Protein AF-A0A1E5BZ06-F1 (afdb_monomer_lite)

pLDDT: mean 93.44, std 10.82, range [38.25, 98.94]

Secondary structure (DSSP, 8-state):
-----TTHHHHHHHHHHHHHHH-TTHHHHHHHHHHHHHHHHHHHHHHHHHT-SS-EEEHHHHTTT---HHHHHHHHHHSEEEEETSS-HHHHHHHHHHHHHHHHHTTGGGPPPSS--GGGTT---SS-SEE----BHHHHHHHH-HHHHHHHHHHHTTSB-EETTEE--EEEEE-PPP--EEEE-TT--S--EEEEE-S-STHHHHSHHHHHHTHHHHTS-GGG--TTB-TTTTT-----STT--SS--SBEEEEESS-B-TTBT-EEE---TTHHHHHHHHTTSTTS-TT-STT--TTS-EE--TTT-HHHHHT-EEPPPB-TT-EEEE-TT--EEE-S-B-SSS-EEEEE--B-EE-HHHHHHHHHHHHHHHHT---TTS----GGGS-TTB--GGG--HHHHHHTT--

Organism: NCBI:txid1185651

InterPro domains:
  IPR010856 Gig2-like [PF07350] (7-409)
  IPR010856 Gig2-like [PTHR30613] (6-410)
  IPR027443 Isopenicillin N synthase-like superfamily [G3DSA:2.60.120.330] (1-411)

Structure (mmCIF, N/CA/C/O backbone):
data_AF-A0A1E5BZ06-F1
#
_entry.id   AF-A0A1E5BZ06-F1
#
loop_
_atom_site.group_PDB
_atom_site.id
_atom_site.type_symbol
_atom_site.label_atom_id
_atom_site.label_alt_id
_atom_site.label_comp_id
_atom_site.label_asym_id
_atom_site.label_entity_id
_atom_site.label_seq_id
_atom_site.pdbx_PDB_ins_code
_atom_site.Cartn_x
_atom_site.Cartn_y
_atom_site.Cartn_z
_atom_site.occupancy
_atom_site.B_iso_or_equiv
_atom_site.auth_seq_id
_atom_site.auth_comp_id
_atom_site.auth_asym_id
_atom_site.auth_atom_id
_atom_site.pdbx_PDB_model_num
ATOM 1 N N . MET A 1 1 ? -26.984 6.024 -0.114 1.00 50.16 1 MET A N 1
ATOM 2 C CA . MET A 1 1 ? -26.871 7.318 -0.825 1.00 50.16 1 MET A CA 1
ATOM 3 C C . MET A 1 1 ? -25.484 7.352 -1.425 1.00 50.16 1 MET A C 1
ATOM 5 O O . MET A 1 1 ? -24.578 6.921 -0.729 1.00 50.16 1 MET A O 1
ATOM 9 N N . ALA A 1 2 ? -25.331 7.794 -2.673 1.00 63.22 2 ALA A N 1
ATOM 10 C CA . ALA A 1 2 ? -24.003 7.959 -3.263 1.00 63.22 2 ALA A CA 1
ATOM 11 C C . ALA A 1 2 ? -23.188 8.971 -2.441 1.00 63.22 2 ALA A C 1
ATOM 13 O O . ALA A 1 2 ? -23.751 9.972 -1.980 1.00 63.22 2 ALA A O 1
ATOM 14 N N . LEU A 1 3 ? -21.892 8.708 -2.261 1.00 78.69 3 LEU A N 1
ATOM 15 C CA . LEU A 1 3 ? -20.952 9.654 -1.658 1.00 78.69 3 LEU A CA 1
ATOM 16 C C . LEU A 1 3 ? -21.043 11.012 -2.368 1.00 78.69 3 LEU A C 1
ATOM 18 O O . LEU A 1 3 ? -20.951 11.101 -3.592 1.00 78.69 3 LEU A O 1
ATOM 22 N N . SER A 1 4 ? -21.234 12.085 -1.598 1.00 83.06 4 SER A N 1
ATOM 23 C CA . SER A 1 4 ? -21.347 13.447 -2.127 1.00 83.06 4 SER A CA 1
ATOM 24 C C . SER A 1 4 ? -20.512 14.417 -1.308 1.00 83.06 4 SER A C 1
ATOM 26 O O . SER A 1 4 ? -20.569 14.420 -0.081 1.00 83.06 4 SER A O 1
ATOM 28 N N . THR A 1 5 ? -19.750 15.269 -1.992 1.00 85.25 5 THR A N 1
ATOM 29 C CA . THR A 1 5 ? -18.990 16.354 -1.354 1.00 85.25 5 THR A CA 1
ATOM 30 C C . THR A 1 5 ? -19.885 17.538 -0.975 1.00 85.25 5 THR A C 1
ATOM 32 O O . THR A 1 5 ? -19.449 18.447 -0.266 1.00 85.25 5 THR A O 1
ATOM 35 N N . GLN A 1 6 ? -21.150 17.546 -1.413 1.00 88.81 6 GLN A N 1
ATOM 36 C CA . GLN A 1 6 ? -22.104 18.594 -1.058 1.00 88.81 6 GLN A CA 1
ATOM 37 C C . GLN A 1 6 ? -22.382 18.571 0.446 1.00 88.81 6 GLN A C 1
ATOM 39 O O . GLN A 1 6 ? -22.764 17.547 1.005 1.00 88.81 6 GLN A O 1
ATOM 44 N N . ASN A 1 7 ? -22.225 19.722 1.104 1.00 89.56 7 ASN A N 1
ATOM 45 C CA . ASN A 1 7 ? -22.422 19.873 2.548 1.00 89.56 7 ASN A CA 1
ATOM 46 C C . ASN A 1 7 ? -21.561 18.920 3.401 1.00 89.56 7 ASN A C 1
ATOM 48 O O . ASN A 1 7 ? -21.980 18.534 4.489 1.00 89.56 7 ASN A O 1
ATOM 52 N N . LEU A 1 8 ? -20.355 18.560 2.942 1.00 92.75 8 LEU A N 1
ATOM 53 C CA . LEU A 1 8 ? -19.452 17.670 3.681 1.00 92.75 8 LEU A CA 1
ATOM 54 C C . LEU A 1 8 ? -19.237 18.075 5.159 1.00 92.75 8 LEU A C 1
ATOM 56 O O . LEU A 1 8 ? -19.346 17.197 6.012 1.00 92.75 8 LEU A O 1
ATOM 60 N N . PRO A 1 9 ? -19.050 19.368 5.514 1.00 95.38 9 PRO A N 1
ATOM 61 C CA . PRO A 1 9 ? -18.973 19.782 6.919 1.00 95.38 9 PRO A CA 1
ATOM 62 C C . PRO A 1 9 ? -20.199 19.372 7.748 1.00 95.38 9 PRO A C 1
ATOM 64 O O . PRO A 1 9 ? -20.065 18.945 8.891 1.00 95.38 9 PRO A O 1
ATOM 67 N N . GLN A 1 10 ? -21.401 19.462 7.172 1.00 95.50 10 GLN A N 1
ATOM 68 C CA . GLN A 1 10 ? -22.637 19.063 7.845 1.00 95.50 10 GLN A CA 1
ATOM 69 C C . GLN A 1 10 ? -22.723 17.541 8.001 1.00 95.50 10 GLN A C 1
ATOM 71 O O . GLN A 1 10 ? -23.091 17.073 9.074 1.00 95.50 10 GLN A O 1
ATOM 76 N N . GLN A 1 11 ? -22.327 16.778 6.977 1.00 95.00 11 GLN A N 1
ATOM 77 C CA . GLN A 1 11 ? -22.272 15.313 7.054 1.00 95.00 11 GLN A CA 1
ATOM 78 C C . GLN A 1 11 ? -21.315 14.844 8.161 1.00 95.00 11 GLN A C 1
ATOM 80 O O . GLN A 1 11 ? -21.651 13.941 8.924 1.00 95.00 11 GLN A O 1
ATOM 85 N N . ILE A 1 12 ? -20.151 15.492 8.301 1.00 96.94 12 ILE A N 1
ATOM 86 C CA . ILE A 1 12 ? -19.186 15.198 9.371 1.00 96.94 12 ILE A CA 1
ATOM 87 C C . ILE A 1 12 ? -19.793 15.499 10.749 1.00 96.94 12 ILE A C 1
ATOM 89 O O . ILE A 1 12 ? -19.712 14.657 11.646 1.00 96.94 12 ILE A O 1
ATOM 93 N N . ARG A 1 13 ? -20.451 16.657 10.915 1.00 97.69 13 ARG A N 1
ATOM 94 C CA . ARG A 1 13 ? -21.135 17.017 12.172 1.00 97.69 13 ARG A CA 1
ATOM 95 C C . ARG A 1 13 ? -22.208 16.000 12.547 1.00 97.69 13 ARG A C 1
ATOM 97 O O . ARG A 1 13 ? -22.284 15.580 13.701 1.00 97.69 13 ARG A O 1
ATOM 104 N N . GLU A 1 14 ? -23.034 15.604 11.583 1.00 96.06 14 GLU A N 1
ATOM 105 C CA . GLU A 1 14 ? -24.099 14.616 11.774 1.00 96.06 14 GLU A CA 1
ATOM 106 C C . GLU A 1 14 ? -23.528 13.259 12.169 1.00 96.06 14 GLU A C 1
ATOM 108 O O . GLU A 1 14 ? -23.932 12.722 13.201 1.00 96.06 14 GLU A O 1
ATOM 113 N N . PHE A 1 15 ? -22.519 12.776 11.440 1.00 95.44 15 PHE A N 1
ATOM 114 C CA . PHE A 1 15 ? -21.810 11.543 11.765 1.00 95.44 15 PHE A CA 1
ATOM 115 C C . PHE A 1 15 ? -21.240 11.572 13.188 1.00 95.44 15 PHE A C 1
ATOM 117 O O . PHE A 1 15 ? -21.527 10.673 13.978 1.00 95.44 15 PHE A O 1
ATOM 124 N N . LYS A 1 16 ? -20.477 12.611 13.560 1.00 97.69 16 LYS A N 1
ATOM 125 C CA . LYS A 1 16 ? -19.889 12.710 14.906 1.00 97.69 16 LYS A CA 1
ATOM 126 C C . LYS A 1 16 ? -20.961 12.725 15.988 1.00 97.69 16 LYS A C 1
ATOM 128 O O . LYS A 1 16 ? -20.812 12.045 17.001 1.00 97.69 16 LYS A O 1
ATOM 133 N N . ARG A 1 17 ? -22.036 13.493 15.790 1.00 97.38 17 ARG A N 1
ATOM 134 C CA . ARG A 1 17 ? -23.149 13.583 16.742 1.00 97.38 17 ARG A CA 1
ATOM 135 C C . ARG A 1 17 ? -23.833 12.229 16.922 1.00 97.38 17 ARG A C 1
ATOM 137 O O . ARG A 1 17 ? -24.067 11.814 18.053 1.00 97.38 17 ARG A O 1
ATOM 144 N N . GLU A 1 18 ? -24.148 11.549 15.824 1.00 96.62 18 GLU A N 1
ATOM 145 C CA . GLU A 1 18 ? -24.800 10.236 15.840 1.00 96.62 18 GLU A CA 1
ATOM 146 C C . GLU A 1 18 ? -23.912 9.164 16.462 1.00 96.62 18 GLU A C 1
ATOM 148 O O . GLU A 1 18 ? -24.388 8.374 17.279 1.00 96.62 18 GLU A O 1
ATOM 153 N N . LEU A 1 19 ? -22.622 9.159 16.124 1.00 96.31 19 LEU A N 1
ATOM 154 C CA . LEU A 1 19 ? -21.663 8.218 16.680 1.00 96.31 19 LEU A CA 1
ATOM 155 C C . LEU A 1 19 ? -21.475 8.442 18.183 1.00 96.31 19 LEU A C 1
ATOM 157 O O . LEU A 1 19 ? -21.566 7.486 18.945 1.00 96.31 19 LEU A O 1
ATOM 161 N N . LYS A 1 20 ? -21.291 9.688 18.642 1.00 96.69 20 LYS A N 1
ATOM 162 C CA . LYS A 1 20 ? -21.175 9.999 20.080 1.00 96.69 20 LYS A CA 1
ATOM 163 C C . LYS A 1 20 ? -22.435 9.624 20.864 1.00 96.69 20 LYS A C 1
ATOM 165 O O . LYS A 1 20 ? -22.332 9.215 22.016 1.00 96.69 20 LYS A O 1
ATOM 170 N N . ALA A 1 21 ? -23.617 9.747 20.257 1.00 97.38 21 ALA A N 1
ATOM 171 C CA . ALA A 1 21 ? -24.870 9.330 20.884 1.00 97.38 21 ALA A CA 1
ATOM 172 C C . ALA A 1 21 ? -24.972 7.801 21.040 1.00 97.38 21 ALA A C 1
ATOM 174 O O . ALA A 1 21 ? -25.503 7.324 22.041 1.00 97.38 21 ALA A O 1
ATOM 175 N N . GLN A 1 22 ? -24.455 7.038 20.073 1.00 96.62 22 GLN A N 1
ATOM 176 C CA . GLN A 1 22 ? -24.448 5.569 20.098 1.00 96.62 22 GLN A CA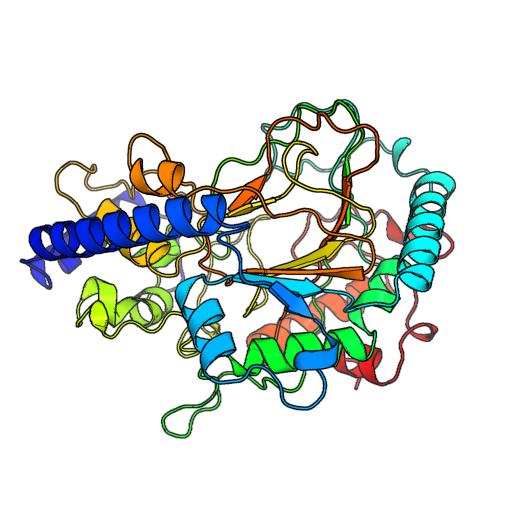 1
ATOM 177 C C . GLN A 1 22 ? -23.288 4.985 20.916 1.00 96.62 22 GLN A C 1
ATOM 179 O O . GLN A 1 22 ? -23.412 3.904 21.484 1.00 96.62 22 GLN A O 1
ATOM 184 N N . CYS A 1 23 ? -22.178 5.713 21.003 1.00 94.19 23 CYS A N 1
ATOM 185 C CA . CYS A 1 23 ? -20.943 5.315 21.663 1.00 94.19 23 CYS A CA 1
ATOM 186 C C . CYS A 1 23 ? -20.562 6.361 22.725 1.00 94.19 23 CYS A C 1
ATOM 188 O O . CYS A 1 23 ? -19.606 7.112 22.537 1.00 94.19 23 CYS A O 1
ATOM 190 N N . PRO A 1 24 ? -21.307 6.464 23.846 1.00 94.44 24 PRO A N 1
ATOM 191 C CA . PRO A 1 24 ? -21.072 7.495 24.860 1.00 94.44 24 PRO A CA 1
ATOM 192 C C . PRO A 1 24 ? -19.730 7.335 25.595 1.00 94.44 24 PRO A C 1
ATOM 194 O O . PRO A 1 24 ? -19.281 8.263 26.265 1.00 94.44 24 PRO A O 1
ATOM 197 N N . ASP A 1 25 ? -19.069 6.180 25.469 1.00 96.06 25 ASP A N 1
ATOM 198 C CA . ASP A 1 25 ? -17.759 5.893 26.051 1.00 96.06 25 ASP A CA 1
ATOM 199 C C . ASP A 1 25 ? -16.579 6.146 25.091 1.00 96.06 25 ASP A C 1
ATOM 201 O O . ASP A 1 25 ? -15.456 5.741 25.393 1.00 96.06 25 ASP A O 1
ATOM 205 N N . TYR A 1 26 ? -16.795 6.869 23.981 1.00 96.75 26 TYR A N 1
ATOM 206 C CA . TYR A 1 26 ? -15.775 7.216 22.975 1.00 96.75 26 TYR A CA 1
ATOM 207 C C . TYR A 1 26 ? -14.469 7.797 23.545 1.00 96.75 26 TYR A C 1
ATOM 209 O O . TYR A 1 26 ? -13.400 7.566 22.981 1.00 96.75 26 TYR A O 1
ATOM 217 N N . LYS A 1 27 ? -14.532 8.5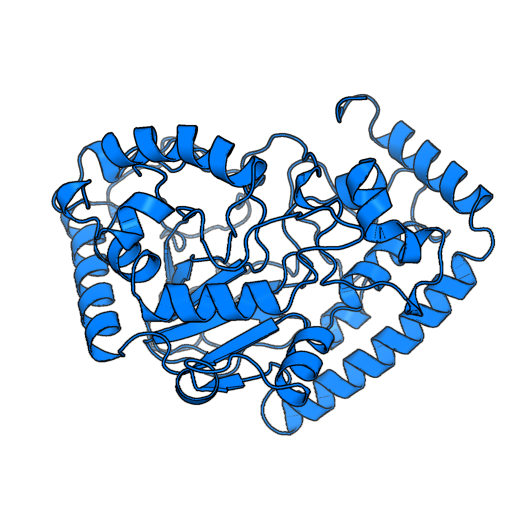25 24.670 1.00 98.12 27 LYS A N 1
ATOM 218 C CA . LYS A 1 27 ? -13.344 9.045 25.374 1.00 98.12 27 LYS A CA 1
ATOM 219 C C . LYS A 1 27 ? -12.523 7.928 26.002 1.00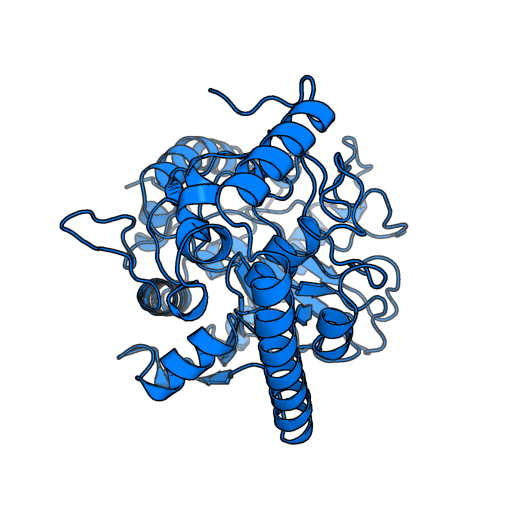 98.12 27 LYS A C 1
ATOM 221 O O . LYS A 1 27 ? -11.338 7.810 25.734 1.00 98.12 27 LYS A O 1
ATOM 226 N N . ARG A 1 28 ? -13.181 7.064 26.780 1.00 97.56 28 ARG A N 1
ATOM 227 C CA . ARG A 1 28 ? -12.538 5.910 27.419 1.00 97.56 28 ARG A CA 1
ATOM 228 C C . ARG A 1 28 ? -11.951 4.972 26.367 1.00 97.56 28 ARG A C 1
ATOM 230 O O . ARG A 1 28 ? -10.820 4.535 26.514 1.00 97.56 28 ARG A O 1
ATOM 237 N N . ARG A 1 29 ? -12.687 4.716 25.280 1.00 97.25 29 ARG A N 1
ATOM 238 C CA . ARG A 1 29 ? -12.188 3.926 24.144 1.00 97.25 29 ARG A CA 1
ATOM 239 C C . ARG A 1 29 ? -10.923 4.529 23.544 1.00 97.25 29 ARG A C 1
ATOM 241 O O . ARG A 1 29 ? -9.984 3.794 23.260 1.00 97.25 29 ARG A O 1
ATOM 248 N N . PHE A 1 30 ? -10.891 5.852 23.375 1.00 98.38 30 PHE A N 1
ATOM 249 C CA . PHE A 1 30 ? -9.705 6.544 22.885 1.00 98.38 30 PHE A CA 1
ATOM 250 C C . PHE A 1 30 ? -8.532 6.487 23.876 1.00 98.38 30 PHE A C 1
ATOM 252 O O . PHE A 1 30 ? -7.400 6.264 23.456 1.00 98.38 30 PHE A O 1
ATOM 259 N N . ASP A 1 31 ? -8.781 6.606 25.180 1.00 98.44 31 ASP A N 1
ATOM 260 C CA . ASP A 1 31 ? -7.742 6.434 26.204 1.00 98.44 31 ASP A CA 1
ATOM 261 C C . ASP A 1 31 ? -7.162 5.008 26.183 1.00 98.44 31 ASP A C 1
ATOM 263 O O . ASP A 1 31 ? -5.948 4.818 26.286 1.00 98.44 31 ASP A O 1
ATOM 267 N N . ASP A 1 32 ? -8.019 3.999 26.021 1.00 98.19 32 ASP A N 1
ATOM 268 C CA . ASP A 1 32 ? -7.621 2.591 26.014 1.00 98.19 32 ASP A CA 1
ATOM 269 C C . ASP A 1 32 ? -6.818 2.229 24.751 1.00 98.19 32 ASP A C 1
ATOM 271 O O . ASP A 1 32 ? -5.746 1.628 24.865 1.00 98.19 32 ASP A O 1
ATOM 275 N N . ILE A 1 33 ? -7.262 2.648 23.556 1.00 98.44 33 ILE A N 1
ATOM 276 C CA . ILE A 1 33 ? -6.481 2.452 22.319 1.00 98.44 33 ILE A CA 1
ATOM 277 C C . ILE A 1 33 ? -5.180 3.265 22.345 1.00 98.44 33 ILE A C 1
ATOM 279 O O . ILE A 1 33 ? -4.171 2.802 21.821 1.00 98.44 33 ILE A O 1
ATOM 283 N N . SER A 1 34 ? -5.158 4.443 22.982 1.00 98.62 34 SER A N 1
ATOM 284 C CA . SER A 1 34 ? -3.940 5.256 23.108 1.00 98.62 34 SER A CA 1
ATOM 285 C C . SER A 1 34 ? -2.875 4.534 23.931 1.00 98.62 34 SER A C 1
ATOM 287 O O . SER A 1 34 ? -1.739 4.435 23.481 1.00 98.62 34 SER A O 1
ATOM 289 N N . LYS A 1 35 ? -3.240 3.926 25.069 1.00 98.75 35 LYS A N 1
ATOM 290 C CA . LYS A 1 35 ? -2.316 3.098 25.874 1.00 98.75 35 LYS A CA 1
ATOM 291 C C . LYS A 1 35 ? -1.824 1.861 25.118 1.00 98.75 35 LYS A C 1
ATOM 293 O O . LYS A 1 35 ? -0.666 1.458 25.249 1.00 98.75 35 LYS A O 1
ATOM 298 N N . ALA A 1 36 ? -2.698 1.238 24.327 1.00 98.56 36 ALA A N 1
ATOM 299 C CA . ALA A 1 36 ? -2.307 0.116 23.480 1.00 98.56 36 ALA A CA 1
ATOM 300 C C . ALA A 1 36 ? -1.332 0.559 22.377 1.00 98.56 36 ALA A C 1
ATOM 302 O O . ALA A 1 36 ? -0.335 -0.117 22.134 1.00 98.56 36 ALA A O 1
ATOM 303 N N . MET A 1 37 ? -1.563 1.728 21.774 1.00 98.69 37 MET A N 1
ATOM 304 C CA . MET A 1 37 ? -0.663 2.322 20.789 1.00 98.69 37 MET A CA 1
ATOM 305 C C . MET A 1 37 ? 0.681 2.725 21.411 1.00 98.69 37 MET A C 1
ATOM 307 O O . MET A 1 37 ? 1.713 2.479 20.801 1.00 98.69 37 MET A O 1
ATOM 311 N N . GLU A 1 38 ? 0.708 3.270 22.632 1.00 98.81 38 GLU A N 1
ATOM 312 C CA . GLU A 1 38 ? 1.950 3.512 23.389 1.00 98.81 38 GLU A CA 1
ATOM 313 C C . GLU A 1 38 ? 2.742 2.212 23.580 1.00 98.81 38 GLU A C 1
ATOM 315 O O . GLU A 1 38 ? 3.942 2.162 23.315 1.00 98.81 38 GLU A O 1
ATOM 320 N N . THR A 1 39 ? 2.063 1.126 23.960 1.00 98.69 39 THR A N 1
ATOM 321 C CA . THR A 1 39 ? 2.687 -0.200 24.102 1.00 98.69 39 THR A CA 1
ATOM 322 C C . THR A 1 39 ? 3.250 -0.706 22.769 1.00 98.69 39 THR A C 1
ATOM 324 O O . THR A 1 39 ? 4.356 -1.252 22.731 1.00 98.69 39 THR A O 1
ATOM 327 N N . GLU A 1 40 ? 2.526 -0.502 21.666 1.00 98.38 40 GLU A N 1
ATOM 328 C CA . GLU A 1 40 ? 3.006 -0.826 20.320 1.00 98.38 40 GLU A CA 1
ATOM 329 C C . GLU A 1 40 ? 4.209 0.030 19.915 1.00 98.38 40 GLU A C 1
ATOM 331 O O . GLU A 1 40 ? 5.175 -0.508 19.385 1.00 98.38 40 GLU A O 1
ATOM 336 N N . VAL A 1 41 ? 4.220 1.330 20.213 1.00 98.81 41 VAL A N 1
ATOM 337 C CA . VAL A 1 41 ? 5.378 2.204 19.966 1.00 98.81 41 VAL A CA 1
ATOM 338 C C . VAL A 1 41 ? 6.608 1.711 20.732 1.00 98.81 41 VAL A C 1
ATOM 340 O O . VAL A 1 41 ? 7.694 1.633 20.159 1.00 98.81 41 VAL A O 1
ATOM 343 N N . GLU A 1 42 ? 6.458 1.309 21.995 1.00 98.75 42 GLU A N 1
ATOM 344 C CA . GLU A 1 42 ? 7.571 0.754 22.775 1.00 98.75 42 GLU A CA 1
ATOM 345 C C . GLU A 1 42 ? 8.051 -0.602 22.232 1.00 98.75 42 GLU A C 1
ATOM 347 O O . GLU A 1 42 ? 9.256 -0.874 22.213 1.00 98.75 42 GLU A O 1
ATOM 352 N N . ARG A 1 43 ? 7.144 -1.442 21.711 1.00 98.62 43 ARG A N 1
ATOM 353 C CA . ARG A 1 43 ? 7.527 -2.647 20.955 1.00 98.62 43 ARG A CA 1
ATOM 354 C C . ARG A 1 43 ? 8.344 -2.278 19.716 1.00 98.62 43 ARG A C 1
ATOM 356 O O . ARG A 1 43 ? 9.408 -2.859 19.523 1.00 98.62 43 ARG A O 1
ATOM 363 N N . ILE A 1 44 ? 7.877 -1.319 18.916 1.00 98.81 44 ILE A N 1
ATOM 364 C CA . ILE A 1 44 ? 8.542 -0.872 17.685 1.00 98.81 44 ILE A CA 1
ATOM 365 C C . ILE A 1 44 ? 9.950 -0.362 17.998 1.00 98.81 44 ILE A C 1
ATOM 367 O O . ILE A 1 44 ? 10.913 -0.819 17.389 1.00 98.81 44 ILE A O 1
ATOM 371 N N . LYS A 1 45 ? 10.097 0.526 18.990 1.00 98.69 45 LYS A N 1
ATOM 372 C CA . LYS A 1 45 ? 11.404 1.054 19.416 1.00 98.69 45 LYS A CA 1
ATOM 373 C C . LYS A 1 45 ? 12.358 -0.066 19.845 1.00 98.69 45 LYS A C 1
ATOM 375 O O . LYS A 1 45 ? 13.531 -0.044 19.471 1.00 98.69 45 LYS A O 1
ATOM 380 N N . ARG A 1 46 ? 11.863 -1.053 20.603 1.00 98.62 46 ARG A N 1
ATOM 381 C CA . ARG A 1 46 ? 12.661 -2.210 21.037 1.00 98.62 46 ARG A CA 1
ATOM 382 C C . ARG A 1 46 ? 13.111 -3.061 19.852 1.00 98.62 46 ARG A C 1
ATOM 384 O O . ARG A 1 46 ? 14.307 -3.287 19.708 1.00 98.62 46 ARG A O 1
ATOM 391 N N . GLU A 1 47 ? 12.192 -3.495 18.994 1.00 98.25 47 GLU A N 1
ATOM 392 C CA . GLU A 1 47 ? 12.524 -4.346 17.843 1.00 98.25 47 GLU A CA 1
ATOM 393 C C . GLU A 1 47 ? 13.453 -3.637 16.848 1.00 98.25 47 GLU A C 1
ATOM 395 O O . GLU A 1 47 ? 14.371 -4.248 16.303 1.00 98.25 47 GLU A O 1
ATOM 400 N N . GLU A 1 48 ? 13.273 -2.329 16.656 1.00 97.75 48 GLU A N 1
ATOM 401 C CA . GLU A 1 48 ? 14.164 -1.517 15.828 1.00 97.75 48 GLU A CA 1
ATOM 402 C C . GLU A 1 48 ? 15.585 -1.456 16.411 1.00 97.75 48 GLU A C 1
ATOM 404 O O . GLU A 1 48 ? 16.560 -1.518 15.665 1.00 97.75 48 GLU A O 1
ATOM 409 N N . SER A 1 49 ? 15.726 -1.416 17.743 1.00 97.06 49 SER A N 1
ATOM 410 C CA . SER A 1 49 ? 17.034 -1.489 18.413 1.00 97.06 49 SER A CA 1
ATOM 411 C C . SER A 1 49 ? 17.708 -2.863 18.300 1.00 97.06 49 SER A C 1
ATOM 413 O O . SER A 1 49 ? 18.933 -2.956 18.382 1.00 97.06 49 SER A O 1
ATOM 415 N N . GLU A 1 50 ? 16.924 -3.920 18.076 1.00 96.31 50 GLU A N 1
ATOM 416 C CA . GLU A 1 50 ? 17.394 -5.302 17.912 1.00 96.31 50 GLU A CA 1
ATOM 417 C C . GLU A 1 50 ? 17.660 -5.658 16.436 1.00 96.31 50 GLU A C 1
ATOM 419 O O . GLU A 1 50 ? 18.286 -6.678 16.141 1.00 96.31 50 GLU A O 1
ATOM 424 N N . GLY A 1 51 ? 17.236 -4.805 15.500 1.00 95.75 51 GLY A N 1
ATOM 425 C CA . GLY A 1 51 ? 17.589 -4.896 14.087 1.00 95.75 51 GLY A CA 1
ATOM 426 C C . GLY A 1 51 ? 16.572 -4.245 13.157 1.00 95.75 51 GLY A C 1
ATOM 427 O O . GLY A 1 51 ? 16.956 -3.462 12.292 1.00 95.75 51 GLY A O 1
ATOM 428 N N . SER A 1 52 ? 15.292 -4.592 13.292 1.00 97.00 52 SER A N 1
ATOM 429 C CA . SER A 1 52 ? 14.202 -3.920 12.582 1.00 97.00 52 SER A CA 1
ATOM 430 C C . SER A 1 52 ? 12.847 -4.300 13.167 1.00 97.00 52 SER A C 1
ATOM 432 O O . SER A 1 52 ? 12.572 -5.486 13.361 1.00 97.00 52 SER A O 1
ATOM 434 N N . ALA A 1 53 ? 11.971 -3.310 13.332 1.00 98.12 53 ALA A N 1
ATOM 435 C CA . ALA A 1 53 ? 10.570 -3.539 13.691 1.00 98.12 53 ALA A CA 1
ATOM 436 C C . ALA A 1 53 ? 9.703 -4.066 12.530 1.00 98.12 53 ALA A C 1
ATOM 438 O O . ALA A 1 53 ? 8.539 -4.416 12.726 1.00 98.12 53 ALA A O 1
ATOM 439 N N . ILE A 1 54 ? 10.239 -4.117 11.305 1.00 98.56 54 ILE A N 1
ATOM 440 C CA . ILE A 1 54 ? 9.527 -4.640 10.137 1.00 98.56 54 ILE A CA 1
ATOM 441 C C . ILE A 1 54 ? 9.882 -6.123 9.962 1.00 98.56 54 ILE A C 1
ATOM 443 O O . ILE A 1 54 ? 11.061 -6.449 9.785 1.00 98.56 54 ILE A O 1
ATOM 447 N N . PRO A 1 55 ? 8.893 -7.040 9.973 1.00 98.50 55 PRO A N 1
ATOM 448 C CA . PRO A 1 55 ? 9.129 -8.463 9.762 1.00 98.50 55 PRO A CA 1
ATOM 449 C C . PRO A 1 55 ? 9.777 -8.755 8.404 1.00 98.50 55 PRO A C 1
ATOM 451 O O . PRO A 1 55 ? 9.393 -8.192 7.379 1.00 98.50 55 PRO A O 1
ATOM 454 N N . GLN A 1 56 ? 10.745 -9.669 8.393 1.00 98.56 56 GLN A N 1
ATOM 455 C CA . GLN A 1 56 ? 11.500 -10.056 7.201 1.00 98.56 56 GLN A CA 1
ATOM 456 C C . GLN A 1 56 ? 11.492 -11.575 7.062 1.00 98.56 56 GLN A C 1
ATOM 458 O O . GLN A 1 56 ? 11.761 -12.281 8.036 1.00 98.56 56 GLN A O 1
ATOM 463 N N . PHE A 1 57 ? 11.226 -12.066 5.855 1.00 98.62 57 PHE A N 1
ATOM 464 C CA . PHE A 1 57 ? 11.151 -13.495 5.550 1.00 98.62 57 PHE A CA 1
ATOM 465 C C . PHE A 1 57 ? 11.873 -13.778 4.237 1.00 98.62 57 PHE A C 1
ATOM 467 O O . PHE A 1 57 ? 11.785 -12.968 3.316 1.00 98.62 57 PHE A O 1
ATOM 474 N N . ALA A 1 58 ? 12.586 -14.897 4.115 1.00 98.69 58 ALA A N 1
ATOM 475 C CA . ALA A 1 58 ? 13.106 -15.302 2.814 1.00 98.69 58 ALA A CA 1
ATOM 476 C C . ALA A 1 58 ? 11.974 -15.884 1.962 1.00 98.69 58 ALA A C 1
ATOM 478 O O . ALA A 1 58 ? 11.141 -16.634 2.468 1.00 98.69 58 ALA A O 1
ATOM 479 N N . PHE A 1 59 ? 11.953 -15.574 0.663 1.00 98.81 59 PHE A N 1
ATOM 480 C CA . PHE A 1 59 ? 10.979 -16.157 -0.260 1.00 98.81 59 PHE A CA 1
ATOM 481 C C . PHE A 1 59 ? 11.014 -17.691 -0.220 1.00 98.81 59 PHE A C 1
ATOM 483 O O . PHE A 1 59 ? 9.963 -18.322 -0.200 1.00 98.81 59 PHE A O 1
ATOM 490 N N . SER A 1 60 ? 12.205 -18.290 -0.107 1.00 98.44 60 SER A N 1
ATOM 491 C CA . SER A 1 60 ? 12.393 -19.741 0.039 1.00 98.44 60 SER A CA 1
ATOM 492 C C . SER A 1 60 ? 11.629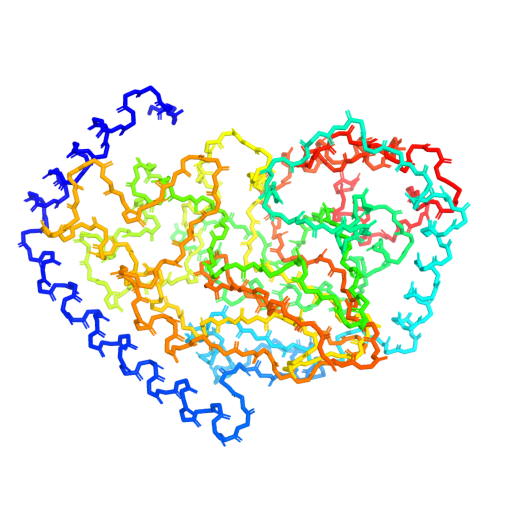 -20.353 1.212 1.00 98.44 60 SER A C 1
ATOM 494 O O . SER A 1 60 ? 11.194 -21.495 1.115 1.00 98.44 60 SER A O 1
ATOM 496 N N . ASP A 1 61 ? 11.446 -19.601 2.298 1.00 98.06 61 ASP A N 1
ATOM 497 C CA . ASP A 1 61 ? 10.845 -20.111 3.532 1.00 98.06 61 ASP A CA 1
ATOM 498 C C . ASP A 1 61 ? 9.315 -20.138 3.451 1.00 98.06 61 ASP A C 1
ATOM 500 O O . ASP A 1 61 ? 8.671 -20.883 4.186 1.00 98.06 61 ASP A O 1
ATOM 504 N N . ILE A 1 62 ? 8.734 -19.326 2.562 1.00 97.75 62 ILE A N 1
ATOM 505 C CA . ILE A 1 62 ? 7.281 -19.180 2.406 1.00 97.75 62 ILE A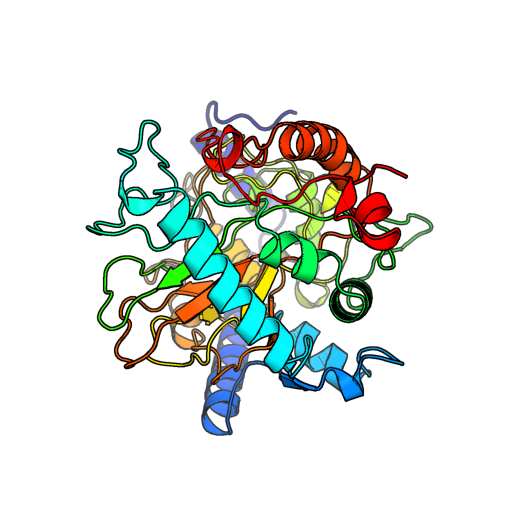 CA 1
ATOM 506 C C . ILE A 1 62 ? 6.769 -19.671 1.049 1.00 97.75 62 ILE A C 1
ATOM 508 O O . ILE A 1 62 ? 5.568 -19.857 0.894 1.00 97.75 62 ILE A O 1
ATOM 512 N N . ALA A 1 63 ? 7.631 -19.888 0.051 1.00 97.81 63 ALA A N 1
ATOM 513 C CA . ALA A 1 63 ? 7.211 -20.176 -1.323 1.00 97.81 63 ALA A CA 1
ATOM 514 C C . ALA A 1 63 ? 6.299 -21.409 -1.420 1.00 97.81 63 ALA A C 1
ATOM 516 O O . ALA A 1 63 ? 5.264 -21.364 -2.088 1.00 97.81 63 ALA A O 1
ATOM 517 N N . GLU A 1 64 ? 6.653 -22.488 -0.721 1.00 97.50 64 GLU A N 1
ATOM 518 C CA . GLU A 1 64 ? 5.909 -23.748 -0.771 1.00 97.50 64 GLU A CA 1
ATOM 519 C C . GLU A 1 64 ? 4.647 -23.709 0.104 1.00 97.50 64 GLU A C 1
ATOM 521 O O . GLU A 1 64 ? 3.550 -23.966 -0.389 1.00 97.50 64 GLU A O 1
ATOM 526 N N . ASN A 1 65 ? 4.789 -23.325 1.377 1.00 97.31 65 ASN A N 1
ATOM 527 C CA . ASN A 1 65 ? 3.751 -23.518 2.400 1.00 97.31 65 ASN A CA 1
ATOM 528 C C . ASN A 1 65 ? 3.095 -22.220 2.903 1.00 97.31 65 ASN A C 1
ATOM 530 O O . ASN A 1 65 ? 2.192 -22.270 3.736 1.00 97.31 65 ASN A O 1
ATOM 534 N N . GLY A 1 66 ? 3.527 -21.060 2.409 1.00 97.94 66 GLY A N 1
ATOM 535 C CA . GLY A 1 66 ? 3.095 -19.759 2.907 1.00 97.94 66 GLY A CA 1
ATOM 536 C C . GLY A 1 66 ? 3.681 -19.425 4.278 1.00 97.94 66 GLY A C 1
ATOM 537 O O . GLY A 1 66 ? 4.663 -20.016 4.726 1.00 97.94 66 GLY A O 1
ATOM 538 N N . PHE A 1 67 ? 3.080 -18.438 4.942 1.00 98.38 67 PHE A N 1
ATOM 539 C CA . PHE A 1 67 ? 3.486 -18.008 6.278 1.00 98.38 67 PHE A CA 1
ATOM 540 C C . PHE A 1 67 ? 3.001 -19.003 7.339 1.00 98.38 67 PHE A C 1
ATOM 542 O O . PHE A 1 67 ? 1.801 -19.275 7.427 1.00 98.38 67 PHE A O 1
ATOM 549 N N . ASN A 1 68 ? 3.913 -19.489 8.184 1.00 98.06 68 ASN A N 1
ATOM 550 C CA . ASN A 1 68 ? 3.542 -20.248 9.382 1.00 98.06 68 ASN A CA 1
ATOM 551 C C . ASN A 1 68 ? 2.867 -19.346 10.435 1.00 98.06 68 ASN A C 1
ATOM 553 O O . ASN A 1 68 ? 2.855 -18.123 10.298 1.00 98.06 68 ASN A O 1
ATOM 557 N N . ASP A 1 69 ? 2.324 -19.936 11.501 1.00 98.31 69 ASP A N 1
ATOM 558 C CA . ASP A 1 69 ? 1.529 -19.206 12.502 1.00 98.31 69 ASP A CA 1
ATOM 559 C C . ASP A 1 69 ? 2.284 -18.046 13.167 1.00 98.31 69 ASP A C 1
ATOM 561 O O . ASP A 1 69 ? 1.728 -16.960 13.342 1.00 98.31 69 ASP A O 1
ATOM 565 N N . GLU A 1 70 ? 3.564 -18.236 13.490 1.00 98.25 70 GLU A N 1
ATOM 566 C CA . GLU A 1 70 ? 4.383 -17.190 14.109 1.00 98.25 70 GLU A CA 1
ATOM 567 C C . GLU A 1 70 ? 4.682 -16.062 13.114 1.00 98.25 70 GLU A C 1
ATOM 569 O O . GLU A 1 70 ? 4.552 -14.880 13.433 1.00 98.25 70 GLU A O 1
ATOM 574 N N . GLN A 1 71 ? 5.022 -16.409 11.870 1.00 98.56 71 GLN A N 1
ATOM 575 C CA . GLN A 1 71 ? 5.232 -15.426 10.809 1.00 98.56 71 GLN A CA 1
ATOM 576 C C . GLN A 1 71 ? 3.942 -14.641 10.525 1.00 98.56 71 GLN A C 1
ATOM 578 O O . GLN A 1 71 ? 3.980 -13.412 10.461 1.00 98.56 71 GLN A O 1
ATOM 583 N N . ARG A 1 72 ? 2.794 -15.326 10.429 1.00 98.69 72 ARG A N 1
ATOM 584 C CA . ARG A 1 72 ? 1.466 -14.721 10.249 1.00 98.69 72 ARG A CA 1
ATOM 585 C C . ARG A 1 72 ? 1.162 -13.735 11.368 1.00 98.69 72 ARG A C 1
ATOM 587 O O . ARG A 1 72 ? 0.794 -12.603 11.076 1.00 98.69 72 ARG A O 1
ATOM 594 N N . LYS A 1 73 ? 1.366 -14.126 12.629 1.00 98.56 73 LYS A N 1
ATOM 595 C CA . LYS A 1 73 ? 1.146 -13.252 13.789 1.00 98.56 73 LYS A CA 1
ATOM 596 C C . LYS A 1 73 ? 1.990 -11.980 13.710 1.00 98.56 73 LYS A C 1
ATOM 598 O O . LYS A 1 73 ? 1.470 -10.893 13.953 1.00 98.56 73 LYS A O 1
ATOM 603 N N . ARG A 1 74 ? 3.262 -12.095 13.315 1.00 98.50 74 ARG A N 1
ATOM 604 C CA . ARG A 1 74 ? 4.150 -10.936 13.131 1.00 98.50 74 ARG A CA 1
ATOM 605 C C . ARG A 1 74 ? 3.650 -9.996 12.035 1.00 98.50 74 ARG A C 1
ATOM 607 O O . ARG A 1 74 ? 3.643 -8.788 12.248 1.00 98.50 74 ARG A O 1
ATOM 614 N N . VAL A 1 75 ? 3.189 -10.524 10.897 1.00 98.75 75 VAL A N 1
ATOM 615 C CA . VAL A 1 75 ? 2.608 -9.691 9.825 1.00 98.75 75 VAL A CA 1
ATOM 616 C C . VAL A 1 75 ? 1.274 -9.080 10.250 1.00 98.75 75 VAL A C 1
ATOM 618 O O . VAL A 1 75 ? 1.024 -7.917 9.961 1.00 98.75 75 VAL A O 1
ATOM 621 N N . HIS A 1 76 ? 0.430 -9.817 10.971 1.00 98.75 76 HIS A N 1
ATOM 622 C CA . HIS A 1 76 ? -0.850 -9.314 11.477 1.00 98.75 76 HIS A CA 1
ATOM 623 C C . HIS A 1 76 ? -0.687 -8.201 12.511 1.00 98.75 76 HIS A C 1
ATOM 625 O O . HIS A 1 76 ? -1.461 -7.246 12.507 1.00 98.75 76 HIS A O 1
ATOM 631 N N . GLN A 1 77 ? 0.336 -8.284 13.361 1.00 98.56 77 GLN A N 1
ATOM 632 C CA . GLN A 1 77 ? 0.658 -7.218 14.304 1.00 98.56 77 GLN A CA 1
ATOM 633 C C . GLN A 1 77 ? 1.251 -6.000 13.586 1.00 98.56 77 GLN A C 1
ATOM 635 O O . GLN A 1 77 ? 0.778 -4.885 13.787 1.00 98.56 77 GLN A O 1
ATOM 640 N N . ALA A 1 78 ? 2.250 -6.207 12.723 1.00 98.75 78 ALA A N 1
ATOM 641 C CA . ALA A 1 78 ? 2.962 -5.117 12.059 1.00 98.75 78 ALA A CA 1
ATOM 642 C C . ALA A 1 78 ? 2.168 -4.455 10.919 1.00 98.75 78 ALA A C 1
ATOM 644 O O . ALA A 1 78 ? 2.395 -3.295 10.590 1.00 98.75 78 ALA A O 1
ATOM 645 N N . GLY A 1 79 ? 1.270 -5.192 10.267 1.00 98.69 79 GLY A N 1
ATOM 646 C CA . GLY A 1 79 ? 0.593 -4.762 9.042 1.00 98.69 79 GLY A CA 1
ATOM 647 C C . GLY A 1 79 ? 1.515 -4.680 7.820 1.00 98.69 79 GLY A C 1
ATOM 648 O O . GLY A 1 79 ? 1.083 -4.255 6.757 1.00 98.69 79 GLY A O 1
ATOM 649 N N . CYS A 1 80 ? 2.782 -5.073 7.927 1.00 98.88 80 CYS A N 1
ATOM 650 C CA . CYS A 1 80 ? 3.744 -5.004 6.833 1.00 98.88 80 CYS A CA 1
ATOM 651 C C . CYS A 1 80 ? 4.801 -6.106 6.939 1.00 98.88 80 CYS A C 1
ATOM 653 O O . CYS A 1 80 ? 4.957 -6.745 7.983 1.00 98.88 80 CYS A O 1
ATOM 655 N N . CYS A 1 81 ? 5.519 -6.346 5.843 1.00 98.88 81 CYS A N 1
ATOM 656 C CA . CYS A 1 81 ? 6.676 -7.231 5.822 1.00 98.88 81 CYS A CA 1
ATOM 657 C C . CYS A 1 81 ? 7.589 -6.984 4.617 1.00 98.88 81 CYS A C 1
ATOM 659 O O . CYS A 1 81 ? 7.228 -6.307 3.654 1.00 98.88 81 CYS A O 1
ATOM 661 N N . ILE A 1 82 ? 8.774 -7.587 4.671 1.00 98.88 82 ILE A N 1
ATOM 662 C CA . ILE A 1 82 ? 9.708 -7.694 3.552 1.00 98.88 82 ILE A CA 1
ATOM 663 C C . ILE A 1 82 ? 9.874 -9.169 3.200 1.00 98.88 82 ILE A C 1
ATOM 665 O O . ILE A 1 82 ? 10.177 -9.988 4.072 1.00 98.88 82 ILE A O 1
ATOM 669 N N . ILE A 1 83 ? 9.734 -9.497 1.918 1.00 98.88 83 ILE A N 1
ATOM 670 C CA . ILE A 1 83 ? 10.034 -10.825 1.383 1.00 98.88 83 ILE A CA 1
ATOM 671 C C . ILE A 1 83 ? 11.348 -10.736 0.604 1.00 98.88 83 ILE A C 1
ATOM 673 O O . ILE A 1 83 ? 11.439 -10.125 -0.465 1.00 98.88 83 ILE A O 1
ATOM 677 N N . ARG A 1 84 ? 12.393 -11.334 1.175 1.00 98.81 84 ARG A N 1
ATOM 678 C CA . ARG A 1 84 ? 13.759 -11.304 0.655 1.00 98.81 84 ARG A CA 1
ATOM 679 C C . ARG A 1 84 ? 13.915 -12.239 -0.535 1.00 98.81 84 ARG A C 1
ATOM 681 O O . ARG A 1 84 ? 13.406 -13.359 -0.494 1.00 98.81 84 ARG A O 1
ATOM 688 N N . ASN A 1 85 ? 14.673 -11.809 -1.542 1.00 98.62 85 ASN A N 1
ATOM 689 C CA . ASN A 1 85 ? 14.985 -12.598 -2.740 1.00 98.62 85 ASN A CA 1
ATOM 690 C C . ASN A 1 85 ? 13.724 -13.165 -3.429 1.00 98.62 85 ASN A C 1
ATOM 692 O O . ASN A 1 85 ? 13.679 -14.341 -3.788 1.00 98.62 85 ASN A O 1
ATOM 696 N N . THR A 1 86 ? 12.675 -12.347 -3.572 1.00 98.81 86 THR A N 1
ATOM 697 C CA . THR A 1 86 ? 11.439 -12.764 -4.259 1.00 98.81 86 THR A CA 1
ATOM 698 C C . THR A 1 86 ? 11.703 -12.966 -5.748 1.00 98.81 86 THR A C 1
ATOM 700 O O . THR A 1 86 ? 11.290 -13.970 -6.327 1.00 98.81 86 THR A O 1
ATOM 703 N N . LEU A 1 87 ? 12.410 -12.020 -6.368 1.00 98.75 87 LEU A N 1
ATOM 704 C CA . LEU A 1 87 ? 12.847 -12.105 -7.760 1.00 98.75 87 LEU A CA 1
ATOM 705 C C . LEU A 1 87 ? 14.364 -12.348 -7.826 1.00 98.75 87 LEU A C 1
ATOM 707 O O . LEU A 1 87 ? 15.085 -11.854 -6.955 1.00 98.75 87 LEU A O 1
ATOM 711 N N . PRO A 1 88 ? 14.871 -13.075 -8.839 1.00 98.44 88 PRO A N 1
ATOM 712 C CA . PRO A 1 88 ? 16.308 -13.285 -9.006 1.00 98.44 88 PRO A CA 1
ATOM 713 C C . PRO A 1 88 ? 17.054 -11.960 -9.218 1.00 98.44 88 PRO A C 1
ATOM 715 O O . PRO A 1 88 ? 16.727 -11.195 -10.124 1.00 98.44 88 PRO A O 1
ATOM 718 N N . ALA A 1 89 ? 18.075 -11.685 -8.400 1.00 97.88 89 ALA A N 1
ATOM 719 C CA . ALA A 1 89 ? 18.780 -10.398 -8.401 1.00 97.88 89 ALA A CA 1
ATOM 720 C C . ALA A 1 89 ? 19.423 -10.040 -9.757 1.00 97.88 89 ALA A C 1
ATOM 722 O O . ALA A 1 89 ? 19.399 -8.872 -10.156 1.00 97.88 89 ALA A O 1
ATOM 723 N N . ASP A 1 90 ? 19.954 -11.029 -10.481 1.00 98.06 90 ASP A N 1
ATOM 724 C CA . ASP A 1 90 ? 20.571 -10.818 -11.798 1.00 98.06 90 ASP A CA 1
ATOM 725 C C . ASP A 1 90 ? 19.528 -10.398 -12.846 1.00 98.06 90 ASP A C 1
ATOM 727 O O . ASP A 1 90 ? 19.764 -9.464 -13.615 1.00 98.06 90 ASP A O 1
ATOM 731 N N . GLU A 1 91 ? 18.341 -11.018 -12.831 1.00 98.56 91 GLU A N 1
ATOM 732 C CA . GLU A 1 91 ? 17.225 -10.623 -13.701 1.00 98.56 91 GLU A CA 1
ATOM 733 C C . GLU A 1 91 ? 16.745 -9.211 -13.358 1.00 98.56 91 GLU A C 1
ATOM 735 O O . GLU A 1 91 ? 16.603 -8.370 -14.244 1.00 98.56 91 GLU A O 1
ATOM 740 N N . VAL A 1 92 ? 16.570 -8.907 -12.067 1.00 98.62 92 VAL A N 1
ATOM 741 C CA . VAL A 1 92 ? 16.178 -7.566 -11.605 1.00 98.62 92 VAL A CA 1
ATOM 742 C C . VAL A 1 92 ? 17.168 -6.505 -12.074 1.00 98.62 92 VAL A C 1
ATOM 744 O O . VAL A 1 92 ? 16.752 -5.450 -12.552 1.00 98.62 92 VAL A O 1
ATOM 747 N N . THR A 1 93 ? 18.469 -6.779 -11.968 1.00 97.94 93 THR A N 1
ATOM 748 C CA . THR A 1 93 ? 19.523 -5.854 -12.402 1.00 97.94 93 THR A CA 1
ATOM 749 C C . THR A 1 93 ? 19.441 -5.610 -13.908 1.00 97.94 93 THR A C 1
ATOM 751 O O . THR A 1 93 ? 19.384 -4.457 -14.341 1.00 97.94 93 THR A O 1
ATOM 754 N N . ALA A 1 94 ? 19.322 -6.674 -14.709 1.00 98.44 94 ALA A N 1
ATOM 755 C CA . ALA A 1 94 ? 19.162 -6.559 -16.156 1.00 98.44 94 ALA A CA 1
ATOM 756 C C . ALA A 1 94 ? 17.900 -5.764 -16.543 1.00 98.44 94 ALA A C 1
ATOM 758 O O . ALA A 1 94 ? 17.940 -4.921 -17.446 1.00 98.44 94 ALA A O 1
ATOM 759 N N . HIS A 1 95 ? 16.789 -5.983 -15.834 1.00 98.56 95 HIS A N 1
ATOM 760 C CA . HIS A 1 95 ? 15.539 -5.258 -16.048 1.00 98.56 95 HIS A CA 1
ATOM 761 C C . HIS A 1 95 ? 15.610 -3.793 -15.604 1.00 98.56 95 HIS A C 1
ATOM 763 O O . HIS A 1 95 ? 15.049 -2.936 -16.286 1.00 98.56 95 HIS A O 1
ATOM 769 N N . ASN A 1 96 ? 16.323 -3.471 -14.524 1.00 98.25 96 ASN A N 1
ATOM 770 C CA . ASN A 1 96 ? 16.568 -2.090 -14.102 1.00 98.25 96 ASN A CA 1
ATOM 771 C C . ASN A 1 96 ? 17.397 -1.321 -15.148 1.00 98.25 96 ASN A C 1
ATOM 773 O O . ASN A 1 96 ? 17.058 -0.185 -15.495 1.00 98.25 96 ASN A O 1
ATOM 777 N N . ASP A 1 97 ? 18.429 -1.954 -15.708 1.00 97.50 97 ASP A N 1
ATOM 778 C CA . ASP A 1 97 ? 19.245 -1.370 -16.778 1.00 97.50 97 ASP A CA 1
ATOM 779 C C . ASP A 1 97 ? 18.431 -1.170 -18.063 1.00 97.50 97 ASP A C 1
ATOM 781 O O . ASP A 1 97 ? 18.491 -0.108 -18.688 1.00 97.50 97 ASP A O 1
ATOM 785 N N . ALA A 1 98 ? 17.625 -2.166 -18.444 1.00 97.75 98 ALA A N 1
ATOM 786 C CA . ALA A 1 98 ? 16.728 -2.074 -19.593 1.00 97.75 98 ALA A CA 1
ATOM 787 C C . ALA A 1 98 ? 15.669 -0.979 -19.410 1.00 97.75 98 ALA A C 1
ATOM 789 O O . ALA A 1 98 ? 15.420 -0.214 -20.336 1.00 97.75 98 ALA A O 1
ATOM 790 N N . LEU A 1 99 ? 15.100 -0.848 -18.209 1.00 97.62 99 LEU A N 1
ATOM 791 C CA . LEU A 1 99 ? 14.173 0.228 -17.871 1.00 97.62 99 LEU A CA 1
ATOM 792 C C . LEU A 1 99 ? 14.849 1.599 -17.953 1.00 97.62 99 LEU A C 1
ATOM 794 O O . LEU A 1 99 ? 14.246 2.554 -18.431 1.00 97.62 99 LEU A O 1
ATOM 798 N N . SER A 1 100 ? 16.114 1.702 -17.536 1.00 95.56 100 SER A N 1
ATOM 799 C CA . SER A 1 100 ? 16.894 2.931 -17.705 1.00 95.56 100 SER A CA 1
ATOM 800 C C . SER A 1 100 ? 17.045 3.321 -19.167 1.00 95.56 100 SER A C 1
ATOM 802 O O . SER A 1 100 ? 16.818 4.480 -19.505 1.00 95.56 100 SER A O 1
ATOM 804 N N . ARG A 1 101 ? 17.398 2.364 -20.030 1.00 97.00 101 ARG A N 1
ATOM 805 C CA . ARG A 1 101 ? 17.481 2.600 -21.475 1.00 97.00 101 ARG A CA 1
ATOM 806 C C . ARG A 1 101 ? 16.123 2.982 -22.053 1.00 97.00 101 ARG A C 1
ATOM 808 O O . ARG A 1 101 ? 16.041 3.996 -22.726 1.00 97.00 101 ARG A O 1
ATOM 815 N N . TYR A 1 102 ? 15.059 2.264 -21.696 1.00 97.38 102 TYR A N 1
ATOM 816 C CA . TYR A 1 102 ? 13.694 2.551 -22.148 1.00 97.38 102 TYR A CA 1
ATOM 817 C C . TYR A 1 102 ? 13.248 3.985 -21.823 1.00 97.38 102 TYR A C 1
ATOM 819 O O . TYR A 1 102 ? 12.668 4.643 -22.679 1.00 97.38 102 TYR A O 1
ATOM 827 N N . ILE A 1 103 ? 13.557 4.491 -20.623 1.00 93.38 103 ILE A N 1
ATOM 828 C CA . ILE A 1 103 ? 13.250 5.874 -20.213 1.00 93.38 103 ILE A CA 1
ATOM 829 C C . ILE A 1 103 ? 14.051 6.894 -21.035 1.00 93.38 103 ILE A C 1
ATOM 831 O O . ILE A 1 103 ? 13.502 7.900 -21.482 1.00 93.38 103 ILE A O 1
ATOM 835 N N . ILE A 1 104 ? 15.351 6.647 -21.213 1.00 91.69 104 ILE A N 1
ATOM 836 C CA . ILE A 1 104 ? 16.273 7.581 -21.873 1.00 91.69 104 ILE A CA 1
ATOM 837 C C . ILE A 1 104 ? 16.037 7.614 -23.386 1.00 91.69 104 ILE A C 1
ATOM 839 O O . ILE A 1 104 ? 15.877 8.685 -23.957 1.00 91.69 104 ILE A O 1
ATOM 843 N N . GLU A 1 105 ? 15.993 6.452 -24.034 1.00 95.00 105 GLU A N 1
ATOM 844 C CA . GLU A 1 105 ? 15.894 6.316 -25.493 1.00 95.00 105 GLU A CA 1
ATOM 845 C C . GLU A 1 105 ? 14.541 6.786 -26.038 1.00 95.00 105 GLU A C 1
ATOM 847 O O . GLU A 1 105 ? 14.464 7.222 -27.184 1.00 95.00 105 GLU A O 1
ATOM 852 N N . ASN A 1 106 ? 13.488 6.753 -25.215 1.00 94.88 106 ASN A N 1
ATOM 853 C CA . ASN A 1 106 ? 12.181 7.314 -25.560 1.00 94.88 106 ASN A CA 1
ATOM 854 C C . ASN A 1 106 ? 12.011 8.787 -25.148 1.00 94.88 106 ASN A C 1
ATOM 856 O O . ASN A 1 106 ? 10.916 9.332 -25.273 1.00 94.88 106 ASN A O 1
ATOM 860 N N . GLY A 1 107 ? 13.075 9.443 -24.671 1.00 90.12 107 GLY A N 1
ATOM 861 C CA . GLY A 1 107 ? 13.087 10.886 -24.434 1.00 90.12 107 GLY A CA 1
ATOM 862 C C . GLY A 1 107 ? 12.211 11.351 -23.268 1.00 90.12 107 GLY A C 1
ATOM 863 O O . GLY A 1 107 ? 11.753 12.490 -23.285 1.00 90.12 107 GLY A O 1
ATOM 864 N N . TYR A 1 108 ? 11.979 10.521 -22.239 1.00 88.00 108 TYR A N 1
ATOM 865 C CA . TYR A 1 108 ? 11.084 10.879 -21.122 1.00 88.00 108 TYR A CA 1
ATOM 866 C C . TYR A 1 108 ? 11.472 12.210 -20.455 1.00 88.00 108 TYR A C 1
ATOM 868 O O . TYR A 1 108 ? 10.616 13.019 -20.109 1.00 88.00 108 TYR A O 1
ATOM 876 N N . TYR A 1 109 ? 12.776 12.465 -20.300 1.00 82.38 109 TYR A N 1
ATOM 877 C CA . TYR A 1 109 ? 13.297 13.698 -19.697 1.00 82.38 109 TYR A CA 1
ATOM 878 C C . TYR A 1 109 ? 13.161 14.941 -20.591 1.00 82.38 109 TYR A C 1
ATOM 880 O O . TYR A 1 109 ? 13.376 16.054 -20.121 1.00 82.38 109 TYR A O 1
ATOM 888 N N . GLU A 1 110 ? 12.834 14.767 -21.871 1.00 80.25 110 GLU A N 1
ATOM 889 C CA . GLU A 1 110 ? 12.718 15.849 -22.854 1.00 80.25 110 GLU A CA 1
ATOM 890 C C . GLU A 1 110 ? 11.277 16.372 -22.962 1.00 80.25 110 GLU A C 1
ATOM 892 O O . GLU A 1 110 ? 11.028 17.402 -23.592 1.00 80.25 110 GLU A O 1
ATOM 897 N N . HIS A 1 111 ? 10.310 15.675 -22.357 1.00 69.19 111 HIS A N 1
ATOM 898 C CA . HIS A 1 111 ? 8.904 16.056 -22.390 1.00 69.19 111 HIS A CA 1
ATOM 899 C C . HIS A 1 111 ? 8.601 17.189 -21.401 1.00 69.19 111 HIS A C 1
ATOM 901 O O . HIS A 1 111 ? 8.976 17.147 -20.231 1.00 69.19 111 HIS A O 1
ATOM 907 N N . VAL A 1 112 ? 7.852 18.193 -21.863 1.00 61.44 112 VAL A N 1
ATOM 908 C CA . VAL A 1 112 ? 7.244 19.205 -20.989 1.00 61.44 112 VAL A CA 1
ATOM 909 C C . VAL A 1 112 ? 5.900 18.653 -20.506 1.00 61.44 112 VAL A C 1
ATOM 911 O O . VAL A 1 112 ? 5.081 18.298 -21.359 1.00 61.44 112 VAL A O 1
ATOM 914 N N . PRO A 1 113 ? 5.633 18.575 -19.188 1.00 59.91 113 PRO A N 1
ATOM 915 C CA . PRO A 1 113 ? 4.352 18.090 -18.685 1.00 59.91 113 PRO A CA 1
ATOM 916 C C . PRO A 1 113 ? 3.189 18.905 -19.264 1.00 59.91 113 PRO A C 1
ATOM 918 O O . PRO A 1 113 ? 3.155 20.128 -19.136 1.00 59.91 113 PRO A O 1
ATOM 921 N N . THR A 1 114 ? 2.230 18.237 -19.907 1.00 54.50 114 THR A N 1
ATOM 922 C CA . THR A 1 114 ? 1.022 18.876 -20.464 1.00 54.50 114 THR A CA 1
ATOM 923 C C . THR A 1 114 ? -0.195 18.762 -19.543 1.00 54.50 114 THR A C 1
ATOM 925 O O . THR A 1 114 ? -1.243 19.328 -19.847 1.00 54.50 114 THR A O 1
ATOM 928 N N . VAL A 1 115 ? -0.075 18.019 -18.437 1.00 55.78 115 VAL A N 1
ATOM 929 C CA . VAL A 1 115 ? -1.131 17.765 -17.446 1.00 55.78 115 VAL A CA 1
ATOM 930 C C . VAL A 1 115 ? -0.533 17.942 -16.047 1.00 55.78 115 VAL A C 1
ATOM 932 O O . VAL A 1 115 ? 0.526 17.387 -15.763 1.00 55.78 115 VAL A O 1
ATOM 935 N N . GLU A 1 116 ? -1.187 18.715 -15.177 1.00 51.31 116 GLU A N 1
ATOM 936 C CA . GLU A 1 116 ? -0.780 18.847 -13.770 1.00 51.31 116 GLU A CA 1
ATOM 937 C C . GLU A 1 116 ? -1.269 17.635 -12.955 1.00 51.31 116 GLU A C 1
ATOM 939 O O . GLU A 1 116 ? -2.476 17.442 -12.788 1.00 51.31 116 GLU A O 1
ATOM 944 N N . ASP A 1 117 ? -0.345 16.833 -12.409 1.00 53.09 117 ASP A N 1
ATOM 945 C CA . ASP A 1 117 ? -0.660 15.878 -11.338 1.00 53.09 117 ASP A CA 1
ATOM 946 C C . ASP A 1 117 ? -0.710 16.628 -9.997 1.00 53.09 117 ASP A C 1
ATOM 948 O O . ASP A 1 117 ? 0.303 16.896 -9.344 1.00 53.09 117 ASP A O 1
ATOM 952 N N . ASN A 1 118 ? -1.923 16.995 -9.587 1.00 48.78 118 ASN A N 1
ATOM 953 C CA . ASN A 1 118 ? -2.158 17.723 -8.343 1.00 48.78 118 ASN A CA 1
ATOM 954 C C . ASN A 1 118 ? -1.956 16.872 -7.078 1.00 48.78 118 ASN A C 1
ATOM 956 O O . ASN A 1 118 ? -1.988 17.432 -5.980 1.00 48.78 118 ASN A O 1
ATOM 960 N N . TYR A 1 119 ? -1.742 15.554 -7.199 1.00 46.88 119 TYR A N 1
ATOM 961 C CA . TYR A 1 119 ? -1.532 14.677 -6.044 1.00 46.88 119 TYR A CA 1
ATOM 962 C C . TYR A 1 119 ? -0.243 15.025 -5.287 1.00 46.88 119 TYR A C 1
ATOM 964 O O . TYR A 1 119 ? -0.188 14.949 -4.060 1.00 46.88 119 TYR A O 1
ATOM 972 N N . PHE A 1 120 ? 0.767 15.511 -6.010 1.00 50.53 120 PHE A N 1
ATOM 973 C CA . PHE A 1 120 ? 2.085 15.847 -5.479 1.00 50.53 120 PHE A CA 1
ATOM 974 C C . PHE A 1 120 ? 2.458 17.326 -5.662 1.00 50.53 120 PHE A C 1
ATOM 976 O O . PHE A 1 120 ? 3.640 17.663 -5.693 1.00 50.53 120 PHE A O 1
ATOM 983 N N . SER A 1 121 ? 1.484 18.239 -5.755 1.00 43.19 121 SER A N 1
ATOM 984 C CA . SER A 1 121 ? 1.712 19.651 -6.133 1.00 43.19 121 SER A CA 1
ATOM 985 C C . SER A 1 121 ? 2.654 20.457 -5.214 1.00 43.19 121 SER A C 1
ATOM 987 O O . SER A 1 121 ? 3.011 21.592 -5.526 1.00 43.19 121 SER A O 1
ATOM 989 N N . GLN A 1 122 ? 3.087 19.886 -4.085 1.00 38.25 122 GLN A N 1
ATOM 990 C CA . GLN A 1 122 ? 4.068 20.476 -3.168 1.00 38.25 122 GLN A CA 1
ATOM 991 C C . GLN A 1 122 ? 5.524 20.049 -3.439 1.00 38.25 122 GLN A C 1
ATOM 993 O O . GLN A 1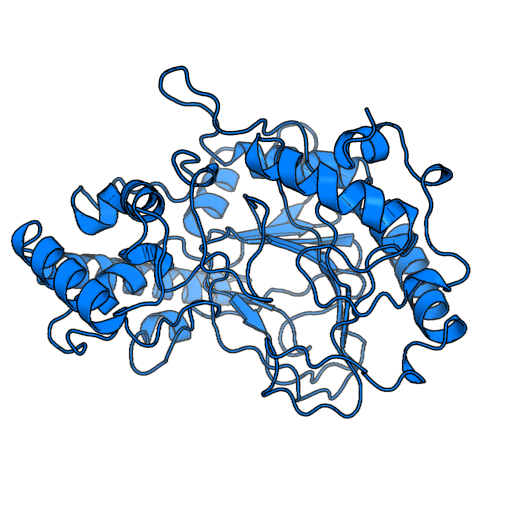 122 ? 6.441 20.625 -2.849 1.00 38.25 122 GLN A O 1
ATOM 998 N N . LEU A 1 123 ? 5.763 19.075 -4.323 1.00 43.78 123 LEU A N 1
ATOM 999 C CA . LEU A 1 123 ? 7.100 18.573 -4.642 1.00 43.78 123 LEU A CA 1
ATOM 1000 C C . LEU A 1 123 ? 7.765 19.481 -5.690 1.00 43.78 123 LEU A C 1
ATOM 1002 O O . LEU A 1 123 ? 7.439 19.440 -6.873 1.00 43.78 123 LEU A O 1
ATOM 1006 N N . LYS A 1 124 ? 8.702 20.336 -5.264 1.00 39.34 124 LYS A N 1
ATOM 1007 C CA . LYS A 1 124 ? 9.518 21.166 -6.168 1.00 39.34 124 LYS A CA 1
ATOM 1008 C C . LYS A 1 124 ? 10.772 20.397 -6.575 1.00 39.34 124 LYS A C 1
ATOM 1010 O O . LYS A 1 124 ? 11.734 20.421 -5.819 1.00 39.34 124 LYS A O 1
ATOM 1015 N N . SER A 1 125 ? 10.785 19.730 -7.728 1.00 42.41 125 SER A N 1
ATOM 1016 C CA . SER A 1 125 ? 11.981 19.049 -8.249 1.00 42.41 125 SER A CA 1
ATOM 1017 C C . SER A 1 125 ? 12.248 19.420 -9.706 1.00 42.41 125 SER A C 1
ATOM 1019 O O . SER A 1 125 ? 11.313 19.434 -10.502 1.00 42.41 125 SER A O 1
ATOM 1021 N N . ASP A 1 126 ? 13.518 19.651 -10.058 1.00 45.62 126 ASP A N 1
ATOM 1022 C CA . ASP A 1 126 ? 13.964 19.905 -11.441 1.00 45.62 126 ASP A CA 1
ATOM 1023 C C . ASP A 1 126 ? 13.958 18.625 -12.308 1.00 45.62 126 ASP A C 1
ATOM 1025 O O . ASP A 1 126 ? 13.979 18.704 -13.535 1.00 45.62 126 ASP A O 1
ATOM 1029 N N . LYS A 1 127 ? 13.901 17.437 -11.680 1.00 57.00 127 LYS A N 1
ATOM 1030 C CA . LYS A 1 127 ? 13.749 16.126 -12.338 1.00 57.00 127 LYS A CA 1
ATOM 1031 C C . LYS A 1 127 ? 12.615 15.306 -11.703 1.00 57.00 127 LYS A C 1
ATOM 1033 O O . LYS A 1 127 ? 12.510 15.290 -10.469 1.00 57.00 127 LYS A O 1
ATOM 1038 N N . PRO A 1 128 ? 11.795 14.592 -12.500 1.00 66.25 128 PRO A N 1
ATOM 1039 C CA . PRO A 1 128 ? 10.741 13.727 -11.978 1.00 66.25 128 PRO A CA 1
ATOM 1040 C C . PRO A 1 128 ? 11.348 12.512 -11.264 1.00 66.25 128 PRO A C 1
ATOM 1042 O O . PRO A 1 128 ? 12.260 11.874 -11.783 1.00 66.25 128 PRO A O 1
ATOM 1045 N N . GLN A 1 129 ? 10.830 12.183 -10.078 1.00 80.19 129 GLN A N 1
ATOM 1046 C CA . GLN A 1 129 ? 11.269 11.009 -9.304 1.00 80.19 129 GLN A CA 1
ATOM 1047 C C . GLN A 1 129 ? 10.277 9.844 -9.376 1.00 80.19 129 GLN A C 1
ATOM 1049 O O . GLN A 1 129 ? 10.645 8.692 -9.149 1.00 80.19 129 GLN A O 1
ATOM 1054 N N . ILE A 1 130 ? 9.020 10.131 -9.718 1.00 87.81 130 ILE A N 1
ATOM 1055 C CA . ILE A 1 130 ? 7.991 9.149 -10.057 1.00 87.81 130 ILE A CA 1
ATOM 1056 C C . ILE A 1 130 ? 7.686 9.335 -11.542 1.00 87.81 130 ILE A C 1
ATOM 1058 O O . ILE A 1 130 ? 7.437 10.453 -11.988 1.00 87.81 130 ILE A O 1
ATOM 1062 N N . PHE A 1 131 ? 7.734 8.247 -12.299 1.00 91.25 131 PHE A N 1
ATOM 1063 C CA . PHE A 1 131 ? 7.584 8.257 -13.746 1.00 91.25 131 PHE A CA 1
ATOM 1064 C C . PHE A 1 131 ? 6.227 7.658 -14.107 1.00 91.25 131 PHE A C 1
ATOM 1066 O O . PHE A 1 131 ? 5.923 6.536 -13.688 1.00 91.25 131 PHE A O 1
ATOM 1073 N N . GLY A 1 132 ? 5.441 8.382 -14.909 1.00 92.75 132 GLY A N 1
ATOM 1074 C CA . GLY A 1 132 ? 4.169 7.952 -15.502 1.00 92.75 132 GLY A CA 1
ATOM 1075 C C . GLY A 1 132 ? 4.368 6.902 -16.599 1.00 92.75 132 GLY A C 1
ATOM 1076 O O . GLY A 1 132 ? 3.928 7.083 -17.730 1.00 92.75 132 GLY A O 1
ATOM 1077 N N . ILE A 1 133 ? 5.095 5.838 -16.265 1.00 96.25 133 ILE A N 1
ATOM 1078 C CA . ILE A 1 133 ? 5.436 4.702 -17.116 1.00 96.25 133 ILE A CA 1
ATOM 1079 C C . ILE A 1 133 ? 4.817 3.467 -16.478 1.00 96.25 133 ILE A C 1
ATOM 1081 O O . ILE A 1 133 ? 5.000 3.221 -15.285 1.00 96.25 133 ILE A O 1
ATOM 1085 N N . TYR A 1 134 ? 4.101 2.689 -17.275 1.00 98.00 134 TYR A N 1
ATOM 1086 C CA . TYR A 1 134 ? 3.227 1.608 -16.847 1.00 98.00 134 TYR A CA 1
ATOM 1087 C C . TYR A 1 134 ? 3.522 0.302 -17.593 1.00 98.00 134 TYR A C 1
ATOM 1089 O O . TYR A 1 134 ? 3.314 -0.765 -17.012 1.00 98.00 134 TYR A O 1
ATOM 1097 N N . TRP A 1 135 ? 4.005 0.358 -18.840 1.00 98.56 135 TRP A N 1
ATOM 1098 C CA . TRP A 1 135 ? 4.042 -0.779 -19.774 1.00 98.56 135 TRP A CA 1
ATOM 1099 C C . TRP A 1 135 ? 5.450 -1.154 -20.246 1.00 98.56 135 TRP A C 1
ATOM 1101 O O . TRP A 1 135 ? 5.613 -1.785 -21.293 1.00 98.56 135 TRP A O 1
ATOM 1111 N N . SER A 1 136 ? 6.488 -0.799 -19.489 1.00 98.56 136 SER A N 1
ATOM 1112 C CA . SER A 1 136 ? 7.841 -1.271 -19.792 1.00 98.56 136 SER A CA 1
ATOM 1113 C C . SER A 1 136 ? 7.940 -2.800 -19.675 1.00 98.56 136 SER A C 1
ATOM 1115 O O . SER A 1 136 ? 7.275 -3.421 -18.838 1.00 98.56 136 SER A O 1
ATOM 1117 N N . ALA A 1 137 ? 8.836 -3.416 -20.452 1.00 98.38 137 ALA A N 1
ATOM 1118 C CA . ALA A 1 137 ? 9.107 -4.854 -20.357 1.00 98.38 137 ALA A CA 1
ATOM 1119 C C . ALA A 1 137 ? 9.502 -5.288 -18.930 1.00 98.38 137 ALA A C 1
ATOM 1121 O O . ALA A 1 137 ? 9.101 -6.356 -18.477 1.00 98.38 137 ALA A O 1
ATOM 1122 N N . ALA A 1 138 ? 10.223 -4.436 -18.188 1.00 98.50 138 ALA A N 1
ATOM 1123 C CA . ALA A 1 138 ? 10.577 -4.673 -16.786 1.00 98.50 138 ALA A CA 1
ATOM 1124 C C . ALA A 1 138 ? 9.346 -4.749 -15.865 1.00 98.50 138 ALA A C 1
ATOM 1126 O O . ALA A 1 138 ? 9.261 -5.637 -15.018 1.00 98.50 138 ALA A O 1
ATOM 1127 N N . GLN A 1 139 ? 8.371 -3.850 -16.037 1.00 98.75 139 GLN A N 1
ATOM 1128 C CA . GLN A 1 139 ? 7.133 -3.872 -15.255 1.00 98.75 139 GLN A CA 1
ATOM 1129 C C . GLN A 1 139 ? 6.268 -5.087 -15.582 1.00 98.75 139 GLN A C 1
ATOM 1131 O O . GLN A 1 139 ? 5.767 -5.734 -14.662 1.00 98.75 139 GLN A O 1
ATOM 1136 N N . ILE A 1 140 ? 6.106 -5.412 -16.868 1.00 98.62 140 ILE A N 1
ATOM 1137 C CA . ILE A 1 140 ? 5.326 -6.580 -17.288 1.00 98.62 140 ILE A CA 1
ATOM 1138 C C . ILE A 1 140 ? 5.970 -7.871 -16.779 1.00 98.62 140 ILE A C 1
ATOM 1140 O O . ILE A 1 140 ? 5.276 -8.657 -16.136 1.00 98.62 140 ILE A O 1
ATOM 1144 N N . TRP A 1 141 ? 7.287 -8.046 -16.953 1.00 98.69 141 TRP A N 1
ATOM 1145 C CA . TRP A 1 141 ? 8.040 -9.178 -16.399 1.00 98.69 141 TRP A CA 1
ATOM 1146 C C . TRP A 1 141 ? 7.815 -9.336 -14.892 1.00 98.69 141 TRP A C 1
ATOM 1148 O O . TRP A 1 141 ? 7.384 -10.399 -14.451 1.00 98.69 141 TRP A O 1
ATOM 1158 N N . ALA A 1 142 ? 8.028 -8.277 -14.106 1.00 98.69 142 ALA A N 1
ATOM 1159 C CA . ALA A 1 142 ? 7.928 -8.359 -12.652 1.00 98.69 142 ALA A CA 1
ATOM 1160 C C . ALA A 1 142 ? 6.504 -8.699 -12.177 1.00 98.69 142 ALA A C 1
ATOM 1162 O O . ALA A 1 142 ? 6.341 -9.499 -11.254 1.00 98.69 142 ALA A O 1
ATOM 1163 N N . ARG A 1 143 ? 5.465 -8.132 -12.812 1.00 98.62 143 ARG A N 1
ATOM 1164 C CA . ARG A 1 143 ? 4.056 -8.399 -12.463 1.00 98.62 143 ARG A CA 1
ATOM 1165 C C . ARG A 1 143 ? 3.665 -9.849 -12.740 1.00 98.62 143 ARG A C 1
ATOM 1167 O O . ARG A 1 143 ? 2.995 -10.456 -11.906 1.00 98.62 143 ARG A O 1
ATOM 1174 N N . GLN A 1 144 ? 4.105 -10.404 -13.870 1.00 98.50 144 GLN A N 1
ATOM 1175 C CA . GLN A 1 144 ? 3.744 -11.760 -14.293 1.00 98.50 144 GLN A CA 1
ATOM 1176 C C . GLN A 1 144 ? 4.728 -12.850 -13.844 1.00 98.50 144 GLN A C 1
ATOM 1178 O O . GLN A 1 144 ? 4.529 -14.020 -14.166 1.00 98.50 144 GLN A O 1
ATOM 1183 N N . HIS A 1 145 ? 5.796 -12.501 -13.122 1.00 98.75 145 HIS A N 1
ATOM 1184 C CA . HIS A 1 145 ? 6.795 -13.474 -12.693 1.00 98.75 145 HIS A CA 1
ATOM 1185 C C . HIS A 1 145 ? 6.168 -14.541 -11.764 1.00 98.75 145 HIS A C 1
ATOM 1187 O O . HIS A 1 145 ? 5.460 -14.179 -10.817 1.00 98.75 145 HIS A O 1
ATOM 1193 N N . PRO A 1 146 ? 6.457 -15.848 -11.939 1.00 98.50 146 PRO A N 1
ATOM 1194 C CA . PRO A 1 146 ? 5.874 -16.909 -11.110 1.00 98.50 146 PRO A CA 1
ATOM 1195 C C . PRO A 1 146 ? 6.076 -16.705 -9.601 1.00 98.50 146 PRO A C 1
ATOM 1197 O O . PRO A 1 146 ? 5.122 -16.813 -8.832 1.00 98.50 146 PRO A O 1
ATOM 1200 N N . ASN A 1 147 ? 7.282 -16.317 -9.166 1.00 98.75 147 ASN A N 1
ATOM 1201 C CA . ASN A 1 147 ? 7.543 -16.020 -7.749 1.00 98.75 147 ASN A CA 1
ATOM 1202 C C . ASN A 1 147 ? 6.694 -14.857 -7.216 1.00 98.75 147 ASN A C 1
ATOM 1204 O O . ASN A 1 147 ? 6.267 -14.892 -6.065 1.00 98.75 147 ASN A O 1
ATOM 1208 N N . MET A 1 148 ? 6.413 -13.846 -8.048 1.00 98.69 148 MET A N 1
ATOM 1209 C CA . MET A 1 148 ? 5.559 -12.724 -7.661 1.00 98.69 148 MET A CA 1
ATOM 1210 C C . MET A 1 148 ? 4.114 -13.187 -7.450 1.00 98.69 148 MET A C 1
ATOM 1212 O O . MET A 1 148 ? 3.468 -12.774 -6.490 1.00 98.69 148 MET A O 1
ATOM 1216 N N . ALA A 1 149 ? 3.603 -14.079 -8.303 1.00 98.56 149 ALA A N 1
ATOM 1217 C CA . ALA A 1 149 ? 2.283 -14.674 -8.103 1.00 98.56 149 ALA A CA 1
ATOM 1218 C C . ALA A 1 149 ? 2.217 -15.529 -6.827 1.00 98.56 149 ALA A C 1
ATOM 1220 O O . ALA A 1 149 ? 1.253 -15.419 -6.074 1.00 98.56 149 ALA A O 1
ATOM 1221 N N . VAL A 1 150 ? 3.258 -16.318 -6.536 1.00 98.81 150 VAL A N 1
ATOM 1222 C CA . VAL A 1 150 ? 3.351 -17.100 -5.289 1.00 98.81 150 VAL A CA 1
ATOM 1223 C C . VAL A 1 150 ? 3.365 -16.190 -4.057 1.00 98.81 150 VAL A C 1
ATOM 1225 O O . VAL A 1 150 ? 2.618 -16.439 -3.112 1.00 98.81 150 VAL A O 1
ATOM 1228 N N . ALA A 1 151 ? 4.171 -15.124 -4.067 1.00 98.75 151 ALA A N 1
ATOM 1229 C CA . ALA A 1 151 ? 4.252 -14.175 -2.959 1.00 98.75 151 ALA A CA 1
ATOM 1230 C C . ALA A 1 151 ? 2.904 -13.481 -2.703 1.00 98.75 151 ALA A C 1
ATOM 1232 O O . ALA A 1 151 ? 2.416 -13.491 -1.572 1.00 98.75 151 ALA A O 1
ATOM 1233 N N . ARG A 1 152 ? 2.266 -12.940 -3.752 1.00 98.81 152 ARG A N 1
ATOM 1234 C CA . ARG A 1 152 ? 0.967 -12.256 -3.640 1.00 98.81 152 ARG A CA 1
ATOM 1235 C C . ARG A 1 152 ? -0.151 -13.196 -3.191 1.00 98.81 152 ARG A C 1
ATOM 1237 O O . ARG A 1 152 ? -0.905 -12.834 -2.294 1.00 98.81 152 ARG A O 1
ATOM 1244 N N . ARG A 1 153 ? -0.181 -14.439 -3.691 1.00 98.75 153 ARG A N 1
ATOM 1245 C CA . ARG A 1 153 ? -1.093 -15.483 -3.194 1.00 98.75 153 ARG A CA 1
ATOM 1246 C C . ARG A 1 153 ? -0.956 -15.677 -1.684 1.00 98.75 153 ARG A C 1
ATOM 1248 O O . ARG A 1 153 ? -1.942 -15.613 -0.956 1.00 98.75 153 ARG A O 1
ATOM 1255 N N . HIS A 1 154 ? 0.265 -15.897 -1.197 1.00 98.81 154 HIS A N 1
ATOM 1256 C CA . HIS A 1 154 ? 0.500 -16.141 0.231 1.00 98.81 154 HIS A CA 1
ATOM 1257 C C . HIS A 1 154 ? 0.176 -14.925 1.101 1.00 98.81 154 HIS A C 1
ATOM 1259 O O . HIS A 1 154 ? -0.337 -15.092 2.205 1.00 98.81 154 HIS A O 1
ATOM 1265 N N . LEU A 1 155 ? 0.408 -13.711 0.595 1.00 98.88 155 LEU A N 1
ATOM 1266 C CA . LEU A 1 155 ? -0.030 -12.473 1.239 1.00 98.88 155 LEU A CA 1
ATOM 1267 C C . LEU A 1 155 ? -1.562 -12.382 1.302 1.00 98.88 155 LEU A C 1
ATOM 1269 O O . LEU A 1 155 ? -2.109 -12.099 2.364 1.00 98.88 155 LEU A O 1
ATOM 1273 N N . ASN A 1 156 ? -2.278 -12.689 0.219 1.00 98.88 156 ASN A N 1
ATOM 1274 C CA . ASN A 1 156 ? -3.744 -12.694 0.214 1.00 98.88 156 ASN A CA 1
ATOM 1275 C C . ASN A 1 156 ? -4.328 -13.715 1.199 1.00 98.88 156 ASN A C 1
ATOM 1277 O O . ASN A 1 156 ? -5.320 -13.426 1.859 1.00 98.88 156 ASN A O 1
ATOM 1281 N N . HIS A 1 157 ? -3.688 -14.875 1.376 1.00 98.75 157 HIS A N 1
ATOM 1282 C CA . HIS A 1 157 ? -4.080 -15.879 2.380 1.00 98.75 157 HIS A CA 1
ATOM 1283 C C . HIS A 1 157 ? -3.801 -15.466 3.837 1.00 98.75 157 HIS A C 1
ATOM 1285 O O . HIS A 1 157 ? -4.179 -16.182 4.774 1.00 98.75 157 HIS A O 1
ATOM 1291 N N . LEU A 1 158 ? -3.172 -14.309 4.077 1.00 98.75 158 LEU A N 1
ATOM 1292 C CA . LEU A 1 158 ? -3.151 -13.692 5.408 1.00 98.75 158 LEU A CA 1
ATOM 1293 C C . LEU A 1 158 ? -4.518 -13.120 5.797 1.00 98.75 158 LEU A C 1
ATOM 1295 O O . LEU A 1 158 ? -4.779 -12.942 6.985 1.00 98.75 158 LEU A O 1
ATOM 1299 N N . TRP A 1 159 ? -5.385 -12.861 4.822 1.00 98.81 159 TRP A N 1
ATOM 1300 C CA . TRP A 1 159 ? -6.707 -12.297 5.030 1.00 98.81 159 TRP A CA 1
ATOM 1301 C C . TRP A 1 159 ? -7.769 -13.363 5.275 1.00 98.81 159 TRP A C 1
ATOM 1303 O O . TRP A 1 159 ? -7.701 -14.477 4.762 1.00 98.81 159 TRP A O 1
ATOM 1313 N N . THR A 1 160 ? -8.818 -12.986 6.002 1.00 98.44 160 THR A N 1
ATOM 1314 C CA . THR A 1 160 ? -10.087 -13.715 5.956 1.00 98.44 160 THR A CA 1
ATOM 1315 C C . THR A 1 160 ? -10.809 -13.322 4.671 1.00 98.44 160 THR A C 1
ATOM 1317 O O . THR A 1 160 ? -11.481 -12.293 4.608 1.00 98.44 160 THR A O 1
ATOM 1320 N N . TRP A 1 161 ? -10.615 -14.125 3.629 1.00 98.19 161 TRP A N 1
ATOM 1321 C CA . TRP A 1 161 ? -11.138 -13.900 2.276 1.00 98.19 161 TRP A CA 1
ATOM 1322 C C . TRP A 1 161 ? -12.496 -14.580 2.025 1.00 98.19 161 TRP A C 1
ATOM 1324 O O . TRP A 1 161 ? -13.172 -14.276 1.042 1.00 98.19 161 TRP A O 1
ATOM 1334 N N . GLN A 1 162 ? -12.923 -15.460 2.933 1.00 97.88 162 GLN A N 1
ATOM 1335 C CA . GLN A 1 162 ? -14.241 -16.089 2.947 1.00 97.88 162 GLN A CA 1
ATOM 1336 C C . GLN A 1 162 ? -14.754 -16.186 4.386 1.00 97.88 162 GLN A C 1
ATOM 1338 O O . GLN A 1 162 ? -14.016 -16.585 5.283 1.00 97.88 162 GLN A O 1
ATOM 1343 N N . ASP A 1 163 ? -16.024 -15.849 4.600 1.00 97.38 163 ASP A N 1
ATOM 1344 C CA . ASP A 1 163 ? -16.715 -16.044 5.876 1.00 97.38 163 ASP A CA 1
ATOM 1345 C C . ASP A 1 163 ? -18.233 -16.163 5.654 1.00 97.38 163 ASP A C 1
ATOM 1347 O O . ASP A 1 163 ? -18.775 -15.630 4.685 1.00 97.38 163 ASP A O 1
ATOM 1351 N N . LYS A 1 164 ? -18.935 -16.890 6.533 1.00 94.31 164 LYS A N 1
ATOM 1352 C CA . LYS A 1 164 ? -20.407 -17.070 6.503 1.00 94.31 164 LYS A CA 1
ATOM 1353 C C . LYS A 1 164 ? -20.965 -17.488 5.130 1.00 94.31 164 LYS A C 1
ATOM 1355 O O . LYS A 1 164 ? -22.058 -17.085 4.741 1.00 94.31 164 LYS A O 1
ATOM 1360 N N . GLY A 1 165 ? -20.210 -18.295 4.384 1.00 94.62 165 GLY A N 1
ATOM 1361 C CA . GLY A 1 165 ? -20.592 -18.764 3.047 1.00 94.62 165 GLY A CA 1
ATOM 1362 C C . GLY A 1 165 ? -20.450 -17.727 1.922 1.00 94.62 165 GLY A C 1
ATOM 1363 O O . GLY A 1 165 ? -20.779 -18.050 0.784 1.00 94.62 165 GLY A O 1
ATOM 1364 N N . LYS A 1 166 ? -19.936 -16.519 2.199 1.00 96.06 166 LYS A N 1
ATOM 1365 C CA . LYS A 1 166 ? -19.589 -15.503 1.192 1.00 96.06 166 LYS A CA 1
ATOM 1366 C C . LYS A 1 166 ? -18.077 -15.492 0.975 1.00 96.06 166 LYS A C 1
ATOM 1368 O O . LYS A 1 166 ? -17.312 -15.353 1.925 1.00 96.06 166 LYS A O 1
ATOM 1373 N N . THR A 1 167 ? -17.656 -15.610 -0.279 1.00 97.69 167 THR A N 1
ATOM 1374 C CA . THR A 1 167 ? -16.276 -15.345 -0.706 1.00 97.69 167 THR A CA 1
ATOM 1375 C C . THR A 1 167 ? -16.171 -13.879 -1.106 1.00 97.69 167 THR A C 1
ATOM 1377 O O . THR A 1 167 ? -16.936 -13.423 -1.954 1.00 97.69 167 THR A O 1
ATOM 1380 N N . PHE A 1 168 ? -15.260 -13.133 -0.485 1.00 97.69 168 PHE A N 1
ATOM 1381 C CA . PHE A 1 168 ? -15.052 -11.709 -0.763 1.00 97.69 168 PHE A CA 1
ATOM 1382 C C . PHE A 1 168 ? -14.135 -11.514 -1.974 1.00 97.69 168 PHE A C 1
ATOM 1384 O O . PHE A 1 168 ? -14.400 -10.690 -2.844 1.00 97.69 168 PHE A O 1
ATOM 1391 N N . PHE A 1 169 ? -13.070 -12.306 -2.058 1.00 98.56 169 PHE A N 1
ATOM 1392 C CA . PHE A 1 169 ? -12.129 -12.306 -3.172 1.00 98.56 169 PHE A CA 1
ATOM 1393 C C . PHE A 1 169 ? -11.446 -13.668 -3.282 1.00 98.56 169 PHE A C 1
ATOM 1395 O O . PHE A 1 169 ? -11.449 -14.455 -2.334 1.00 98.56 169 PHE A O 1
ATOM 1402 N N . ASN A 1 170 ? -10.868 -13.947 -4.445 1.00 98.25 170 ASN A N 1
ATOM 1403 C CA . ASN A 1 170 ? -10.069 -15.134 -4.693 1.00 98.25 170 ASN A CA 1
ATOM 1404 C C . ASN A 1 170 ? -8.596 -14.840 -4.351 1.00 98.25 170 ASN A C 1
ATOM 1406 O O . ASN A 1 170 ? -7.954 -14.074 -5.068 1.00 98.25 170 ASN A O 1
ATOM 1410 N N . PRO A 1 171 ? -8.034 -15.429 -3.280 1.00 98.31 171 PRO A N 1
ATOM 1411 C CA . PRO A 1 171 ? -6.651 -15.169 -2.886 1.00 98.31 171 PRO A CA 1
ATOM 1412 C C . PRO A 1 171 ? -5.618 -15.801 -3.832 1.00 98.31 171 PRO A C 1
ATOM 1414 O O . PRO A 1 171 ? -4.456 -15.401 -3.804 1.00 98.31 171 PRO A O 1
ATOM 1417 N N . ASP A 1 172 ? -6.021 -16.771 -4.659 1.00 97.94 172 ASP A N 1
ATOM 1418 C CA . ASP A 1 172 ? -5.136 -17.560 -5.524 1.00 97.94 172 ASP A CA 1
ATOM 1419 C C . ASP A 1 172 ? -4.958 -16.977 -6.930 1.00 97.94 172 ASP A C 1
ATOM 1421 O O . ASP A 1 172 ? -4.157 -17.489 -7.716 1.00 97.94 172 ASP A O 1
ATOM 1425 N N . LEU A 1 173 ? -5.687 -15.909 -7.256 1.00 96.19 173 LEU A N 1
ATOM 1426 C CA . LEU A 1 173 ? -5.611 -15.228 -8.540 1.00 96.19 173 LEU A CA 1
ATOM 1427 C C . LEU A 1 173 ? -5.476 -13.727 -8.322 1.00 96.19 173 LEU A C 1
ATOM 1429 O O . LEU A 1 173 ? -6.191 -13.140 -7.521 1.00 96.19 173 LEU A O 1
ATOM 1433 N N . GLU A 1 174 ? -4.571 -13.105 -9.064 1.00 97.38 174 GLU A N 1
ATOM 1434 C CA . GLU A 1 174 ? -4.360 -11.661 -9.039 1.00 97.38 174 GLU A CA 1
ATOM 1435 C C . GLU A 1 174 ? -5.052 -11.004 -10.230 1.00 97.38 174 GLU A C 1
ATOM 1437 O O . GLU A 1 174 ? -4.933 -11.481 -11.356 1.00 97.38 174 GLU A O 1
ATOM 1442 N N . ALA A 1 175 ? -5.675 -9.857 -9.997 1.00 97.56 175 ALA A N 1
ATOM 1443 C CA . ALA A 1 175 ? -5.982 -8.884 -11.029 1.00 97.56 175 ALA A CA 1
ATOM 1444 C C . ALA A 1 175 ? -4.812 -7.896 -11.088 1.00 97.56 175 ALA A C 1
ATOM 1446 O O . ALA A 1 175 ? -4.626 -7.076 -10.190 1.00 97.56 175 ALA A O 1
ATOM 1447 N N . SER A 1 176 ? -3.959 -7.993 -12.107 1.00 95.81 176 SER A N 1
ATOM 1448 C CA . SER A 1 176 ? -2.761 -7.158 -12.149 1.00 95.81 176 SER A CA 1
ATOM 1449 C C . SER A 1 176 ? -3.140 -5.684 -12.322 1.00 95.81 176 SER A C 1
ATOM 1451 O O . SER A 1 176 ? -3.846 -5.293 -13.246 1.00 95.81 176 SER A O 1
ATOM 1453 N N . TYR A 1 177 ? -2.639 -4.862 -11.404 1.00 97.75 177 TYR A N 1
ATOM 1454 C CA . TYR A 1 177 ? -2.812 -3.416 -11.383 1.00 97.75 177 TYR A CA 1
ATOM 1455 C C . TYR A 1 177 ? -1.531 -2.740 -11.879 1.00 97.75 177 TYR A C 1
ATOM 1457 O O . TYR A 1 177 ? -0.438 -3.015 -11.374 1.00 97.75 177 TYR A O 1
ATOM 1465 N N . ALA A 1 178 ? -1.648 -1.898 -12.901 1.00 97.62 178 ALA A N 1
ATOM 1466 C CA . ALA A 1 178 ? -0.527 -1.185 -13.481 1.00 97.62 178 ALA A CA 1
ATOM 1467 C C . ALA A 1 178 ? -0.277 0.120 -12.730 1.00 97.62 178 ALA A C 1
ATOM 1469 O O . ALA A 1 178 ? -1.104 1.024 -12.729 1.00 97.62 178 ALA A O 1
ATOM 1470 N N . ASP A 1 179 ? 0.902 0.220 -12.132 1.00 97.19 179 ASP A N 1
ATOM 1471 C CA . ASP A 1 179 ? 1.363 1.395 -11.398 1.00 97.19 179 ASP A CA 1
ATOM 1472 C C . ASP A 1 179 ? 2.718 1.870 -11.951 1.00 97.19 179 ASP A C 1
ATOM 1474 O O . ASP A 1 179 ? 3.358 1.197 -12.769 1.00 97.19 179 ASP A O 1
ATOM 1478 N N . ARG A 1 180 ? 3.128 3.050 -11.504 1.00 95.94 180 ARG A N 1
ATOM 1479 C CA . ARG A 1 180 ? 4.300 3.818 -11.909 1.00 95.94 180 ARG A CA 1
ATOM 1480 C C . ARG A 1 180 ? 5.612 3.156 -11.471 1.00 95.94 180 ARG A C 1
ATOM 1482 O O . ARG A 1 180 ? 5.652 2.153 -10.753 1.00 95.94 180 ARG A O 1
ATOM 1489 N N . VAL A 1 181 ? 6.724 3.756 -11.882 1.00 95.50 181 VAL A N 1
ATOM 1490 C CA . VAL A 1 181 ? 8.073 3.448 -11.378 1.00 95.50 181 VAL A CA 1
ATOM 1491 C C . VAL A 1 181 ? 8.623 4.656 -10.633 1.00 95.50 181 VAL A C 1
ATOM 1493 O O . VAL A 1 181 ? 8.406 5.796 -11.043 1.00 95.50 181 VAL A O 1
ATOM 1496 N N . ARG A 1 182 ? 9.374 4.419 -9.554 1.00 93.38 182 ARG A N 1
ATOM 1497 C CA . ARG A 1 182 ? 10.155 5.464 -8.885 1.00 93.38 182 ARG A CA 1
ATOM 1498 C C . ARG A 1 182 ? 11.637 5.269 -9.167 1.00 93.38 182 ARG A C 1
ATOM 1500 O O . ARG A 1 182 ? 12.153 4.163 -9.004 1.00 93.38 182 ARG A O 1
ATOM 1507 N N . ARG A 1 183 ? 12.323 6.353 -9.523 1.00 91.31 183 ARG A N 1
ATOM 1508 C CA . ARG A 1 183 ? 13.787 6.421 -9.588 1.00 91.31 183 ARG A CA 1
ATOM 1509 C C . ARG A 1 183 ? 14.244 7.682 -8.887 1.00 91.31 183 ARG A C 1
ATOM 1511 O O . ARG A 1 183 ? 13.869 8.776 -9.296 1.00 91.31 183 ARG A O 1
ATOM 1518 N N . ARG A 1 184 ? 15.029 7.514 -7.831 1.00 88.31 184 ARG A N 1
ATOM 1519 C CA . ARG A 1 184 ? 15.510 8.618 -7.003 1.00 88.31 184 ARG A CA 1
ATOM 1520 C C . ARG A 1 184 ? 17.028 8.684 -7.057 1.00 88.31 184 ARG A C 1
ATOM 1522 O O . ARG A 1 184 ? 17.676 7.657 -6.858 1.00 88.31 184 ARG A O 1
ATOM 1529 N N . GLU A 1 185 ? 17.565 9.859 -7.357 1.00 88.19 185 GLU A N 1
ATOM 1530 C CA . GLU A 1 185 ? 19.001 10.107 -7.475 1.00 88.19 185 GLU A CA 1
ATOM 1531 C C . GLU A 1 185 ? 19.618 10.421 -6.094 1.00 88.19 185 GLU A C 1
ATOM 1533 O O . GLU A 1 185 ? 18.944 10.967 -5.210 1.00 88.19 185 GLU A O 1
ATOM 1538 N N . PRO A 1 186 ? 20.914 10.117 -5.892 1.00 86.75 186 PRO A N 1
ATOM 1539 C CA . PRO A 1 186 ? 21.690 10.644 -4.772 1.00 86.75 186 PRO A CA 1
ATOM 1540 C C . PRO A 1 186 ? 21.539 12.162 -4.613 1.00 86.75 186 PRO A C 1
ATOM 1542 O O . PRO A 1 186 ? 21.646 12.910 -5.583 1.00 86.75 186 PRO A O 1
ATOM 1545 N N . GLY A 1 187 ? 21.337 12.632 -3.381 1.00 84.44 187 GLY A N 1
ATOM 1546 C CA . GLY A 1 187 ? 21.206 14.056 -3.056 1.00 84.44 187 GLY A CA 1
ATOM 1547 C C . GLY A 1 187 ? 19.789 14.629 -3.178 1.00 84.44 187 GLY A C 1
ATOM 1548 O O . GLY A 1 187 ? 19.563 15.762 -2.746 1.00 84.44 187 GLY A O 1
ATOM 1549 N N . ASP A 1 188 ? 18.820 13.868 -3.699 1.00 79.69 188 ASP A N 1
ATOM 1550 C CA . ASP A 1 188 ? 17.441 14.334 -3.872 1.00 79.69 188 ASP A CA 1
ATOM 1551 C C . ASP A 1 188 ? 16.759 14.676 -2.537 1.00 79.69 188 ASP A C 1
ATOM 1553 O O . ASP A 1 188 ? 16.669 13.844 -1.626 1.00 79.69 188 ASP A O 1
ATOM 1557 N N . ALA A 1 189 ? 16.175 15.875 -2.452 1.00 78.69 189 ALA A N 1
ATOM 1558 C CA . ALA A 1 189 ? 15.520 16.405 -1.247 1.00 78.69 189 ALA A CA 1
ATOM 1559 C C . ALA A 1 189 ? 14.056 16.848 -1.463 1.00 78.69 189 ALA A C 1
ATOM 1561 O O . ALA A 1 189 ? 13.506 17.599 -0.660 1.00 78.69 189 ALA A O 1
ATOM 1562 N N . THR A 1 190 ? 13.444 16.444 -2.577 1.00 67.62 190 THR A N 1
ATOM 1563 C CA . THR A 1 190 ? 12.242 17.096 -3.131 1.00 67.62 190 THR A CA 1
ATOM 1564 C C . THR A 1 190 ? 11.003 16.199 -3.200 1.00 67.62 190 THR A C 1
ATOM 1566 O O . THR A 1 190 ? 9.954 16.692 -3.594 1.00 67.62 190 THR A O 1
ATOM 1569 N N . LEU A 1 191 ? 11.095 14.924 -2.788 1.00 65.75 191 LEU A N 1
ATOM 1570 C CA . LEU A 1 191 ? 10.010 13.915 -2.814 1.00 65.75 191 LEU A CA 1
ATOM 1571 C C . LEU A 1 191 ? 9.630 13.395 -1.418 1.00 65.75 191 LEU A C 1
ATOM 1573 O O . LEU A 1 191 ? 9.038 12.328 -1.284 1.00 65.75 191 LEU A O 1
ATOM 1577 N N . GLY A 1 192 ? 9.997 14.101 -0.349 1.00 68.56 192 GLY A N 1
ATOM 1578 C CA . GLY A 1 192 ? 9.524 13.733 0.986 1.00 68.56 192 GLY A CA 1
ATOM 1579 C C . GLY A 1 192 ? 7.999 13.628 1.006 1.00 68.56 192 GLY A C 1
ATOM 1580 O O . GLY A 1 192 ? 7.311 14.595 0.681 1.00 68.56 192 GLY A O 1
ATOM 1581 N N . LEU A 1 193 ? 7.473 12.455 1.367 1.00 82.75 193 LEU A N 1
ATOM 1582 C CA . LEU A 1 193 ? 6.043 12.258 1.587 1.00 82.75 193 LEU A CA 1
ATOM 1583 C C . LEU A 1 193 ? 5.812 12.152 3.085 1.00 82.75 193 LEU A C 1
ATOM 1585 O O . LEU A 1 193 ? 6.357 11.260 3.740 1.00 82.75 193 LEU A O 1
ATOM 1589 N N . SER A 1 194 ? 5.006 13.073 3.616 1.00 90.00 194 SER A N 1
ATOM 1590 C CA . SER A 1 194 ? 4.566 13.020 5.010 1.00 90.00 194 SER A CA 1
ATOM 1591 C C . SER A 1 194 ? 3.801 11.720 5.284 1.00 90.00 194 SER A C 1
ATOM 1593 O O . SER A 1 194 ? 3.224 11.157 4.351 1.00 90.00 194 SER A O 1
ATOM 1595 N N . PRO A 1 195 ? 3.773 11.225 6.533 1.00 95.88 195 PRO A N 1
ATOM 1596 C CA . PRO A 1 195 ? 3.088 9.976 6.833 1.00 95.88 195 PRO A CA 1
ATOM 1597 C C . PRO A 1 195 ? 1.599 10.056 6.503 1.00 95.88 195 PRO A C 1
ATOM 1599 O O . PRO A 1 195 ? 0.923 11.016 6.874 1.00 95.88 195 PRO A O 1
ATOM 1602 N N . HIS A 1 196 ? 1.112 9.059 5.772 1.00 96.69 196 HIS A N 1
ATOM 1603 C CA . HIS A 1 196 ? -0.260 8.987 5.288 1.00 96.69 196 HIS A CA 1
ATOM 1604 C C . HIS A 1 196 ? -0.723 7.536 5.119 1.00 96.69 196 HIS A C 1
ATOM 1606 O O . HIS A 1 196 ? 0.064 6.591 5.229 1.00 96.69 196 HIS A O 1
ATOM 1612 N N . VAL A 1 197 ? -2.019 7.382 4.861 1.00 95.56 197 VAL A N 1
ATOM 1613 C CA . VAL A 1 197 ? -2.673 6.138 4.449 1.00 95.56 197 VAL A CA 1
ATOM 1614 C C . VAL A 1 197 ? -3.483 6.428 3.184 1.00 95.56 197 VAL A C 1
ATOM 1616 O O . VAL A 1 197 ? -4.216 7.416 3.138 1.00 95.56 197 VAL A O 1
ATOM 1619 N N . ASP A 1 198 ? -3.342 5.591 2.158 1.00 93.12 198 ASP A N 1
ATOM 1620 C CA . ASP A 1 198 ? -4.116 5.710 0.914 1.00 93.12 198 ASP A CA 1
ATOM 1621 C C . ASP A 1 198 ? -5.506 5.055 1.043 1.00 93.12 198 ASP A C 1
ATOM 1623 O O . ASP A 1 198 ? -5.950 4.691 2.133 1.00 93.12 198 ASP A O 1
ATOM 1627 N N . SER A 1 199 ? -6.170 4.835 -0.098 1.00 89.69 199 SER A N 1
ATOM 1628 C CA . SER A 1 199 ? -7.454 4.128 -0.214 1.00 89.69 199 SER A CA 1
ATOM 1629 C C . SER A 1 199 ? -8.525 4.783 0.664 1.00 89.69 199 SER A C 1
ATOM 1631 O O . SER A 1 199 ? -9.085 4.165 1.562 1.00 89.69 199 SER A O 1
ATOM 1633 N N . GLY A 1 200 ? -8.762 6.074 0.457 1.00 89.44 200 GLY A N 1
ATOM 1634 C CA . GLY A 1 200 ? -9.783 6.841 1.159 1.00 89.44 200 GLY A CA 1
ATOM 1635 C C . GLY A 1 200 ? -9.283 7.576 2.400 1.00 89.44 200 GLY A C 1
ATOM 1636 O O . GLY A 1 200 ? -8.368 7.152 3.112 1.00 89.44 200 GLY A O 1
ATOM 1637 N N . SER A 1 201 ? -9.939 8.697 2.679 1.00 93.81 201 SER A N 1
ATOM 1638 C CA . SER A 1 201 ? -9.703 9.537 3.846 1.00 93.81 201 SER A CA 1
ATOM 1639 C C . SER A 1 201 ? -11.005 9.764 4.600 1.00 93.81 201 SER A C 1
ATOM 1641 O O . SER A 1 201 ? -11.328 8.979 5.487 1.00 93.81 201 SER A O 1
ATOM 1643 N N . VAL A 1 202 ? -11.778 10.793 4.251 1.00 94.88 202 VAL A N 1
ATOM 1644 C CA . VAL A 1 202 ? -13.046 11.138 4.915 1.00 94.88 202 VAL A CA 1
ATOM 1645 C C . VAL A 1 202 ? -14.051 9.984 4.839 1.00 94.88 202 VAL A C 1
ATOM 1647 O O . VAL A 1 202 ? -14.817 9.757 5.777 1.00 94.88 202 VAL A O 1
ATOM 1650 N N . GLU A 1 203 ? -14.003 9.211 3.756 1.00 94.88 203 GLU A N 1
ATOM 1651 C CA . GLU A 1 203 ? -14.845 8.045 3.495 1.00 94.88 203 GLU A CA 1
ATOM 1652 C C . GLU A 1 203 ? -14.760 7.006 4.616 1.00 94.88 203 GLU A C 1
ATOM 1654 O O . GLU A 1 203 ? -15.769 6.391 4.943 1.00 94.88 203 GLU A O 1
ATOM 1659 N N . ARG A 1 204 ? -13.614 6.896 5.302 1.00 96.56 204 ARG A N 1
ATOM 1660 C CA . ARG A 1 204 ? -13.421 5.974 6.436 1.00 96.56 204 ARG A CA 1
ATOM 1661 C C . ARG A 1 204 ? -14.392 6.223 7.597 1.00 96.56 204 ARG A C 1
ATOM 1663 O O . ARG A 1 204 ? -14.646 5.313 8.381 1.00 96.56 204 ARG A O 1
ATOM 1670 N N . TRP A 1 205 ? -14.930 7.439 7.707 1.00 96.62 205 TRP A N 1
ATOM 1671 C CA . TRP A 1 205 ? -15.929 7.804 8.712 1.00 96.62 205 TRP A CA 1
ATOM 1672 C C . TRP A 1 205 ? -17.345 7.848 8.145 1.00 96.62 205 TRP A C 1
ATOM 1674 O O . TRP A 1 205 ? -18.272 7.364 8.788 1.00 96.62 205 TRP A O 1
ATOM 1684 N N . ILE A 1 206 ? -17.539 8.449 6.969 1.00 93.50 206 ILE A N 1
ATOM 1685 C CA . ILE A 1 206 ? -18.889 8.779 6.486 1.00 93.50 206 ILE A CA 1
ATOM 1686 C C . ILE A 1 206 ? -19.469 7.755 5.503 1.00 93.50 206 ILE A C 1
ATOM 1688 O O . ILE A 1 206 ? -20.689 7.703 5.336 1.00 93.50 206 ILE A O 1
ATOM 1692 N N . GLU A 1 207 ? -18.636 6.937 4.854 1.00 93.94 207 GLU A N 1
ATOM 1693 C CA . GLU A 1 207 ? -19.099 5.959 3.868 1.00 93.94 207 GLU A CA 1
ATOM 1694 C C . GLU A 1 207 ? -19.643 4.698 4.577 1.00 93.94 207 GLU A C 1
ATOM 1696 O O . GLU A 1 207 ? -19.019 4.190 5.512 1.00 93.94 207 GLU A O 1
ATOM 1701 N N . PRO A 1 208 ? -20.845 4.207 4.208 1.00 93.19 208 PRO A N 1
ATOM 1702 C CA . PRO A 1 208 ? -21.470 3.055 4.857 1.00 93.19 208 PRO A CA 1
ATOM 1703 C C . PRO A 1 208 ? -20.615 1.785 4.943 1.00 93.19 208 PRO A C 1
ATOM 1705 O O . PRO A 1 208 ? -20.521 1.225 6.030 1.00 93.19 208 PRO A O 1
ATOM 1708 N N . HIS A 1 209 ? -19.988 1.327 3.859 1.00 95.06 209 HIS A N 1
ATOM 1709 C CA . HIS A 1 209 ? -19.202 0.091 3.883 1.00 95.06 209 HIS A CA 1
ATOM 1710 C C . HIS A 1 209 ? -17.927 0.247 4.708 1.00 95.06 209 HIS A C 1
ATOM 1712 O O . HIS A 1 209 ? -17.575 -0.665 5.451 1.00 95.06 209 HIS A O 1
ATOM 1718 N N . TYR A 1 210 ? -17.285 1.414 4.682 1.00 95.88 210 TYR A N 1
ATOM 1719 C CA . TYR A 1 210 ? -16.159 1.709 5.557 1.00 95.88 210 TYR A CA 1
ATOM 1720 C C . TYR A 1 210 ? -16.555 1.684 7.033 1.00 95.88 210 TYR A C 1
ATOM 1722 O O . TYR A 1 210 ? -15.804 1.169 7.862 1.00 95.88 210 TYR A O 1
ATOM 1730 N N . ARG A 1 211 ? -17.756 2.162 7.375 1.00 94.50 211 ARG A N 1
ATOM 1731 C CA . ARG A 1 211 ? -18.285 2.029 8.740 1.00 94.50 211 ARG A CA 1
ATOM 1732 C C . ARG A 1 211 ? -18.525 0.579 9.139 1.00 94.50 211 ARG A C 1
ATOM 1734 O O . ARG A 1 211 ? -18.321 0.261 10.304 1.00 94.50 211 ARG A O 1
ATOM 1741 N N . GLU A 1 212 ? -18.894 -0.292 8.204 1.00 96.44 212 GLU A N 1
ATOM 1742 C CA . GLU A 1 212 ? -18.980 -1.733 8.462 1.00 96.44 212 GLU A CA 1
ATOM 1743 C C . GLU A 1 212 ? -17.591 -2.376 8.611 1.00 96.44 212 GLU A C 1
ATOM 1745 O O . GLU A 1 212 ? -17.400 -3.213 9.490 1.00 96.44 212 GLU A O 1
ATOM 1750 N N . VAL A 1 213 ? -16.590 -1.956 7.822 1.00 97.69 213 VAL A N 1
ATOM 1751 C CA . VAL A 1 213 ? -15.184 -2.387 7.995 1.00 97.69 213 VAL A CA 1
ATOM 1752 C C . VAL A 1 213 ? -14.675 -2.028 9.397 1.00 97.69 213 VAL A C 1
ATOM 1754 O O . VAL A 1 213 ? -14.008 -2.835 10.041 1.00 97.69 213 VAL A O 1
ATOM 1757 N N . TYR A 1 214 ? -15.011 -0.833 9.889 1.00 97.88 214 TYR A N 1
ATOM 1758 C CA . TYR A 1 214 ? -14.567 -0.317 11.188 1.00 97.88 214 TYR A CA 1
ATOM 1759 C C . TYR A 1 214 ? -15.631 -0.405 12.286 1.00 97.88 214 TYR A C 1
ATOM 1761 O O . TYR A 1 214 ? -15.519 0.278 13.309 1.00 97.88 214 TYR A O 1
ATOM 1769 N N . HIS A 1 215 ? -16.648 -1.252 12.106 1.00 97.38 215 HIS A N 1
ATOM 1770 C CA . HIS A 1 215 ? -17.775 -1.353 13.032 1.00 97.38 215 HIS A CA 1
ATOM 1771 C C . HIS A 1 215 ? -17.301 -1.611 14.466 1.00 97.38 215 HIS A C 1
ATOM 1773 O O . HIS A 1 215 ? -17.720 -0.924 15.398 1.00 97.38 215 HIS A O 1
ATOM 1779 N N . ASP A 1 216 ? -16.376 -2.555 14.648 1.00 97.94 216 ASP A N 1
ATOM 1780 C CA . ASP A 1 216 ? -15.892 -2.942 15.974 1.00 97.94 216 ASP A CA 1
ATOM 1781 C C . ASP A 1 216 ? -15.105 -1.830 16.676 1.00 97.94 216 ASP A C 1
ATOM 1783 O O . ASP A 1 216 ? -15.134 -1.724 17.901 1.00 97.94 216 ASP A O 1
ATOM 1787 N N . ILE A 1 217 ? -14.479 -0.939 15.906 1.00 97.69 217 ILE A N 1
ATOM 1788 C CA . ILE A 1 217 ? -13.771 0.232 16.433 1.00 97.69 217 ILE A CA 1
ATOM 1789 C C . ILE A 1 217 ? -14.780 1.264 16.949 1.00 97.69 217 ILE A C 1
ATOM 1791 O O . ILE A 1 217 ? -14.642 1.771 18.065 1.00 97.69 217 ILE A O 1
ATOM 1795 N N . PHE A 1 218 ? -15.797 1.574 16.142 1.00 95.69 218 PHE A N 1
ATOM 1796 C CA . PHE A 1 218 ? -16.755 2.638 16.436 1.00 95.69 218 PHE A CA 1
ATOM 1797 C C . PHE A 1 218 ? -17.845 2.226 17.430 1.00 95.69 218 PHE A C 1
ATOM 1799 O O . PHE A 1 218 ? -18.132 2.976 18.364 1.00 95.69 218 PHE A O 1
ATOM 1806 N N . LEU A 1 219 ? -18.462 1.063 17.219 1.00 96.06 219 LEU A N 1
ATOM 1807 C CA . LEU A 1 219 ? -19.690 0.632 17.894 1.00 96.06 219 LEU A CA 1
ATOM 1808 C C . LEU A 1 219 ? -19.563 -0.733 18.594 1.00 96.06 219 LEU A C 1
ATOM 1810 O O . LEU A 1 219 ? -20.320 -0.999 19.526 1.00 96.06 219 LEU A O 1
ATOM 1814 N N . GLY A 1 220 ? -18.619 -1.588 18.185 1.00 94.25 220 GLY A N 1
ATOM 1815 C CA . GLY A 1 220 ? -18.383 -2.905 18.794 1.00 94.25 220 GLY A CA 1
ATOM 1816 C C . GLY A 1 220 ? -17.308 -2.909 19.886 1.00 94.25 220 GLY A C 1
ATOM 1817 O O . GLY A 1 220 ? -17.156 -1.938 20.628 1.00 94.25 220 GLY A O 1
ATOM 1818 N N . ASP A 1 221 ? -16.585 -4.021 20.021 1.00 95.06 221 ASP A N 1
ATOM 1819 C CA . ASP A 1 221 ? -15.395 -4.131 20.873 1.00 95.06 221 ASP A CA 1
ATOM 1820 C C . ASP A 1 221 ? -14.147 -4.013 19.997 1.00 95.06 221 ASP A C 1
ATOM 1822 O O . ASP A 1 221 ? -13.855 -4.907 19.204 1.00 95.06 221 ASP A O 1
ATOM 1826 N N . TRP A 1 222 ? -13.397 -2.920 20.145 1.00 95.31 222 TRP A N 1
ATOM 1827 C CA . TRP A 1 222 ? -12.251 -2.651 19.280 1.00 95.31 222 TRP A CA 1
ATOM 1828 C C . TRP A 1 222 ? -11.142 -3.698 19.439 1.00 95.31 222 TRP A C 1
ATOM 1830 O O . TRP A 1 222 ? -10.345 -3.866 18.521 1.00 95.31 222 TRP A O 1
ATOM 1840 N N . HIS A 1 223 ? -11.103 -4.447 20.547 1.00 95.00 223 HIS A N 1
ATOM 1841 C CA . HIS A 1 223 ? -10.177 -5.569 20.714 1.00 95.00 223 HIS A CA 1
ATOM 1842 C C . HIS A 1 223 ? -10.460 -6.736 19.760 1.00 95.00 223 HIS A C 1
ATOM 1844 O O . HIS A 1 223 ? -9.567 -7.538 19.498 1.00 95.00 223 HIS A O 1
ATOM 1850 N N . GLN A 1 224 ? -11.684 -6.820 19.235 1.00 96.31 224 GLN A N 1
ATOM 1851 C CA . GLN A 1 224 ? -12.113 -7.838 18.276 1.00 96.31 224 GLN A CA 1
ATOM 1852 C C . GLN A 1 224 ? -11.958 -7.381 16.823 1.00 96.31 224 GLN A C 1
ATOM 1854 O O . GLN A 1 224 ? -12.140 -8.188 15.910 1.00 96.31 224 GLN A O 1
ATOM 1859 N N . TYR A 1 225 ? -11.588 -6.114 16.598 1.00 97.69 225 TYR A N 1
ATOM 1860 C CA . TYR A 1 225 ? -11.316 -5.605 15.262 1.00 97.69 225 TYR A CA 1
ATOM 1861 C C . TYR A 1 225 ? -10.182 -6.401 14.610 1.00 97.69 225 TYR A C 1
ATOM 1863 O O . TYR A 1 225 ? -9.054 -6.453 15.101 1.00 97.69 225 TYR A O 1
ATOM 1871 N N . ASN A 1 226 ? -10.483 -6.982 13.452 1.00 97.44 226 ASN A N 1
ATOM 1872 C CA . ASN A 1 226 ? -9.518 -7.698 12.639 1.00 97.44 226 ASN A CA 1
ATOM 1873 C C . ASN A 1 226 ? -9.214 -6.902 11.365 1.00 97.44 226 ASN A C 1
ATOM 1875 O O . ASN A 1 226 ? -9.999 -6.916 10.417 1.00 97.44 226 ASN A O 1
ATOM 1879 N N . ALA A 1 227 ? -8.039 -6.265 11.315 1.00 98.12 227 ALA A N 1
ATOM 1880 C CA . ALA A 1 227 ? -7.588 -5.513 10.141 1.00 98.12 227 ALA A CA 1
ATOM 1881 C C . ALA A 1 227 ? -7.595 -6.357 8.853 1.00 98.12 227 ALA A C 1
ATOM 1883 O O . ALA A 1 227 ? -7.941 -5.846 7.790 1.00 98.12 227 ALA A O 1
ATOM 1884 N N . PHE A 1 228 ? -7.320 -7.658 8.972 1.00 98.62 228 PHE A N 1
ATOM 1885 C CA . PHE A 1 228 ? -7.239 -8.620 7.874 1.00 98.62 228 PHE A CA 1
ATOM 1886 C C . PHE A 1 228 ? -8.584 -9.288 7.538 1.00 98.62 228 PHE A C 1
ATOM 1888 O O . PHE A 1 228 ? -8.617 -10.311 6.849 1.00 98.62 228 PHE A O 1
ATOM 1895 N N . TYR A 1 229 ? -9.712 -8.752 8.011 1.00 98.25 229 TYR A N 1
ATOM 1896 C CA . TYR A 1 229 ? -11.038 -9.213 7.603 1.00 98.25 229 TYR A CA 1
ATOM 1897 C C . TYR A 1 229 ? -11.439 -8.572 6.266 1.00 98.25 229 TYR A C 1
ATOM 1899 O O . TYR A 1 229 ? -11.445 -7.349 6.121 1.00 98.25 229 TYR A O 1
ATOM 1907 N N . GLY A 1 230 ? -11.731 -9.404 5.261 1.00 96.94 230 GLY A N 1
ATOM 1908 C CA . GLY A 1 230 ? -11.964 -8.953 3.886 1.00 96.94 230 GLY A CA 1
ATOM 1909 C C . GLY A 1 230 ? -13.365 -8.404 3.605 1.00 96.94 230 GLY A C 1
ATOM 1910 O O . GLY A 1 230 ? -13.573 -7.802 2.552 1.00 96.94 230 GLY A O 1
ATOM 1911 N N . ALA A 1 231 ? -14.330 -8.612 4.505 1.00 96.19 231 ALA A N 1
ATOM 1912 C CA . ALA A 1 231 ? -15.709 -8.186 4.284 1.00 96.19 231 ALA A CA 1
ATOM 1913 C C . ALA A 1 231 ? -15.822 -6.661 4.144 1.00 96.19 231 ALA A C 1
ATOM 1915 O O . ALA A 1 231 ? -15.105 -5.916 4.809 1.00 96.19 231 ALA A O 1
ATOM 1916 N N . ASN A 1 232 ? -16.759 -6.205 3.308 1.00 95.19 232 ASN A N 1
ATOM 1917 C CA . ASN A 1 232 ? -17.099 -4.797 3.060 1.00 95.19 232 ASN A CA 1
ATOM 1918 C C . ASN A 1 232 ? -16.009 -3.964 2.358 1.00 95.19 232 ASN A C 1
ATOM 1920 O O . ASN A 1 232 ? -16.318 -2.910 1.811 1.00 95.19 232 ASN A O 1
ATOM 1924 N N . ARG A 1 233 ? -14.746 -4.419 2.307 1.00 95.94 233 ARG A N 1
ATOM 1925 C CA . ARG A 1 233 ? -13.640 -3.672 1.677 1.00 95.94 233 ARG A CA 1
ATOM 1926 C C . ARG A 1 233 ? -13.765 -3.555 0.158 1.00 95.94 233 ARG A C 1
ATOM 1928 O O . ARG A 1 233 ? -13.305 -2.566 -0.409 1.00 95.94 233 ARG A O 1
ATOM 1935 N N . ILE A 1 234 ? -14.367 -4.543 -0.509 1.00 93.62 234 ILE A N 1
ATOM 1936 C CA . ILE A 1 234 ? -14.569 -4.493 -1.967 1.00 93.62 234 ILE A CA 1
ATOM 1937 C C . ILE A 1 234 ? -15.736 -3.574 -2.345 1.00 93.62 234 ILE A C 1
ATOM 1939 O O . ILE A 1 234 ? -15.775 -3.083 -3.468 1.00 93.62 234 ILE A O 1
ATOM 1943 N N . GLU A 1 235 ? -16.668 -3.340 -1.421 1.00 93.25 235 GLU A N 1
ATOM 1944 C CA . GLU A 1 235 ? -17.858 -2.513 -1.616 1.00 93.25 235 GLU A CA 1
ATOM 1945 C C . GLU A 1 235 ? -17.628 -1.028 -1.278 1.00 93.25 235 GLU A C 1
ATOM 1947 O O . GLU A 1 235 ? -18.467 -0.194 -1.608 1.00 93.25 235 GLU A O 1
ATOM 1952 N N . VAL A 1 236 ? -16.484 -0.686 -0.671 1.00 92.50 236 VAL A N 1
ATOM 1953 C CA . VAL A 1 236 ? -16.096 0.702 -0.385 1.00 92.50 236 VAL A CA 1
ATOM 1954 C C . VAL A 1 236 ? -16.079 1.546 -1.661 1.00 92.50 236 VAL A C 1
ATOM 1956 O O . VAL A 1 236 ? -15.421 1.209 -2.659 1.00 92.50 236 VAL A O 1
ATOM 1959 N N . GLU A 1 237 ? -16.750 2.690 -1.569 1.00 90.06 237 GLU A N 1
ATOM 1960 C CA . GLU A 1 237 ? -16.729 3.779 -2.539 1.00 90.06 237 GLU A CA 1
ATOM 1961 C C . GLU A 1 237 ? -15.819 4.917 -2.039 1.00 90.06 237 GLU A C 1
ATOM 1963 O O . GLU A 1 237 ? -15.778 5.229 -0.850 1.00 90.06 237 GLU A O 1
ATOM 1968 N N . GLU A 1 238 ? -15.092 5.556 -2.955 1.00 89.50 238 GLU A N 1
ATOM 1969 C CA . GLU A 1 238 ? -14.212 6.697 -2.670 1.00 89.50 238 GLU A CA 1
ATOM 1970 C C . GLU A 1 238 ? -14.640 7.914 -3.499 1.00 89.50 238 GLU A C 1
ATOM 1972 O O . GLU A 1 238 ? -15.209 7.773 -4.587 1.00 89.50 238 GLU A O 1
ATOM 1977 N N . PHE A 1 239 ? -14.371 9.126 -3.007 1.00 85.75 239 PHE A N 1
ATOM 1978 C CA . PHE A 1 239 ? -14.627 10.354 -3.753 1.00 85.75 239 PHE A CA 1
ATOM 1979 C C . PHE A 1 239 ? -13.748 10.414 -5.002 1.00 85.75 239 PHE A C 1
ATOM 1981 O O . PHE A 1 239 ? -12.533 10.511 -4.846 1.00 85.75 239 PHE A O 1
ATOM 1988 N N . PRO A 1 240 ? -14.315 10.463 -6.225 1.00 81.62 240 PRO A N 1
ATOM 1989 C CA . PRO A 1 240 ? -13.521 10.452 -7.448 1.00 81.62 240 PRO A CA 1
ATOM 1990 C C . PRO A 1 240 ? -12.439 11.536 -7.450 1.00 81.62 240 PRO A C 1
ATOM 1992 O O . PRO A 1 240 ? -12.737 12.731 -7.370 1.00 81.62 240 PRO A O 1
ATOM 1995 N N . SER A 1 241 ? -11.179 11.125 -7.559 1.00 77.06 241 SER A N 1
ATOM 1996 C CA . SER A 1 241 ? -10.040 12.027 -7.704 1.00 77.06 241 SER A CA 1
ATOM 1997 C C . SER A 1 241 ? -8.853 11.293 -8.339 1.00 77.06 241 SER A C 1
ATOM 1999 O O . SER A 1 241 ? -8.838 10.063 -8.341 1.00 77.06 241 SER A O 1
ATOM 2001 N N . PRO A 1 242 ? -7.823 12.016 -8.817 1.00 68.88 242 PRO A N 1
ATOM 2002 C CA . PRO A 1 242 ? -6.564 11.406 -9.263 1.00 68.88 242 PRO A CA 1
ATOM 2003 C C . PRO A 1 242 ? -5.798 10.633 -8.169 1.00 68.88 242 PRO A C 1
ATOM 2005 O O . PRO A 1 242 ? -4.778 10.021 -8.461 1.00 68.88 242 PRO A O 1
ATOM 2008 N N . ALA A 1 243 ? -6.248 10.700 -6.909 1.00 65.31 243 ALA A N 1
ATOM 2009 C CA . ALA A 1 243 ? -5.699 9.952 -5.778 1.00 65.31 243 ALA A CA 1
ATOM 2010 C C . ALA A 1 243 ? -6.398 8.603 -5.541 1.00 65.31 243 ALA A C 1
ATOM 2012 O O . ALA A 1 243 ? -5.931 7.815 -4.719 1.00 65.31 243 ALA A O 1
ATOM 2013 N N . VAL A 1 244 ? -7.550 8.371 -6.178 1.00 76.31 244 VAL A N 1
ATOM 2014 C CA . VAL A 1 244 ? -8.366 7.182 -5.926 1.00 76.31 244 VAL A CA 1
ATOM 2015 C C . VAL A 1 244 ? -7.808 5.996 -6.686 1.00 76.31 244 VAL A C 1
ATOM 2017 O O . VAL A 1 244 ? -7.572 6.059 -7.889 1.00 76.31 244 VAL A O 1
ATOM 2020 N N . CYS A 1 245 ? -7.670 4.887 -5.971 1.00 87.06 245 CYS A N 1
ATOM 2021 C CA . CYS A 1 245 ? -7.381 3.596 -6.561 1.00 87.06 245 CYS A CA 1
ATOM 2022 C C . CYS A 1 245 ? -8.707 2.870 -6.821 1.00 87.06 245 CYS A C 1
ATOM 2024 O O . CYS A 1 245 ? -9.463 2.579 -5.897 1.00 87.06 245 CYS A O 1
ATOM 2026 N N . SER A 1 246 ? -9.004 2.553 -8.077 1.00 89.00 246 SER A N 1
ATOM 2027 C CA . SER A 1 246 ? -10.234 1.857 -8.469 1.00 89.00 246 SER A CA 1
ATOM 2028 C C . SER A 1 246 ? -10.217 0.364 -8.120 1.00 89.00 246 SER A C 1
ATOM 2030 O O . SER A 1 246 ? -11.246 -0.303 -8.260 1.00 89.00 246 SER A O 1
ATOM 2032 N N . VAL A 1 247 ? -9.080 -0.178 -7.667 1.00 93.75 247 VAL A N 1
ATOM 2033 C CA . VAL A 1 247 ? -8.934 -1.580 -7.253 1.00 93.75 247 VAL A CA 1
ATOM 2034 C C . VAL A 1 247 ? -8.843 -1.731 -5.736 1.00 93.75 247 VAL A C 1
ATOM 2036 O O . VAL A 1 247 ? -8.237 -0.928 -5.031 1.00 93.75 247 VAL A O 1
ATOM 2039 N N . PHE A 1 248 ? -9.403 -2.823 -5.225 1.00 96.75 248 PHE A N 1
ATOM 2040 C CA . PHE A 1 248 ? -9.119 -3.309 -3.883 1.00 96.75 248 PHE A CA 1
ATOM 2041 C C . PHE A 1 248 ? -7.730 -3.962 -3.850 1.00 96.75 248 PHE A C 1
ATOM 2043 O O . PHE A 1 248 ? -7.481 -4.949 -4.548 1.00 96.75 248 PHE A O 1
ATOM 2050 N N . ARG A 1 249 ? -6.841 -3.426 -3.006 1.00 98.12 249 ARG A N 1
ATOM 2051 C CA . ARG A 1 249 ? -5.508 -3.977 -2.736 1.00 98.12 249 ARG A CA 1
ATOM 2052 C C . ARG A 1 249 ? -5.463 -4.533 -1.315 1.00 98.12 249 ARG A C 1
ATOM 2054 O O . ARG A 1 249 ? -5.690 -3.794 -0.359 1.00 98.12 249 ARG A O 1
ATOM 2061 N N . THR A 1 250 ? -5.138 -5.813 -1.173 1.00 98.62 250 THR A N 1
ATOM 2062 C CA . THR A 1 250 ? -4.850 -6.448 0.128 1.00 98.62 250 THR A CA 1
ATOM 2063 C C . THR A 1 250 ? -3.513 -5.980 0.681 1.00 98.62 250 THR A C 1
ATOM 2065 O O . THR A 1 250 ? -3.337 -5.880 1.892 1.00 98.62 250 THR A O 1
ATOM 2068 N N . PHE A 1 251 ? -2.569 -5.672 -0.204 1.00 98.81 251 PHE A N 1
ATOM 2069 C CA . PHE A 1 251 ? -1.307 -5.044 0.138 1.00 98.81 251 PHE A CA 1
ATOM 2070 C C . PHE A 1 251 ? -0.922 -4.059 -0.955 1.00 98.81 251 PHE A C 1
ATOM 2072 O O . PHE A 1 251 ? -0.975 -4.362 -2.148 1.00 98.81 251 PHE A O 1
ATOM 2079 N N . GLN A 1 252 ? -0.466 -2.887 -0.547 1.00 98.62 252 GLN A N 1
ATOM 2080 C CA . GLN A 1 252 ? 0.439 -2.127 -1.389 1.00 98.62 252 GLN A CA 1
ATOM 2081 C C . GLN A 1 252 ? 1.818 -2.783 -1.353 1.00 98.62 252 GLN A C 1
ATOM 2083 O O . GLN A 1 252 ? 2.138 -3.549 -0.439 1.00 98.62 252 GLN A O 1
ATOM 2088 N N . GLY A 1 253 ? 2.644 -2.485 -2.347 1.00 98.25 253 GLY A N 1
ATOM 2089 C CA . GLY A 1 253 ? 3.980 -3.036 -2.373 1.00 98.25 253 GLY A CA 1
ATOM 2090 C C . GLY A 1 253 ? 4.845 -2.483 -3.481 1.00 98.25 253 GLY A C 1
ATOM 2091 O O . GLY A 1 253 ? 4.385 -1.801 -4.404 1.00 98.25 253 GLY A O 1
ATOM 2092 N N . TRP A 1 254 ? 6.130 -2.785 -3.372 1.00 98.25 254 TRP A N 1
ATOM 2093 C CA . TRP A 1 254 ? 7.077 -2.523 -4.439 1.00 98.25 254 TRP A CA 1
ATOM 2094 C C . TRP A 1 254 ? 8.223 -3.530 -4.467 1.00 98.25 254 TRP A C 1
ATOM 2096 O O . TRP A 1 254 ? 8.541 -4.189 -3.475 1.00 98.25 254 TRP A O 1
ATOM 2106 N N . VAL A 1 255 ? 8.851 -3.621 -5.638 1.00 98.69 255 VAL A N 1
ATOM 2107 C CA . VAL A 1 255 ? 10.058 -4.413 -5.901 1.00 98.69 255 VAL A CA 1
ATOM 2108 C C . VAL A 1 255 ? 11.277 -3.505 -5.837 1.00 98.69 255 VAL A C 1
ATOM 2110 O O . VAL A 1 255 ? 11.318 -2.486 -6.529 1.00 98.69 255 VAL A O 1
ATOM 2113 N N . ALA A 1 256 ? 12.277 -3.874 -5.039 1.00 98.56 256 ALA A N 1
ATOM 2114 C CA . ALA A 1 256 ? 13.563 -3.193 -5.018 1.00 98.56 256 ALA A CA 1
ATOM 2115 C C . ALA A 1 256 ? 14.308 -3.467 -6.332 1.00 98.56 256 ALA A C 1
ATOM 2117 O O . ALA A 1 256 ? 14.614 -4.621 -6.636 1.00 98.56 256 ALA A O 1
ATOM 2118 N N . LEU A 1 257 ? 14.621 -2.421 -7.100 1.00 98.44 257 LEU A N 1
ATOM 2119 C CA . LEU A 1 257 ? 15.478 -2.531 -8.289 1.00 98.44 257 LEU A CA 1
ATOM 2120 C C . LEU A 1 257 ? 16.950 -2.238 -7.977 1.00 98.44 257 LEU A C 1
ATOM 2122 O O . LEU A 1 257 ? 17.840 -2.643 -8.718 1.00 98.44 257 LEU A O 1
ATOM 2126 N N . THR A 1 258 ? 17.204 -1.534 -6.877 1.00 97.69 258 THR A N 1
ATOM 2127 C CA . THR A 1 258 ? 18.536 -1.196 -6.370 1.00 97.69 258 THR A CA 1
ATOM 2128 C C . THR A 1 258 ? 18.607 -1.447 -4.869 1.00 97.69 258 THR A C 1
ATOM 2130 O O . THR A 1 258 ? 17.581 -1.575 -4.193 1.00 97.69 258 THR A O 1
ATOM 2133 N N . GLN A 1 259 ? 19.830 -1.517 -4.337 1.00 97.31 259 GLN A N 1
ATOM 2134 C CA . GLN A 1 259 ? 20.026 -1.520 -2.893 1.00 97.31 259 GLN A CA 1
ATOM 2135 C C . GLN A 1 259 ? 19.650 -0.149 -2.318 1.00 97.31 259 GLN A C 1
ATOM 2137 O O . GLN A 1 259 ? 20.128 0.863 -2.820 1.00 97.31 259 GLN A O 1
ATOM 2142 N N . GLN A 1 260 ? 18.818 -0.123 -1.277 1.00 94.94 260 GLN A N 1
ATOM 2143 C CA . GLN A 1 260 ? 18.418 1.108 -0.581 1.00 94.94 260 GLN A CA 1
ATOM 2144 C C . GLN A 1 260 ? 17.993 0.800 0.859 1.00 94.94 260 GLN A C 1
ATOM 2146 O O . GLN A 1 260 ? 17.465 -0.277 1.136 1.00 94.94 260 GLN A O 1
ATOM 2151 N N . GLY A 1 261 ? 18.197 1.739 1.775 1.00 94.50 261 GLY A N 1
ATOM 2152 C CA . GLY A 1 261 ? 17.754 1.643 3.163 1.00 94.50 261 GLY A CA 1
ATOM 2153 C C . GLY A 1 261 ? 17.667 3.007 3.839 1.00 94.50 261 GLY A C 1
ATOM 2154 O O . GLY A 1 261 ? 17.559 4.041 3.182 1.00 94.50 261 GLY A O 1
ATOM 2155 N N . LYS A 1 262 ? 17.675 3.004 5.175 1.00 94.31 262 LYS A N 1
ATOM 2156 C CA . LYS A 1 262 ? 17.615 4.219 5.996 1.00 94.31 262 LYS A CA 1
ATOM 2157 C C . LYS A 1 262 ? 18.659 5.252 5.560 1.00 94.31 262 LYS A C 1
ATOM 2159 O O . LYS A 1 262 ? 19.854 4.975 5.598 1.00 94.31 262 LYS A O 1
ATOM 2164 N N . GLY A 1 263 ? 18.200 6.457 5.232 1.00 91.81 263 GLY A N 1
ATOM 2165 C CA . GLY A 1 263 ? 19.032 7.559 4.755 1.00 91.81 263 GLY A CA 1
ATOM 2166 C C . GLY A 1 263 ? 19.118 7.677 3.233 1.00 91.81 263 GLY A C 1
ATOM 2167 O O . GLY A 1 263 ? 19.537 8.730 2.759 1.00 91.81 263 GLY A O 1
ATOM 2168 N N . ASP A 1 264 ? 18.674 6.675 2.469 1.00 92.25 264 ASP A N 1
ATOM 2169 C CA . ASP A 1 264 ? 18.679 6.677 0.998 1.00 92.25 264 ASP A CA 1
ATOM 2170 C C . ASP A 1 264 ? 17.378 7.241 0.410 1.00 92.25 264 ASP A C 1
ATOM 2172 O O . ASP A 1 264 ? 17.010 6.966 -0.731 1.00 92.25 264 ASP A O 1
ATOM 2176 N N . GLY A 1 265 ? 16.611 8.008 1.188 1.00 87.81 265 GLY A N 1
ATOM 2177 C CA . GLY A 1 265 ? 15.340 8.520 0.697 1.00 87.81 265 GLY A CA 1
ATOM 2178 C C . GLY A 1 265 ? 14.273 7.423 0.596 1.00 87.81 265 GLY A C 1
ATOM 2179 O O . GLY A 1 265 ? 13.414 7.476 -0.292 1.00 87.81 265 GLY A O 1
ATOM 2180 N N . THR A 1 266 ? 14.358 6.403 1.455 1.00 92.31 266 THR A N 1
ATOM 2181 C CA . THR A 1 266 ? 13.558 5.178 1.345 1.00 92.31 266 THR A CA 1
ATOM 2182 C C . THR A 1 266 ? 12.181 5.287 2.023 1.00 92.31 266 THR A C 1
ATOM 2184 O O . THR A 1 266 ? 11.776 6.349 2.503 1.00 92.31 266 THR A O 1
ATOM 2187 N N . LEU A 1 267 ? 11.424 4.186 2.013 1.00 96.38 267 LEU A N 1
ATOM 2188 C CA . LEU A 1 267 ? 10.123 4.048 2.669 1.00 96.38 267 LEU A CA 1
ATOM 2189 C C . LEU A 1 267 ? 10.273 4.071 4.202 1.00 96.38 267 LEU A C 1
ATOM 2191 O O . LEU A 1 267 ? 11.163 3.442 4.773 1.00 96.38 267 LEU A O 1
ATOM 2195 N N . ARG A 1 268 ? 9.348 4.755 4.870 1.00 97.81 268 ARG A N 1
ATOM 2196 C CA . ARG A 1 268 ? 9.114 4.679 6.314 1.00 97.81 268 ARG A CA 1
ATOM 2197 C C . ARG A 1 268 ? 7.711 4.152 6.574 1.00 97.81 268 ARG A C 1
ATOM 2199 O O . ARG A 1 268 ? 6.818 4.402 5.768 1.00 97.81 268 ARG A O 1
ATOM 2206 N N . MET A 1 269 ? 7.507 3.460 7.687 1.00 98.19 269 MET A N 1
ATOM 2207 C CA . MET A 1 269 ? 6.207 2.919 8.089 1.00 98.19 269 MET A CA 1
ATOM 2208 C C . MET A 1 269 ? 6.021 2.988 9.602 1.00 98.19 269 MET A C 1
ATOM 2210 O O . MET A 1 269 ? 6.999 3.021 10.345 1.00 98.19 269 MET A O 1
ATOM 2214 N N . VAL A 1 270 ? 4.766 2.976 10.047 1.00 98.75 270 VAL A N 1
ATOM 2215 C CA . VAL A 1 270 ? 4.412 2.626 11.430 1.00 98.75 270 VAL A CA 1
ATOM 2216 C C . VAL A 1 270 ? 3.985 1.157 11.416 1.00 98.75 270 VAL A C 1
ATOM 2218 O O . VAL A 1 270 ? 2.865 0.876 10.981 1.00 98.75 270 VAL A O 1
ATOM 2221 N N . PRO A 1 271 ? 4.851 0.203 11.813 1.00 98.56 271 PRO A N 1
ATOM 2222 C CA . PRO A 1 271 ? 4.546 -1.221 11.731 1.00 98.56 271 PRO A CA 1
ATOM 2223 C C . PRO A 1 271 ? 3.606 -1.639 12.871 1.00 98.56 271 PRO A C 1
ATOM 2225 O O . PRO A 1 271 ? 4.017 -2.331 13.800 1.00 98.56 271 PRO A O 1
ATOM 2228 N N . SER A 1 272 ? 2.350 -1.189 12.814 1.00 98.56 272 SER A N 1
ATOM 2229 C CA . SER A 1 272 ? 1.270 -1.583 13.718 1.00 98.56 272 SER A CA 1
ATOM 2230 C C . SER A 1 272 ? -0.097 -1.478 13.042 1.00 98.56 272 SER A C 1
ATOM 2232 O O . SER A 1 272 ? -0.442 -0.449 12.458 1.00 98.56 272 SER A O 1
ATOM 2234 N N . THR A 1 273 ? -0.926 -2.510 13.193 1.00 98.38 273 THR A N 1
ATOM 2235 C CA . THR A 1 273 ? -2.334 -2.491 12.766 1.00 98.38 273 THR A CA 1
ATOM 2236 C C . THR A 1 273 ? -3.256 -1.693 13.696 1.00 98.38 273 THR A C 1
ATOM 2238 O O . THR A 1 273 ? -4.403 -1.438 13.331 1.00 98.38 273 THR A O 1
ATOM 2241 N N . LEU A 1 274 ? -2.762 -1.215 14.849 1.00 98.25 274 LEU A N 1
ATOM 2242 C CA . LEU A 1 274 ? -3.510 -0.322 15.751 1.00 98.25 274 LEU A CA 1
ATOM 2243 C C . LEU A 1 274 ? -3.523 1.147 15.301 1.00 98.25 274 LEU A C 1
ATOM 2245 O O . LEU A 1 274 ? -4.297 1.947 15.831 1.00 98.25 274 LEU A O 1
ATOM 2249 N N . ALA A 1 275 ? -2.718 1.499 14.298 1.00 98.12 275 ALA A N 1
ATOM 2250 C CA . ALA A 1 275 ? -2.579 2.867 13.817 1.00 98.12 275 ALA A CA 1
ATOM 2251 C C . ALA A 1 275 ? -3.903 3.479 13.314 1.00 98.12 275 ALA A C 1
ATOM 2253 O O . ALA A 1 275 ? -4.268 4.580 13.731 1.00 98.12 275 ALA A O 1
ATOM 2254 N N . ILE A 1 276 ? -4.656 2.768 12.464 1.00 98.00 276 ILE A N 1
ATOM 2255 C CA . ILE A 1 276 ? -5.960 3.249 11.975 1.00 98.00 276 ILE A CA 1
ATOM 2256 C C . ILE A 1 276 ? -7.021 3.296 13.079 1.00 98.00 276 ILE A C 1
ATOM 2258 O O . ILE A 1 276 ? -7.640 4.350 13.212 1.00 98.00 276 ILE A O 1
ATOM 2262 N N . PRO A 1 277 ? -7.216 2.262 13.923 1.00 98.38 277 PRO A N 1
ATOM 2263 C CA . PRO A 1 277 ? -8.098 2.371 15.086 1.00 98.38 277 PRO A CA 1
ATOM 2264 C C . PRO A 1 277 ? -7.824 3.606 15.955 1.00 98.38 277 PRO A C 1
ATOM 2266 O O . PRO A 1 277 ? -8.759 4.323 16.320 1.00 98.38 277 PRO A O 1
ATOM 2269 N N . TYR A 1 278 ? -6.548 3.907 16.215 1.00 98.75 278 TYR A N 1
ATOM 2270 C CA . TYR A 1 278 ? -6.139 5.112 16.932 1.00 98.75 278 TYR A CA 1
ATOM 2271 C C . TYR A 1 278 ? -6.559 6.398 16.195 1.00 98.75 278 TYR A C 1
ATOM 2273 O O . TYR A 1 278 ? -7.177 7.272 16.803 1.00 98.75 278 TYR A O 1
ATOM 2281 N N . MET A 1 279 ? -6.294 6.513 14.887 1.00 98.69 279 MET A N 1
ATOM 2282 C CA . MET A 1 279 ? -6.680 7.689 14.088 1.00 98.69 279 MET A CA 1
ATOM 2283 C C . MET A 1 279 ? -8.203 7.881 13.999 1.00 98.69 279 MET A C 1
ATOM 2285 O O . MET A 1 279 ? -8.697 9.002 14.130 1.00 98.69 279 MET A O 1
ATOM 2289 N N . LEU A 1 280 ? -8.962 6.797 13.815 1.00 98.56 280 LEU A N 1
ATOM 2290 C CA . LEU A 1 280 ? -10.423 6.840 13.711 1.00 98.56 280 LEU A CA 1
ATOM 2291 C C . LEU A 1 280 ? -11.067 7.363 14.999 1.00 98.56 280 LEU A C 1
ATOM 2293 O O . LEU A 1 280 ? -11.939 8.234 14.938 1.00 98.56 280 LEU A O 1
ATOM 2297 N N . LEU A 1 281 ? -10.605 6.873 16.156 1.00 98.44 281 LEU A N 1
ATOM 2298 C CA . LEU A 1 281 ? -11.078 7.315 17.470 1.00 98.44 281 LEU A CA 1
ATOM 2299 C C . LEU A 1 281 ? -10.523 8.692 17.867 1.00 98.44 281 LEU A C 1
ATOM 2301 O O . LEU A 1 281 ? -11.194 9.432 18.590 1.00 98.44 281 LEU A O 1
ATOM 2305 N N . ARG A 1 282 ? -9.347 9.091 17.364 1.00 98.69 282 ARG A N 1
ATOM 2306 C CA . ARG A 1 282 ? -8.786 10.433 17.590 1.00 98.69 282 ARG A CA 1
ATOM 2307 C C . ARG A 1 282 ? -9.688 11.533 17.036 1.00 98.69 282 ARG A C 1
ATOM 2309 O O . ARG A 1 282 ? -9.899 12.543 17.710 1.00 98.69 282 ARG A O 1
ATOM 2316 N N . ALA A 1 283 ? -10.227 11.324 15.835 1.00 98.38 283 ALA A N 1
ATOM 2317 C CA . ALA A 1 283 ? -11.021 12.311 15.105 1.00 98.38 283 ALA A CA 1
ATOM 2318 C C . ALA A 1 283 ? -12.367 12.648 15.768 1.00 98.38 283 ALA A C 1
ATOM 2320 O O . ALA A 1 283 ? -12.958 13.688 15.480 1.00 98.38 283 ALA A O 1
ATOM 2321 N N . ILE A 1 284 ? -12.858 11.797 16.673 1.00 97.38 284 ILE A N 1
ATOM 2322 C CA . ILE A 1 284 ? -14.158 11.972 17.335 1.00 97.38 284 ILE A CA 1
ATOM 2323 C C . ILE A 1 284 ? -14.043 12.568 18.746 1.00 97.38 284 ILE A C 1
ATOM 2325 O O . ILE A 1 284 ? -15.060 12.724 19.415 1.00 97.38 284 ILE A O 1
ATOM 2329 N N . GLN A 1 285 ? -12.844 12.927 19.211 1.00 98.50 285 GLN A N 1
ATOM 2330 C CA . GLN A 1 285 ? -12.659 13.538 20.533 1.00 98.50 285 GLN A CA 1
ATOM 2331 C C . GLN A 1 285 ? -13.190 14.981 20.593 1.00 98.50 285 GLN A C 1
ATOM 2333 O O . GLN A 1 285 ? -13.476 15.604 19.571 1.00 98.50 285 GLN A O 1
ATOM 2338 N N . ASP A 1 286 ? -13.398 15.501 21.806 1.00 98.06 286 ASP A N 1
ATOM 2339 C CA . ASP A 1 286 ? -14.054 16.805 22.033 1.00 98.06 286 ASP A CA 1
ATOM 2340 C C . ASP A 1 286 ? -13.175 18.013 21.700 1.00 98.06 286 ASP A C 1
ATOM 2342 O O . ASP A 1 286 ? -13.683 19.117 21.536 1.00 98.06 286 ASP A O 1
ATOM 2346 N N . ASP A 1 287 ? -11.865 17.809 21.606 1.00 98.19 287 ASP A N 1
ATOM 2347 C CA . ASP A 1 287 ? -10.901 18.834 21.221 1.00 98.19 287 ASP A CA 1
ATOM 2348 C C . ASP A 1 287 ? -10.729 18.950 19.694 1.00 98.19 287 ASP A C 1
ATOM 2350 O O . ASP A 1 287 ? -10.015 19.833 19.220 1.00 98.19 287 ASP A O 1
ATOM 2354 N N . VAL A 1 288 ? -11.402 18.093 18.917 1.00 98.50 288 VAL A N 1
ATOM 2355 C CA . VAL A 1 288 ? -11.462 18.178 17.452 1.00 98.50 288 VAL A CA 1
ATOM 2356 C C . VAL A 1 288 ? -12.715 18.961 17.045 1.00 98.50 288 VAL A C 1
ATOM 2358 O O . VAL A 1 288 ? -13.809 18.599 17.493 1.00 98.50 288 VAL A O 1
ATOM 2361 N N . PRO A 1 289 ? -12.613 19.979 16.165 1.00 98.38 289 PRO A N 1
ATOM 2362 C CA . PRO A 1 289 ? -13.775 20.709 15.655 1.00 98.38 289 PRO A CA 1
ATOM 2363 C C . PRO A 1 289 ? -14.878 19.783 15.120 1.00 98.38 289 PRO A C 1
ATOM 2365 O O . PRO A 1 289 ? -14.605 18.709 14.577 1.00 98.38 289 PRO A O 1
ATOM 2368 N N . GLU A 1 290 ? -16.145 20.175 15.277 1.00 97.56 290 GLU A N 1
ATOM 2369 C CA . GLU A 1 290 ? -17.290 19.304 14.962 1.00 97.56 290 GLU A CA 1
ATOM 2370 C C . GLU A 1 290 ? -17.396 18.931 13.474 1.00 97.56 290 GLU A C 1
ATOM 2372 O O . GLU A 1 290 ? -17.978 17.902 13.148 1.00 97.56 290 GLU A O 1
ATOM 2377 N N . ASP A 1 291 ? -16.833 19.744 12.581 1.00 97.12 291 ASP A N 1
ATOM 2378 C CA . ASP A 1 291 ? -16.782 19.545 11.129 1.00 97.12 291 ASP A CA 1
ATOM 2379 C C . ASP A 1 291 ? -15.411 19.108 10.594 1.00 97.12 291 ASP A C 1
ATOM 2381 O O . ASP A 1 291 ? -15.235 19.031 9.379 1.00 97.12 291 ASP A O 1
ATOM 2385 N N . ASP A 1 292 ? -14.455 18.792 11.468 1.00 98.06 292 ASP A N 1
ATOM 2386 C CA . ASP A 1 292 ? -13.122 18.325 11.080 1.00 98.06 292 ASP A CA 1
ATOM 2387 C C . ASP A 1 292 ? -12.900 16.861 11.472 1.00 98.06 292 ASP A C 1
ATOM 2389 O O . ASP A 1 292 ? -13.395 16.392 12.490 1.00 98.06 292 ASP A O 1
ATOM 2393 N N . LEU A 1 293 ? -12.103 16.130 10.702 1.00 98.12 293 LEU A N 1
ATOM 2394 C CA . LEU A 1 293 ? -11.668 14.766 11.017 1.00 98.12 293 LEU A CA 1
ATOM 2395 C C . LEU A 1 293 ? -10.141 14.727 11.081 1.00 98.12 293 LEU A C 1
ATOM 2397 O O . LEU A 1 293 ? -9.484 13.980 10.359 1.00 98.12 293 LEU A O 1
ATOM 2401 N N . CYS A 1 294 ? -9.578 15.599 11.921 1.00 98.00 294 CYS A N 1
ATOM 2402 C CA . CYS A 1 294 ? -8.139 15.779 12.083 1.00 98.00 294 CYS A CA 1
ATOM 2403 C C . CYS A 1 294 ? -7.407 16.102 10.763 1.00 98.00 294 CYS A C 1
ATOM 2405 O O . CYS A 1 294 ? -6.254 15.706 10.582 1.00 98.00 294 CYS A O 1
ATOM 2407 N N . GLY A 1 295 ? -8.053 16.839 9.852 1.00 95.12 295 GLY A N 1
ATOM 2408 C CA . GLY A 1 295 ? -7.502 17.222 8.550 1.00 95.12 295 GLY A CA 1
ATOM 2409 C C . GLY A 1 295 ? -7.776 16.251 7.394 1.00 95.12 295 GLY A C 1
ATOM 2410 O O . GLY A 1 295 ? -7.245 16.474 6.304 1.00 95.12 295 GLY A O 1
ATOM 2411 N N . ALA A 1 296 ? -8.584 15.199 7.585 1.00 95.31 296 ALA A N 1
ATOM 2412 C CA . ALA A 1 296 ? -9.038 14.360 6.474 1.00 95.31 296 ALA A CA 1
ATOM 2413 C C . ALA A 1 296 ? -9.826 15.195 5.445 1.00 95.31 296 ALA A C 1
ATOM 2415 O O . ALA A 1 296 ? -10.672 16.013 5.811 1.00 95.31 296 ALA A O 1
ATOM 2416 N N . ALA A 1 297 ? -9.560 14.984 4.154 1.00 91.88 297 ALA A N 1
ATOM 2417 C CA . ALA A 1 297 ? -10.154 15.771 3.075 1.00 91.88 297 ALA A CA 1
ATOM 2418 C C . ALA A 1 297 ? -10.455 14.907 1.838 1.00 91.88 297 ALA A C 1
ATOM 2420 O O . ALA A 1 297 ? -9.621 14.081 1.469 1.00 91.88 297 ALA A O 1
ATOM 2421 N N . PRO A 1 298 ? -11.595 15.123 1.154 1.00 90.25 298 PRO A N 1
ATOM 2422 C CA . PRO A 1 298 ? -12.009 14.299 0.023 1.00 90.25 298 PRO A CA 1
ATOM 2423 C C . PRO A 1 298 ? -10.980 14.344 -1.111 1.00 90.25 298 PRO A C 1
ATOM 2425 O O . PRO A 1 298 ? -10.410 15.398 -1.411 1.00 90.25 298 PRO A O 1
ATOM 2428 N N . GLY A 1 299 ? -10.760 13.196 -1.753 1.00 86.31 299 GLY A N 1
ATOM 2429 C CA . GLY A 1 299 ? -9.840 13.076 -2.881 1.00 86.31 299 GLY A CA 1
ATOM 2430 C C . GLY A 1 299 ? -8.359 13.252 -2.525 1.00 86.31 299 GLY A C 1
ATOM 2431 O O . GLY A 1 299 ? -7.557 13.490 -3.429 1.00 86.31 299 GLY A O 1
ATOM 2432 N N . ARG A 1 300 ? -7.997 13.154 -1.239 1.00 86.56 300 ARG A N 1
ATOM 2433 C CA . ARG A 1 300 ? -6.617 13.129 -0.731 1.00 86.56 300 ARG A CA 1
ATOM 2434 C C . ARG A 1 300 ? -6.399 11.904 0.152 1.00 86.56 300 ARG A C 1
ATOM 2436 O O . ARG A 1 300 ? -7.343 11.447 0.797 1.00 86.56 300 ARG A O 1
ATOM 2443 N N . ALA A 1 301 ? -5.153 11.438 0.229 1.00 90.75 301 ALA A N 1
ATOM 2444 C CA . ALA A 1 301 ? -4.744 10.456 1.228 1.00 90.75 301 ALA A CA 1
ATOM 2445 C C . ALA A 1 301 ? -5.000 10.970 2.653 1.00 90.75 301 ALA A C 1
ATOM 2447 O O . ALA A 1 301 ? -4.995 12.179 2.914 1.00 90.75 301 ALA A O 1
ATOM 2448 N N . LEU A 1 302 ? -5.216 10.046 3.588 1.00 94.94 302 LEU A N 1
ATOM 2449 C CA . LEU A 1 302 ? -5.394 10.373 4.995 1.00 94.94 302 LEU A CA 1
ATOM 2450 C C . LEU A 1 302 ? -4.040 10.709 5.626 1.00 94.94 302 LEU A C 1
ATOM 2452 O O . LEU A 1 302 ? -3.246 9.819 5.925 1.00 94.94 302 LEU A O 1
ATOM 2456 N N . THR A 1 303 ? -3.781 11.996 5.841 1.00 94.88 303 THR A N 1
ATOM 2457 C CA . THR A 1 303 ? -2.510 12.480 6.392 1.00 94.88 303 THR A CA 1
ATOM 2458 C C . THR A 1 303 ? -2.438 12.349 7.912 1.00 94.88 303 THR A C 1
ATOM 2460 O O . THR A 1 303 ? -3.380 12.659 8.642 1.00 94.88 303 THR A O 1
ATOM 2463 N N . VAL A 1 304 ? -1.263 11.972 8.408 1.00 96.69 304 VAL A N 1
ATOM 2464 C CA . VAL A 1 304 ? -0.932 11.947 9.831 1.00 96.69 304 VAL A CA 1
ATOM 2465 C C . VAL A 1 304 ? -0.268 13.268 10.216 1.00 96.69 304 VAL A C 1
ATOM 2467 O O . VAL A 1 304 ? 0.841 13.579 9.789 1.00 96.69 304 VAL A O 1
ATOM 2470 N N . PHE A 1 305 ? -0.934 14.057 11.058 1.00 96.06 305 PHE A N 1
ATOM 2471 C CA . PHE A 1 305 ? -0.378 15.308 11.586 1.00 96.06 305 PHE A CA 1
ATOM 2472 C C . PHE A 1 305 ? 0.172 15.163 13.006 1.00 96.06 305 PHE A C 1
ATOM 2474 O O . PHE A 1 305 ? -0.506 14.604 13.866 1.00 96.06 305 PHE A O 1
ATOM 2481 N N . GLN A 1 306 ? 1.350 15.743 13.276 1.00 96.00 306 GLN A N 1
ATOM 2482 C CA . GLN A 1 306 ? 2.000 15.724 14.600 1.00 96.00 306 GLN A CA 1
ATOM 2483 C C . GLN A 1 306 ? 1.084 16.268 15.705 1.00 96.00 306 GLN A C 1
ATOM 2485 O O . GLN A 1 306 ? 1.075 15.741 16.811 1.00 96.00 306 GLN A O 1
ATOM 2490 N N . GLN A 1 307 ? 0.296 17.305 15.399 1.00 97.31 307 GLN A N 1
ATOM 2491 C CA . GLN A 1 307 ? -0.634 17.924 16.349 1.00 97.31 307 GLN A CA 1
ATOM 2492 C C . GLN A 1 307 ? -1.738 16.965 16.820 1.00 97.31 307 GLN A C 1
ATOM 2494 O O . GLN A 1 307 ? -2.231 17.089 17.936 1.00 97.31 307 GLN A O 1
ATOM 2499 N N . TRP A 1 308 ? -2.130 16.018 15.963 1.00 98.25 308 TRP A N 1
ATOM 2500 C CA . TRP A 1 308 ? -3.241 15.107 16.215 1.00 98.25 308 TRP A CA 1
ATOM 2501 C C . TRP A 1 308 ? -2.767 13.712 16.628 1.00 98.25 308 TRP A C 1
ATOM 2503 O O . TRP A 1 308 ? -3.442 13.065 17.426 1.00 98.25 308 TRP A O 1
ATOM 2513 N N . HIS A 1 309 ? -1.610 13.272 16.127 1.00 98.44 309 HIS A N 1
ATOM 2514 C CA . HIS A 1 309 ? -1.154 11.883 16.200 1.00 98.44 309 HIS A CA 1
ATOM 2515 C C . HIS A 1 309 ? 0.330 11.741 16.611 1.00 98.44 309 HIS A C 1
ATOM 2517 O O . HIS A 1 309 ? 1.084 11.045 15.926 1.00 98.44 309 HIS A O 1
ATOM 2523 N N . PRO A 1 310 ? 0.798 12.381 17.698 1.00 98.06 310 PRO A N 1
ATOM 2524 C CA . PRO A 1 310 ? 2.223 12.401 18.045 1.00 98.06 310 PRO A CA 1
ATOM 2525 C C . PRO A 1 310 ? 2.823 10.997 18.238 1.00 98.06 310 PRO A C 1
ATOM 2527 O O . PRO A 1 310 ? 3.937 10.750 17.781 1.00 98.06 310 PRO A O 1
ATOM 2530 N N . LEU A 1 311 ? 2.061 10.051 18.805 1.00 97.94 311 LEU A N 1
ATOM 2531 C CA . LEU A 1 311 ? 2.497 8.661 19.004 1.00 97.94 311 LEU A CA 1
ATOM 2532 C C . LEU A 1 311 ? 2.866 7.956 17.690 1.00 97.94 311 LEU A C 1
ATOM 2534 O O . LEU A 1 311 ? 3.802 7.162 17.647 1.00 97.94 311 LEU A O 1
ATOM 2538 N N . LEU A 1 312 ? 2.167 8.264 16.594 1.00 98.50 312 LEU A N 1
ATOM 2539 C CA . LEU A 1 312 ? 2.431 7.635 15.297 1.00 98.50 312 LEU A CA 1
ATOM 2540 C C . LEU A 1 312 ? 3.760 8.110 14.696 1.00 98.50 312 LEU A C 1
ATOM 2542 O O . LEU A 1 312 ? 4.402 7.355 13.975 1.00 98.50 312 LEU A O 1
ATOM 2546 N N . PHE A 1 313 ? 4.217 9.320 15.031 1.00 98.19 313 PHE A N 1
ATOM 2547 C CA . PHE A 1 313 ? 5.554 9.784 14.654 1.00 98.19 313 PHE A CA 1
ATOM 2548 C C . PHE A 1 313 ? 6.651 9.107 15.477 1.00 98.19 313 PHE A C 1
ATOM 2550 O O . PHE A 1 313 ? 7.722 8.834 14.942 1.00 98.19 313 PHE A O 1
ATOM 2557 N N . GLU A 1 314 ? 6.392 8.791 16.748 1.00 98.25 314 GLU A N 1
ATOM 2558 C CA . GLU A 1 314 ? 7.336 8.032 17.578 1.00 98.25 314 GLU A CA 1
ATOM 2559 C C . GLU A 1 314 ? 7.512 6.582 17.111 1.00 98.25 314 GLU A C 1
ATOM 2561 O O . GLU A 1 314 ? 8.591 6.014 17.274 1.00 98.25 314 GLU A O 1
ATOM 2566 N N . GLY A 1 315 ? 6.466 5.991 16.528 1.00 98.06 315 GLY A N 1
ATOM 2567 C CA . GLY A 1 315 ? 6.495 4.652 15.934 1.00 98.06 315 GLY A CA 1
ATOM 2568 C C . GLY A 1 315 ? 6.926 4.611 14.464 1.00 98.06 315 GLY A C 1
ATOM 2569 O O . GLY A 1 315 ? 6.920 3.535 13.869 1.00 98.06 315 GLY A O 1
ATOM 2570 N N . LEU A 1 316 ? 7.263 5.750 13.850 1.00 98.44 316 LEU A N 1
ATOM 2571 C CA . LEU A 1 316 ? 7.641 5.820 12.439 1.00 98.44 316 LEU A CA 1
ATOM 2572 C C . LEU A 1 316 ? 9.109 5.413 12.249 1.00 98.44 316 LEU A C 1
ATOM 2574 O O . LEU A 1 316 ? 10.021 6.137 12.651 1.00 98.44 316 LEU A O 1
ATOM 2578 N N . VAL A 1 317 ? 9.342 4.294 11.566 1.00 98.25 317 VAL A N 1
ATOM 2579 C CA . VAL A 1 317 ? 10.685 3.745 11.310 1.00 98.25 317 VAL A CA 1
ATOM 2580 C C . VAL A 1 317 ? 10.958 3.600 9.815 1.00 98.25 317 VAL A C 1
ATOM 2582 O O . VAL A 1 317 ? 10.039 3.394 9.023 1.00 98.25 317 VAL A O 1
ATOM 2585 N N . SER A 1 318 ? 12.224 3.725 9.413 1.00 97.69 318 SER A N 1
ATOM 2586 C CA . SER A 1 318 ? 12.654 3.446 8.036 1.00 97.69 318 SER A CA 1
ATOM 2587 C C . SER A 1 318 ? 12.735 1.944 7.803 1.00 97.69 318 SER A C 1
ATOM 2589 O O . SER A 1 318 ? 13.058 1.187 8.716 1.00 97.69 318 SER A O 1
ATOM 2591 N N . ILE A 1 319 ? 12.486 1.502 6.571 1.00 97.75 319 ILE A N 1
ATOM 2592 C CA . ILE A 1 319 ? 12.735 0.104 6.231 1.00 97.75 319 ILE A CA 1
ATOM 2593 C C . ILE A 1 319 ? 14.227 -0.247 6.397 1.00 97.75 319 ILE A C 1
ATOM 2595 O O . ILE A 1 319 ? 15.095 0.602 6.148 1.00 97.75 319 ILE A O 1
ATOM 2599 N N . PRO A 1 320 ? 14.558 -1.492 6.788 1.00 97.38 320 PRO A N 1
ATOM 2600 C CA . PRO A 1 320 ? 15.934 -1.964 6.749 1.00 97.38 320 PRO A CA 1
ATOM 2601 C C . PRO A 1 320 ? 16.430 -2.007 5.300 1.00 97.38 320 PRO A C 1
ATOM 2603 O O . PRO A 1 320 ? 15.641 -1.967 4.355 1.00 97.38 320 PRO A O 1
ATOM 2606 N N . VAL A 1 321 ? 17.746 -2.140 5.117 1.00 97.81 321 VAL A N 1
ATOM 2607 C CA . VAL A 1 321 ? 18.343 -2.231 3.777 1.00 97.81 321 VAL A CA 1
ATOM 2608 C C . VAL A 1 321 ? 17.683 -3.358 2.981 1.00 97.81 321 VAL A C 1
ATOM 2610 O O . VAL A 1 321 ? 17.634 -4.505 3.434 1.00 97.81 321 VAL A O 1
ATOM 2613 N N . VAL A 1 322 ? 17.190 -3.028 1.791 1.00 98.44 322 VAL A N 1
ATOM 2614 C CA . VAL A 1 322 ? 16.715 -3.958 0.761 1.00 98.44 322 VAL A CA 1
ATOM 2615 C C . VAL A 1 322 ? 17.708 -4.036 -0.384 1.00 98.44 322 VAL A C 1
ATOM 2617 O O . VAL A 1 322 ? 18.509 -3.123 -0.574 1.00 98.44 322 VAL A O 1
ATOM 2620 N N . ARG A 1 323 ? 17.676 -5.141 -1.125 1.00 98.44 323 ARG A N 1
ATOM 2621 C CA . ARG A 1 323 ? 18.542 -5.430 -2.274 1.00 98.44 323 ARG A CA 1
ATOM 2622 C C . ARG A 1 323 ? 17.705 -5.742 -3.516 1.00 98.44 323 ARG A C 1
ATOM 2624 O O . ARG A 1 323 ? 16.539 -6.096 -3.354 1.00 98.44 323 ARG A O 1
ATOM 2631 N N . PRO A 1 324 ? 18.276 -5.655 -4.734 1.00 98.56 324 PRO A N 1
ATOM 2632 C CA . PRO A 1 324 ? 17.579 -6.045 -5.957 1.00 98.56 324 PRO A CA 1
ATOM 2633 C C . PRO A 1 324 ? 16.865 -7.397 -5.818 1.00 98.56 324 PRO A C 1
ATOM 2635 O O . PRO A 1 324 ? 17.495 -8.400 -5.488 1.00 98.56 324 PRO A O 1
ATOM 2638 N N . GLY A 1 325 ? 15.549 -7.404 -6.045 1.00 98.62 325 GLY A N 1
ATOM 2639 C CA . GLY A 1 325 ? 14.697 -8.597 -5.954 1.00 98.62 325 GLY A CA 1
ATOM 2640 C C . GLY A 1 325 ? 14.007 -8.830 -4.614 1.00 98.62 325 GLY A C 1
ATOM 2641 O O . GLY A 1 325 ? 13.104 -9.669 -4.537 1.00 98.62 325 GLY A O 1
ATOM 2642 N N . ASP A 1 326 ? 14.349 -8.061 -3.583 1.00 98.94 326 ASP A N 1
ATOM 2643 C CA . ASP A 1 326 ? 13.519 -7.958 -2.386 1.00 98.94 326 ASP A CA 1
ATOM 2644 C C . ASP A 1 326 ? 12.202 -7.243 -2.712 1.00 98.94 326 ASP A C 1
ATOM 2646 O O . ASP A 1 326 ? 12.146 -6.340 -3.552 1.00 98.94 326 ASP A O 1
ATOM 2650 N N . THR A 1 327 ? 11.135 -7.630 -2.017 1.00 98.88 327 THR A N 1
ATOM 2651 C CA . THR A 1 327 ? 9.829 -6.974 -2.116 1.00 98.88 327 THR A CA 1
ATOM 2652 C C . THR A 1 327 ? 9.366 -6.505 -0.746 1.00 98.88 327 THR A C 1
ATOM 2654 O O . THR A 1 327 ? 9.601 -7.174 0.262 1.00 98.88 327 THR A O 1
ATOM 2657 N N . VAL A 1 328 ? 8.733 -5.337 -0.701 1.00 98.88 328 VAL A N 1
ATOM 2658 C CA . VAL A 1 328 ? 8.206 -4.734 0.530 1.00 98.88 328 VAL A CA 1
ATOM 2659 C C . VAL A 1 328 ? 6.702 -4.595 0.391 1.00 98.88 328 VAL A C 1
ATOM 2661 O O . VAL A 1 328 ? 6.233 -4.115 -0.638 1.00 98.88 328 VAL A O 1
ATOM 2664 N N . TRP A 1 329 ? 5.966 -5.001 1.422 1.00 98.94 329 TRP A N 1
ATOM 2665 C CA . TRP A 1 329 ? 4.509 -5.088 1.414 1.00 98.94 329 TRP A CA 1
ATOM 2666 C C . TRP A 1 329 ? 3.928 -4.437 2.657 1.00 98.94 329 TRP A C 1
ATOM 2668 O O . TRP A 1 329 ? 4.408 -4.684 3.765 1.00 98.94 329 TRP A O 1
ATOM 2678 N N . TRP A 1 330 ? 2.868 -3.654 2.493 1.00 98.88 330 TRP A N 1
ATOM 2679 C CA . TRP A 1 330 ? 2.126 -3.086 3.614 1.00 98.88 330 TRP A CA 1
ATOM 2680 C C . TRP A 1 330 ? 0.626 -3.103 3.351 1.00 98.88 330 TRP A C 1
ATOM 2682 O O . TRP A 1 330 ? 0.159 -2.926 2.227 1.00 98.88 330 TRP A O 1
ATOM 2692 N N . HIS A 1 331 ? -0.121 -3.385 4.408 1.00 98.81 331 HIS A N 1
ATOM 2693 C CA . HIS A 1 331 ? -1.570 -3.444 4.424 1.00 98.81 331 HIS A CA 1
ATOM 2694 C C . HIS A 1 331 ? -2.154 -2.080 3.988 1.00 98.81 331 HIS A C 1
ATOM 2696 O O . HIS A 1 331 ? -1.536 -1.047 4.261 1.00 98.81 331 HIS A O 1
ATOM 2702 N N . PRO A 1 332 ? -3.334 -2.022 3.333 1.00 97.25 332 PRO A N 1
ATOM 2703 C CA . PRO A 1 332 ? -3.941 -0.772 2.854 1.00 97.25 332 PRO A CA 1
ATOM 2704 C C . PRO A 1 332 ? -4.146 0.284 3.949 1.00 97.25 332 PRO A C 1
ATOM 2706 O O . PRO A 1 332 ? -4.186 1.470 3.648 1.00 97.25 332 PRO A O 1
ATOM 2709 N N . ASP A 1 333 ? -4.233 -0.149 5.208 1.00 98.00 333 ASP A N 1
ATOM 2710 C CA . ASP A 1 333 ? -4.380 0.705 6.395 1.00 98.00 333 ASP A CA 1
ATOM 2711 C C . ASP A 1 333 ? -3.052 1.039 7.107 1.00 98.00 333 ASP A C 1
ATOM 2713 O O . ASP A 1 333 ? -3.053 1.701 8.142 1.00 98.00 333 ASP A O 1
ATOM 2717 N N . THR A 1 334 ? -1.903 0.585 6.600 1.00 98.50 334 THR A N 1
ATOM 2718 C CA . THR A 1 334 ? -0.602 0.889 7.212 1.00 98.50 334 THR A CA 1
ATOM 2719 C C . THR A 1 334 ? -0.158 2.309 6.870 1.00 98.50 334 THR A C 1
ATOM 2721 O O . THR A 1 334 ? -0.041 2.687 5.700 1.00 98.50 334 THR A O 1
ATOM 2724 N N . ILE A 1 335 ? 0.164 3.082 7.911 1.00 98.50 335 ILE A N 1
ATOM 2725 C CA . ILE A 1 335 ? 0.780 4.403 7.766 1.00 98.50 335 ILE A CA 1
ATOM 2726 C C . ILE A 1 335 ? 2.165 4.245 7.163 1.00 98.50 335 ILE A C 1
ATOM 2728 O O . ILE A 1 335 ? 3.005 3.514 7.696 1.00 98.50 335 ILE A O 1
ATOM 2732 N N . HIS A 1 336 ? 2.420 4.997 6.101 1.00 98.12 336 HIS A N 1
ATOM 2733 C CA . HIS A 1 336 ? 3.706 5.016 5.433 1.00 98.12 336 HIS A CA 1
ATOM 2734 C C . HIS A 1 336 ? 4.084 6.420 4.951 1.00 98.12 336 HIS A C 1
ATOM 2736 O O . HIS A 1 336 ? 3.254 7.318 4.839 1.00 98.12 336 HIS A O 1
ATOM 2742 N N . ALA A 1 337 ? 5.380 6.626 4.743 1.00 95.75 337 ALA A N 1
ATOM 2743 C CA . ALA A 1 337 ? 6.003 7.891 4.368 1.00 95.75 337 ALA A CA 1
ATOM 2744 C C . ALA A 1 337 ? 7.233 7.632 3.494 1.00 95.75 337 ALA A C 1
ATOM 2746 O O . ALA A 1 337 ? 7.746 6.519 3.434 1.00 95.75 337 ALA A O 1
ATOM 2747 N N . VAL A 1 338 ? 7.778 8.678 2.883 1.00 92.69 338 VAL A N 1
ATOM 2748 C CA . VAL A 1 338 ? 9.089 8.623 2.220 1.00 92.69 338 VAL A CA 1
ATOM 2749 C C . VAL A 1 338 ? 10.033 9.563 2.962 1.00 92.69 338 VAL A C 1
ATOM 2751 O O . VAL A 1 338 ? 9.616 10.617 3.442 1.00 92.69 338 VAL A O 1
ATOM 2754 N N . GLU A 1 339 ? 11.288 9.164 3.154 1.00 91.38 339 GLU A N 1
ATOM 2755 C CA . GLU A 1 339 ? 12.303 10.042 3.743 1.00 91.38 339 GLU A CA 1
ATOM 2756 C C . GLU A 1 339 ? 12.509 11.297 2.884 1.00 91.38 339 GLU A C 1
ATOM 2758 O O . GLU A 1 339 ? 12.607 11.226 1.657 1.00 91.38 339 GLU A O 1
ATOM 2763 N N . ASP A 1 340 ? 12.627 12.457 3.531 1.00 86.19 340 ASP A N 1
ATOM 2764 C CA . ASP A 1 340 ? 12.690 13.737 2.818 1.00 86.19 340 ASP A CA 1
ATOM 2765 C C . ASP A 1 340 ? 13.962 13.877 1.979 1.00 86.19 340 ASP A C 1
ATOM 2767 O O . ASP A 1 340 ? 13.927 14.470 0.904 1.00 86.19 340 ASP A O 1
ATOM 2771 N N . LYS A 1 341 ? 15.074 13.278 2.423 1.00 87.38 341 LYS A N 1
ATOM 2772 C CA . LYS A 1 341 ? 16.394 13.386 1.788 1.00 87.38 341 LYS A CA 1
ATOM 2773 C C . LYS A 1 341 ? 16.969 12.022 1.431 1.00 87.38 341 LYS A C 1
ATOM 2775 O O . LYS A 1 341 ? 16.861 11.092 2.224 1.00 87.38 341 LYS A O 1
ATOM 2780 N N . HIS A 1 342 ? 17.635 11.955 0.284 1.00 89.81 342 HIS A N 1
ATOM 2781 C CA . HIS A 1 342 ? 18.495 10.851 -0.120 1.00 89.81 342 HIS A CA 1
ATOM 2782 C C . HIS A 1 342 ? 19.959 11.238 0.102 1.00 89.81 342 HIS A C 1
ATOM 2784 O O . HIS A 1 342 ? 20.536 11.980 -0.686 1.00 89.81 342 HIS A O 1
ATOM 2790 N N . ASN A 1 343 ? 20.570 10.725 1.166 1.00 90.25 343 ASN A N 1
ATOM 2791 C CA . ASN A 1 343 ? 21.971 10.978 1.519 1.00 90.25 343 ASN A CA 1
ATOM 2792 C C . ASN A 1 343 ? 22.928 9.854 1.082 1.00 90.25 343 ASN A C 1
ATOM 2794 O O . ASN A 1 343 ? 24.128 9.993 1.291 1.00 90.25 343 ASN A O 1
ATOM 2798 N N . GLY A 1 344 ? 22.418 8.750 0.527 1.00 88.81 344 GLY A N 1
ATOM 2799 C CA . GLY A 1 344 ? 23.243 7.687 -0.056 1.00 88.81 344 GLY A CA 1
ATOM 2800 C C . GLY A 1 344 ? 23.851 8.041 -1.415 1.00 88.81 344 GLY A C 1
ATOM 2801 O O . GLY A 1 344 ? 23.475 9.038 -2.029 1.00 88.81 344 GLY A O 1
ATOM 2802 N N . ASP A 1 345 ? 24.738 7.165 -1.896 1.00 88.62 345 ASP A N 1
ATOM 2803 C CA . ASP A 1 345 ? 25.580 7.384 -3.086 1.00 88.62 345 ASP A CA 1
ATOM 2804 C C . ASP A 1 345 ? 25.068 6.694 -4.367 1.00 88.62 345 ASP A C 1
ATOM 2806 O O . ASP A 1 345 ? 25.608 6.902 -5.454 1.00 88.62 345 ASP A O 1
ATOM 2810 N N . GLY A 1 346 ? 24.046 5.840 -4.253 1.00 88.88 346 GLY A N 1
ATOM 2811 C CA . GLY A 1 346 ? 23.439 5.104 -5.367 1.00 88.88 346 GLY A CA 1
ATOM 2812 C C . GLY A 1 346 ? 21.983 5.495 -5.600 1.00 88.88 346 GLY A C 1
ATOM 2813 O O . GLY A 1 346 ? 21.382 6.157 -4.770 1.00 88.88 346 GLY A O 1
ATOM 2814 N N . TYR A 1 347 ? 21.401 5.074 -6.722 1.00 90.94 347 TYR A N 1
ATOM 2815 C CA . TYR A 1 347 ? 19.976 5.289 -6.980 1.00 90.94 347 TYR A CA 1
ATOM 2816 C C . TYR A 1 347 ? 19.091 4.476 -6.027 1.00 90.94 347 TYR A C 1
ATOM 2818 O O . TYR A 1 347 ? 19.380 3.310 -5.755 1.00 90.94 347 TYR A O 1
ATOM 2826 N N . SER A 1 348 ? 17.938 5.031 -5.654 1.00 93.19 348 SER A N 1
ATOM 2827 C CA . SER A 1 348 ? 16.828 4.317 -5.010 1.00 93.19 348 SER A CA 1
ATOM 2828 C C . SER A 1 348 ? 15.700 4.096 -6.033 1.00 93.19 348 SER A C 1
ATOM 2830 O O . SER A 1 348 ? 14.813 4.943 -6.206 1.00 93.19 348 SER A O 1
ATOM 2832 N N . ASN A 1 349 ? 15.722 2.944 -6.710 1.00 95.44 349 ASN A N 1
ATOM 2833 C CA . ASN A 1 349 ? 14.762 2.585 -7.754 1.00 95.44 349 ASN A CA 1
ATOM 2834 C C . ASN A 1 349 ? 13.811 1.489 -7.269 1.00 95.44 349 ASN A C 1
ATOM 2836 O O . ASN A 1 349 ? 14.249 0.497 -6.678 1.00 95.44 349 ASN A O 1
ATOM 2840 N N . VAL A 1 350 ? 12.515 1.646 -7.545 1.00 97.88 350 VAL A N 1
ATOM 2841 C CA . VAL A 1 350 ? 11.496 0.633 -7.231 1.00 97.88 350 VAL A CA 1
ATOM 2842 C C . VAL A 1 350 ? 10.408 0.557 -8.300 1.00 97.88 350 VAL A C 1
ATOM 2844 O O . VAL A 1 350 ? 10.055 1.573 -8.901 1.00 97.88 350 VAL A O 1
ATOM 2847 N N . LEU A 1 351 ? 9.841 -0.635 -8.500 1.00 98.50 351 LEU A N 1
ATOM 2848 C CA . LEU A 1 351 ? 8.593 -0.823 -9.253 1.00 98.50 351 LEU A CA 1
ATOM 2849 C C . LEU A 1 351 ? 7.423 -0.910 -8.277 1.00 98.50 351 LEU A C 1
ATOM 2851 O O . LEU A 1 351 ? 7.452 -1.780 -7.408 1.00 98.50 351 LEU A O 1
ATOM 2855 N N . PHE A 1 352 ? 6.388 -0.082 -8.434 1.00 98.38 352 PHE A N 1
ATOM 2856 C CA . PHE A 1 352 ? 5.165 -0.230 -7.644 1.00 98.38 352 PHE A CA 1
ATOM 2857 C C . PHE A 1 352 ? 4.359 -1.429 -8.159 1.00 98.38 352 PHE A C 1
ATOM 2859 O O . PHE A 1 352 ? 3.944 -1.472 -9.319 1.00 98.38 352 PHE A O 1
ATOM 2866 N N . ILE A 1 353 ? 4.199 -2.441 -7.302 1.00 98.44 353 ILE A N 1
ATOM 2867 C CA . ILE A 1 353 ? 3.465 -3.682 -7.577 1.00 98.44 353 ILE A CA 1
ATOM 2868 C C . ILE A 1 353 ? 2.790 -4.107 -6.270 1.00 98.44 353 ILE A C 1
ATOM 2870 O O . ILE A 1 353 ? 3.446 -4.619 -5.366 1.00 98.44 353 ILE A O 1
ATOM 2874 N N . GLY A 1 354 ? 1.482 -3.870 -6.173 1.00 97.94 354 GLY A N 1
ATOM 2875 C CA . GLY A 1 354 ? 0.650 -4.318 -5.053 1.00 97.94 354 GLY A CA 1
ATOM 2876 C C . GLY A 1 354 ? 0.083 -5.728 -5.247 1.00 97.94 354 GLY A C 1
ATOM 2877 O O . GLY A 1 354 ? 0.216 -6.326 -6.317 1.00 97.94 354 GLY A O 1
ATOM 2878 N N . ALA A 1 355 ? -0.566 -6.240 -4.202 1.00 98.62 355 ALA A N 1
ATOM 2879 C CA . ALA A 1 355 ? -1.406 -7.431 -4.242 1.00 98.62 355 ALA A CA 1
ATOM 2880 C C . ALA A 1 355 ? -2.869 -6.997 -4.374 1.00 98.62 355 ALA A C 1
ATOM 2882 O O . ALA A 1 355 ? -3.399 -6.278 -3.522 1.00 98.62 355 ALA A O 1
ATOM 2883 N N . ALA A 1 356 ? -3.493 -7.393 -5.476 1.00 98.38 356 ALA A N 1
ATOM 2884 C CA . ALA A 1 356 ? -4.860 -7.061 -5.839 1.00 98.38 356 ALA A CA 1
ATOM 2885 C C . ALA A 1 356 ? -5.555 -8.369 -6.244 1.00 98.38 356 ALA A C 1
ATOM 2887 O O . ALA A 1 356 ? -5.517 -8.748 -7.417 1.00 98.38 356 ALA A O 1
ATOM 2888 N N . PRO A 1 357 ? -6.152 -9.100 -5.286 1.00 98.56 357 PRO A N 1
ATOM 2889 C CA . PRO A 1 357 ? -6.766 -10.390 -5.574 1.00 98.56 357 PRO A CA 1
ATOM 2890 C C . PRO A 1 357 ? -7.947 -10.241 -6.534 1.00 98.56 357 PRO A C 1
ATOM 2892 O O . PRO A 1 357 ? -8.598 -9.195 -6.594 1.00 98.56 357 PRO A O 1
ATOM 2895 N N . ASP A 1 358 ? -8.253 -11.301 -7.270 1.00 98.19 358 ASP A N 1
ATOM 2896 C CA . ASP A 1 358 ? -9.408 -11.342 -8.156 1.00 98.19 358 ASP A CA 1
ATOM 2897 C C . ASP A 1 358 ? -10.709 -11.202 -7.353 1.00 98.19 358 ASP A C 1
ATOM 2899 O O . ASP A 1 358 ? -10.985 -11.929 -6.396 1.00 98.19 358 ASP A O 1
ATOM 2903 N N . CYS A 1 359 ? -11.516 -10.225 -7.744 1.00 97.88 359 CYS A N 1
ATOM 2904 C CA . CYS A 1 359 ? -12.844 -9.970 -7.209 1.00 97.88 359 CYS A CA 1
ATOM 2905 C C . CYS A 1 359 ? -13.652 -9.193 -8.253 1.00 97.88 359 CYS A C 1
ATOM 2907 O O . CYS A 1 359 ? -13.130 -8.769 -9.285 1.00 97.88 359 CYS A O 1
ATOM 2909 N N . GLU A 1 360 ? -14.949 -9.001 -8.023 1.00 96.00 360 GLU A N 1
ATOM 2910 C CA . GLU A 1 360 ? -15.798 -8.250 -8.956 1.00 96.00 360 GLU A CA 1
ATOM 2911 C C . GLU A 1 360 ? -15.287 -6.818 -9.208 1.00 96.00 360 GLU A C 1
ATOM 2913 O O . GLU A 1 360 ? -15.118 -6.431 -10.364 1.00 96.00 360 GLU A O 1
ATOM 2918 N N . LYS A 1 361 ? -14.942 -6.070 -8.148 1.00 96.25 361 LYS A N 1
ATOM 2919 C CA . LYS A 1 361 ? -14.390 -4.705 -8.255 1.00 96.25 361 LYS A CA 1
ATOM 2920 C C . LYS A 1 361 ? -13.126 -4.663 -9.120 1.00 96.25 361 LYS A C 1
ATOM 2922 O O . LYS A 1 361 ? -13.022 -3.833 -10.021 1.00 96.25 361 LYS A O 1
ATOM 2927 N N . ASN A 1 362 ? -12.201 -5.593 -8.898 1.00 97.81 362 ASN A N 1
ATOM 2928 C CA . ASN A 1 362 ? -10.926 -5.608 -9.610 1.00 97.81 362 ASN A CA 1
ATOM 2929 C C . ASN A 1 362 ? -11.077 -6.048 -11.075 1.00 97.81 362 ASN A C 1
ATOM 2931 O O . ASN A 1 362 ? -10.416 -5.488 -11.946 1.00 97.81 362 ASN A O 1
ATOM 2935 N N . ARG A 1 363 ? -12.001 -6.968 -11.386 1.00 97.12 363 ARG A N 1
ATOM 2936 C CA . ARG A 1 363 ? -12.316 -7.342 -12.779 1.00 97.12 363 ARG A CA 1
ATOM 2937 C C . ARG A 1 363 ? -12.924 -6.185 -13.571 1.00 97.12 363 ARG A C 1
ATOM 2939 O O . ARG A 1 363 ? -12.502 -5.945 -14.699 1.00 97.12 363 ARG A O 1
ATOM 2946 N N . HIS A 1 364 ? -13.822 -5.405 -12.965 1.00 95.88 364 HIS A N 1
ATOM 2947 C CA . HIS A 1 364 ? -14.352 -4.190 -13.599 1.00 95.88 364 HIS A CA 1
ATOM 2948 C C . HIS A 1 364 ? -13.257 -3.169 -13.934 1.00 95.88 364 HIS A C 1
ATOM 2950 O O . HIS A 1 364 ? -13.366 -2.426 -14.911 1.00 95.88 364 HIS A O 1
ATOM 2956 N N . PHE A 1 365 ? -12.192 -3.113 -13.134 1.00 96.31 365 PHE A N 1
ATOM 2957 C CA . PHE A 1 365 ? -11.039 -2.285 -13.455 1.00 96.31 365 PHE A CA 1
ATOM 2958 C C . PHE A 1 365 ? -10.208 -2.859 -14.613 1.00 96.31 365 PHE A C 1
ATOM 2960 O O . PHE A 1 365 ? -9.810 -2.102 -15.503 1.00 96.31 365 PHE A O 1
ATOM 2967 N N . LEU A 1 366 ? -9.999 -4.180 -14.668 1.00 97.88 366 LEU A N 1
ATOM 2968 C CA . LEU A 1 366 ? -9.292 -4.827 -15.782 1.00 97.88 366 LEU A CA 1
ATOM 2969 C C . LEU A 1 366 ? -9.952 -4.540 -17.139 1.00 97.88 366 LEU A C 1
ATOM 2971 O O . LEU A 1 366 ? -9.241 -4.307 -18.116 1.00 97.88 366 LEU A O 1
ATOM 2975 N N . ASP A 1 367 ? -11.283 -4.438 -17.200 1.00 97.00 367 ASP A N 1
ATOM 2976 C CA . ASP A 1 367 ? -11.999 -4.054 -18.426 1.00 97.00 367 ASP A CA 1
ATOM 2977 C C . ASP A 1 367 ? -11.608 -2.668 -18.961 1.00 97.00 367 ASP A C 1
ATOM 2979 O O . ASP A 1 367 ? -11.669 -2.433 -20.171 1.00 97.00 367 ASP A O 1
ATOM 2983 N N . LYS A 1 368 ? -11.163 -1.762 -18.083 1.00 96.56 368 LYS A N 1
ATOM 2984 C CA . LYS A 1 368 ? -10.642 -0.435 -18.446 1.00 96.56 368 LYS A CA 1
ATOM 2985 C C . LYS A 1 368 ? -9.141 -0.474 -18.728 1.00 96.56 368 LYS A C 1
ATOM 2987 O O . LYS A 1 368 ? -8.678 0.158 -19.678 1.00 96.56 368 LYS A O 1
ATOM 2992 N N . GLN A 1 369 ? -8.381 -1.211 -17.919 1.00 97.69 369 GLN A N 1
ATOM 2993 C CA . GLN A 1 369 ? -6.925 -1.262 -18.022 1.00 97.69 369 GLN A CA 1
ATOM 2994 C C . GLN A 1 369 ? -6.449 -2.024 -19.263 1.00 97.69 369 GLN A C 1
ATOM 2996 O O . GLN A 1 369 ? -5.520 -1.576 -19.928 1.00 97.69 369 GLN A O 1
ATOM 3001 N N . ARG A 1 370 ? -7.087 -3.146 -19.617 1.00 97.69 370 ARG A N 1
ATOM 3002 C CA . ARG A 1 370 ? -6.700 -3.972 -20.772 1.00 97.69 370 ARG A CA 1
ATOM 3003 C C . ARG A 1 370 ? -6.689 -3.165 -22.085 1.00 97.69 370 ARG A C 1
ATOM 3005 O O . ARG A 1 370 ? -5.671 -3.182 -22.774 1.00 97.69 370 ARG A O 1
ATOM 3012 N N . PRO A 1 371 ? -7.736 -2.387 -22.435 1.00 97.94 371 PRO A N 1
ATOM 3013 C CA . PRO A 1 371 ? -7.676 -1.494 -23.590 1.00 97.94 371 PRO A CA 1
ATOM 3014 C C . PRO A 1 371 ? -6.584 -0.417 -23.497 1.00 97.94 371 PRO A C 1
ATOM 3016 O O . PRO A 1 371 ? -5.999 -0.075 -24.524 1.00 97.94 371 PRO A O 1
ATOM 3019 N N . ALA A 1 372 ? -6.305 0.112 -22.298 1.00 98.12 372 ALA A N 1
ATOM 3020 C CA . ALA A 1 372 ? -5.239 1.094 -22.097 1.00 98.12 372 ALA A CA 1
ATOM 3021 C C . ALA A 1 372 ? -3.854 0.481 -22.364 1.00 98.12 372 ALA A C 1
ATOM 3023 O O . ALA A 1 372 ? -3.067 1.063 -23.107 1.00 98.12 372 ALA A O 1
ATOM 3024 N N . PHE A 1 373 ? -3.602 -0.736 -21.870 1.00 98.62 373 PHE A N 1
ATOM 3025 C CA . PHE A 1 373 ? -2.388 -1.505 -22.149 1.00 98.62 373 PHE A CA 1
ATOM 3026 C C . PHE A 1 373 ? -2.186 -1.734 -23.654 1.00 98.62 373 PHE A C 1
ATOM 3028 O O . PHE A 1 373 ? -1.138 -1.385 -24.198 1.00 98.62 373 PHE A O 1
ATOM 3035 N N . LEU A 1 374 ? -3.214 -2.229 -24.356 1.00 98.25 374 LEU A N 1
ATOM 3036 C CA . LEU A 1 374 ? -3.145 -2.480 -25.803 1.00 98.25 374 LEU A CA 1
ATOM 3037 C C . LEU A 1 374 ? -2.800 -1.211 -26.602 1.00 98.25 374 LEU A C 1
ATOM 3039 O O . LEU A 1 374 ? -2.055 -1.262 -27.583 1.00 98.25 374 LEU A O 1
ATOM 3043 N N . ARG A 1 375 ? -3.303 -0.051 -26.163 1.00 98.25 375 ARG A N 1
ATOM 3044 C CA . ARG A 1 375 ? -3.045 1.247 -26.804 1.00 98.25 375 ARG A CA 1
ATOM 3045 C C . ARG A 1 375 ? -1.797 1.972 -26.284 1.00 98.25 375 ARG A C 1
ATOM 3047 O O . ARG A 1 375 ? -1.421 2.976 -26.881 1.00 98.25 375 ARG A O 1
ATOM 3054 N N . GLY A 1 376 ? -1.146 1.490 -25.224 1.00 97.81 376 GLY A N 1
ATOM 3055 C CA . GLY A 1 376 ? -0.049 2.195 -24.541 1.00 97.81 376 GLY A CA 1
ATOM 3056 C C . GLY A 1 376 ? -0.474 3.485 -23.846 1.00 97.81 376 GLY A C 1
ATOM 3057 O O . GLY A 1 376 ? 0.304 4.427 -23.741 1.00 97.81 376 GLY A O 1
ATOM 3058 N N . GLU A 1 377 ? -1.728 3.572 -23.425 1.00 97.94 377 GLU A N 1
ATOM 3059 C CA . GLU A 1 377 ? -2.256 4.703 -22.668 1.00 97.94 377 GLU A CA 1
ATOM 3060 C C . GLU A 1 377 ? -1.856 4.602 -21.197 1.00 97.94 377 GLU A C 1
ATOM 3062 O O . GLU A 1 377 ? -1.768 3.496 -20.677 1.00 97.94 377 GLU A O 1
ATOM 3067 N N . SER A 1 378 ? -1.684 5.733 -20.497 1.00 95.94 378 SER A N 1
ATOM 3068 C CA . SER A 1 378 ? -1.662 5.748 -19.028 1.00 95.94 378 SER A CA 1
ATOM 3069 C C . SER A 1 378 ? -2.717 4.826 -18.420 1.00 95.94 378 SER A C 1
ATOM 3071 O O . SER A 1 378 ? -3.844 4.738 -18.920 1.00 95.94 378 SER A O 1
ATOM 3073 N N . CYS A 1 379 ? -2.352 4.173 -17.319 1.00 94.94 379 CYS A N 1
ATOM 3074 C CA . CYS A 1 379 ? -3.295 3.398 -16.528 1.00 94.94 379 CYS A CA 1
ATOM 3075 C C . CYS A 1 379 ? -4.517 4.270 -16.132 1.00 94.94 379 CYS A C 1
ATOM 3077 O O . CYS A 1 379 ? -4.318 5.437 -15.786 1.00 94.94 379 CYS A O 1
ATOM 3079 N N . PRO A 1 380 ? -5.766 3.751 -16.191 1.00 93.44 380 PRO A N 1
ATOM 3080 C CA . PRO A 1 380 ? -6.983 4.562 -16.039 1.00 93.44 380 PRO A CA 1
ATOM 3081 C C . PRO A 1 380 ? -7.140 5.341 -14.725 1.00 93.44 380 PRO A C 1
ATOM 3083 O O . PRO A 1 380 ? -7.916 6.292 -14.698 1.00 93.44 380 PRO A O 1
ATOM 3086 N N . ASP A 1 381 ? -6.437 4.943 -13.661 1.00 91.56 381 ASP A N 1
ATOM 3087 C CA . ASP A 1 381 ? -6.464 5.629 -12.358 1.00 91.56 381 ASP A CA 1
ATOM 3088 C C . ASP A 1 381 ? -5.486 6.812 -12.274 1.00 91.56 381 ASP A C 1
ATOM 3090 O O . ASP A 1 381 ? -5.510 7.577 -11.314 1.00 91.56 381 ASP A O 1
ATOM 3094 N N . PHE A 1 382 ? -4.623 6.991 -13.275 1.00 90.12 382 PHE A N 1
ATOM 3095 C CA . PHE A 1 382 ? -3.589 8.020 -13.281 1.00 90.12 382 PHE A CA 1
ATOM 3096 C C . PHE A 1 382 ? -3.883 9.119 -14.299 1.00 90.12 382 PHE A C 1
ATOM 3098 O O . PHE A 1 382 ? -4.747 8.996 -15.172 1.00 90.12 382 PHE A O 1
ATOM 3105 N N . ALA A 1 383 ? -3.121 10.212 -14.208 1.00 87.62 383 ALA A N 1
ATOM 3106 C CA . ALA A 1 383 ? -3.192 11.290 -15.179 1.00 87.62 383 ALA A CA 1
ATOM 3107 C C . ALA A 1 383 ? -3.001 10.746 -16.618 1.00 87.62 383 ALA A C 1
ATOM 3109 O O . ALA A 1 383 ? -2.086 9.947 -16.869 1.00 87.62 383 ALA A O 1
ATOM 3110 N N . PRO A 1 384 ? -3.839 11.172 -17.584 1.00 91.31 384 PRO A N 1
ATOM 3111 C CA . PRO A 1 384 ? -3.817 10.689 -18.965 1.00 91.31 384 PRO A CA 1
ATOM 3112 C C . PRO A 1 384 ? -2.663 11.311 -19.773 1.00 91.31 384 PRO A C 1
ATOM 3114 O O . PRO A 1 384 ? -2.866 11.940 -20.808 1.00 91.31 384 PRO A O 1
ATOM 3117 N N . GLU A 1 385 ? -1.435 11.160 -19.282 1.00 90.19 385 GLU A N 1
ATOM 3118 C CA . GLU A 1 385 ? -0.211 11.631 -19.934 1.00 90.19 385 GLU A CA 1
ATOM 3119 C C . GLU A 1 385 ? 0.091 10.852 -21.225 1.00 90.19 385 GLU A C 1
ATOM 3121 O O . GLU A 1 385 ? 0.540 11.424 -22.212 1.00 90.19 385 GLU A O 1
ATOM 3126 N N . HIS A 1 386 ? -0.210 9.548 -21.235 1.00 94.44 386 HIS A N 1
ATOM 3127 C CA . HIS A 1 386 ? -0.127 8.655 -22.393 1.00 94.44 386 HIS A CA 1
ATOM 3128 C C . HIS A 1 386 ? 1.235 8.632 -23.115 1.00 94.44 386 HIS A C 1
ATOM 3130 O O . HIS A 1 386 ? 1.279 8.375 -24.322 1.00 94.44 386 HIS A O 1
ATOM 3136 N N . HIS A 1 387 ? 2.332 8.846 -22.377 1.00 92.38 387 HIS A N 1
ATOM 3137 C CA . HIS A 1 387 ? 3.707 8.861 -22.902 1.00 92.38 387 HIS A CA 1
ATOM 3138 C C . HIS A 1 387 ? 4.013 7.632 -23.772 1.00 92.38 387 HIS A C 1
ATOM 3140 O O . HIS A 1 387 ? 4.506 7.741 -24.891 1.00 92.38 387 HIS A O 1
ATOM 3146 N N . GLU A 1 388 ? 3.627 6.447 -23.302 1.00 96.81 388 GLU A N 1
ATOM 3147 C CA . GLU A 1 388 ? 3.997 5.165 -23.910 1.00 96.81 388 GLU A CA 1
ATOM 3148 C C . GLU A 1 388 ? 3.208 4.796 -25.180 1.00 96.81 388 GLU A C 1
ATOM 3150 O O . GLU A 1 388 ? 3.412 3.720 -25.749 1.00 96.81 388 GLU A O 1
ATOM 3155 N N . ARG A 1 389 ? 2.331 5.673 -25.690 1.00 96.50 389 ARG A N 1
ATOM 3156 C CA . ARG A 1 389 ? 1.649 5.451 -26.979 1.00 96.50 389 ARG A CA 1
ATOM 3157 C C . ARG A 1 389 ? 2.635 5.356 -28.141 1.00 96.50 389 ARG A C 1
ATOM 3159 O O . ARG A 1 389 ? 2.388 4.611 -29.087 1.00 96.50 389 ARG A O 1
ATOM 3166 N N . THR A 1 390 ? 3.726 6.115 -28.076 1.00 95.25 390 THR A N 1
ATOM 3167 C CA . THR A 1 390 ? 4.725 6.227 -29.151 1.00 95.25 390 THR A CA 1
ATOM 3168 C C . THR A 1 390 ? 6.071 5.601 -28.798 1.00 95.25 390 THR A C 1
ATOM 3170 O O . THR A 1 390 ? 6.985 5.639 -29.622 1.00 95.25 390 THR A O 1
ATOM 3173 N N . TYR A 1 391 ? 6.210 5.042 -27.592 1.00 96.81 391 TYR A N 1
ATOM 3174 C CA . TYR A 1 391 ? 7.481 4.510 -27.109 1.00 96.81 391 TYR A CA 1
ATOM 3175 C C . TYR A 1 391 ? 7.864 3.238 -27.871 1.00 96.81 391 TYR A C 1
ATOM 3177 O O . TYR A 1 391 ? 7.055 2.328 -28.057 1.00 96.81 391 TYR A O 1
ATOM 3185 N N . GLN A 1 392 ? 9.122 3.168 -28.297 1.00 97.56 392 GLN A N 1
ATOM 3186 C CA . GLN A 1 392 ? 9.735 1.964 -28.843 1.00 97.56 392 GLN A CA 1
ATOM 3187 C C . GLN A 1 392 ? 10.110 1.014 -27.702 1.00 97.56 392 GLN A C 1
ATOM 3189 O O . GLN A 1 392 ? 10.555 1.449 -26.639 1.00 97.56 392 GLN A O 1
ATOM 3194 N N . GLY A 1 393 ? 9.939 -0.293 -27.920 1.00 96.56 393 GLY A N 1
ATOM 3195 C CA . GLY A 1 393 ? 10.251 -1.315 -26.912 1.00 96.56 393 GLY A CA 1
ATOM 3196 C C . GLY A 1 393 ? 9.246 -1.407 -25.756 1.00 96.56 393 GLY A C 1
ATOM 3197 O O . GLY A 1 393 ? 9.551 -2.026 -24.736 1.00 96.56 393 GLY A O 1
ATOM 3198 N N . ARG A 1 394 ? 8.060 -0.797 -25.894 1.00 98.19 394 ARG A N 1
ATOM 3199 C CA . ARG A 1 394 ? 6.933 -1.004 -24.974 1.00 98.19 394 ARG A CA 1
ATOM 3200 C C . ARG A 1 394 ? 6.489 -2.465 -25.041 1.00 98.19 394 ARG A C 1
ATOM 3202 O O . ARG A 1 394 ? 6.399 -3.019 -26.134 1.00 98.19 394 ARG A O 1
ATOM 3209 N N . ALA A 1 395 ? 6.151 -3.053 -23.897 1.00 98.25 395 ALA A N 1
ATOM 3210 C CA . ALA A 1 395 ? 5.546 -4.375 -23.877 1.00 98.25 395 ALA A CA 1
ATOM 3211 C C . ALA A 1 395 ? 4.170 -4.378 -24.572 1.00 98.25 395 ALA A C 1
ATOM 3213 O O . ALA A 1 395 ? 3.428 -3.386 -24.582 1.00 98.25 395 ALA A O 1
ATOM 3214 N N . SER A 1 396 ? 3.842 -5.523 -25.149 1.00 97.25 396 SER A N 1
ATOM 3215 C CA . SER A 1 396 ? 2.646 -5.806 -25.930 1.00 97.25 396 SER A CA 1
ATOM 3216 C C . SER A 1 396 ? 1.963 -7.082 -25.431 1.00 97.25 396 SER A C 1
ATOM 3218 O O . SER A 1 396 ? 2.452 -7.749 -24.520 1.00 97.25 396 SER A O 1
ATOM 3220 N N . GLU A 1 397 ? 0.815 -7.429 -26.012 1.00 97.44 397 GLU A N 1
ATOM 3221 C CA . GLU A 1 397 ? 0.111 -8.673 -25.675 1.00 97.44 397 GLU A CA 1
ATOM 3222 C C . GLU A 1 397 ? 0.978 -9.923 -25.908 1.00 97.44 397 GLU A C 1
ATOM 3224 O O . GLU A 1 397 ? 0.875 -10.875 -25.136 1.00 97.44 397 GLU A O 1
ATOM 3229 N N . ASP A 1 398 ? 1.879 -9.894 -26.896 1.00 97.75 398 ASP A N 1
ATOM 3230 C CA . ASP A 1 398 ? 2.790 -11.004 -27.213 1.00 97.75 398 ASP A CA 1
ATOM 3231 C C . ASP A 1 398 ? 3.842 -11.247 -26.113 1.00 97.75 398 ASP A C 1
ATOM 3233 O O . ASP A 1 398 ? 4.404 -12.337 -26.017 1.00 97.75 398 ASP A O 1
ATOM 3237 N N . ASP A 1 399 ? 4.084 -10.254 -25.251 1.00 98.19 399 ASP A N 1
ATOM 3238 C CA . ASP A 1 399 ? 4.997 -10.355 -24.107 1.00 98.19 399 ASP A CA 1
ATOM 3239 C C . ASP A 1 399 ? 4.316 -10.953 -22.859 1.00 98.19 399 ASP A C 1
ATOM 3241 O O . ASP A 1 399 ? 4.963 -11.169 -21.825 1.00 98.19 399 ASP A O 1
ATOM 3245 N N . LEU A 1 400 ? 3.004 -11.211 -22.919 1.00 98.56 400 LEU A N 1
ATOM 3246 C CA . LEU A 1 400 ? 2.260 -11.817 -21.822 1.00 98.56 400 LEU A CA 1
ATOM 3247 C C . LEU A 1 400 ? 2.391 -13.342 -21.844 1.00 98.56 400 LEU A C 1
ATOM 3249 O O . LEU A 1 400 ? 1.997 -14.032 -22.782 1.00 98.56 400 LEU A O 1
ATOM 3253 N N . THR A 1 401 ? 2.868 -13.885 -20.731 1.00 98.56 401 THR A N 1
ATOM 3254 C CA . THR A 1 401 ? 2.736 -15.307 -20.393 1.00 98.56 401 THR A CA 1
ATOM 3255 C C . THR A 1 401 ? 1.262 -15.674 -20.190 1.00 98.56 401 THR A C 1
ATOM 3257 O O . THR A 1 401 ? 0.431 -14.805 -19.936 1.00 98.56 401 THR A O 1
ATOM 3260 N N . GLU A 1 402 ? 0.922 -16.965 -20.182 1.00 98.25 402 GLU A N 1
ATOM 3261 C CA . GLU A 1 402 ? -0.435 -17.433 -19.834 1.00 98.25 402 GLU A CA 1
ATOM 3262 C C . GLU A 1 402 ? -0.909 -16.911 -18.461 1.00 98.25 402 GLU A C 1
ATOM 3264 O O . GLU A 1 402 ? -2.080 -16.594 -18.253 1.00 98.25 402 GLU A O 1
ATOM 3269 N N . LEU A 1 403 ? 0.008 -16.793 -17.494 1.00 98.00 403 LEU A N 1
ATOM 3270 C CA . LEU A 1 403 ? -0.290 -16.170 -16.206 1.00 98.00 403 LEU A CA 1
ATOM 3271 C C . LEU A 1 403 ? -0.592 -14.674 -16.371 1.00 98.00 403 LEU A C 1
ATOM 3273 O O . LEU A 1 403 ? -1.591 -14.195 -15.843 1.00 98.00 403 LEU A O 1
ATOM 3277 N N . GLY A 1 404 ? 0.244 -13.951 -17.119 1.00 98.12 404 GLY A N 1
ATOM 3278 C CA . GLY A 1 404 ? 0.063 -12.526 -17.394 1.00 98.12 404 GLY A CA 1
ATOM 3279 C C . GLY A 1 404 ? -1.249 -12.223 -18.117 1.00 98.12 404 GLY A C 1
ATOM 3280 O O . GLY A 1 404 ? -1.941 -11.281 -17.738 1.00 98.12 404 GLY A O 1
ATOM 3281 N N . ARG A 1 405 ? -1.643 -13.055 -19.089 1.00 98.31 405 ARG A N 1
ATOM 3282 C CA . ARG A 1 405 ? -2.922 -12.937 -19.802 1.00 98.31 405 ARG A CA 1
ATOM 3283 C C . ARG A 1 405 ? -4.117 -13.049 -18.860 1.00 98.31 405 ARG A C 1
ATOM 3285 O O . ARG A 1 405 ? -4.949 -12.144 -18.844 1.00 98.31 405 ARG A O 1
ATOM 3292 N N . ARG A 1 406 ? -4.151 -14.084 -18.011 1.00 97.50 406 ARG A N 1
ATOM 3293 C CA . ARG A 1 406 ? -5.187 -14.248 -16.974 1.00 97.50 406 ARG A CA 1
ATOM 3294 C C . ARG A 1 406 ? -5.216 -13.068 -16.003 1.00 97.50 406 ARG A C 1
ATOM 3296 O O . ARG A 1 406 ? -6.272 -12.500 -15.756 1.00 97.50 406 ARG A O 1
ATOM 3303 N N . GLN A 1 407 ? -4.056 -12.639 -15.504 1.00 97.50 407 GLN A N 1
ATOM 3304 C CA . GLN A 1 407 ? -3.974 -11.511 -14.565 1.00 97.50 407 GLN A CA 1
ATOM 3305 C C . GLN A 1 407 ? -4.356 -10.162 -15.198 1.00 97.50 407 GLN A C 1
ATOM 3307 O O . GLN A 1 407 ? -4.784 -9.256 -14.487 1.00 97.50 407 GLN A O 1
ATOM 3312 N N . MET A 1 408 ? -4.207 -10.008 -16.517 1.00 96.62 408 MET A N 1
ATOM 3313 C CA . MET A 1 408 ? -4.662 -8.842 -17.287 1.00 96.62 408 MET A CA 1
ATOM 3314 C C . MET A 1 408 ? -6.112 -8.951 -17.776 1.00 96.62 408 MET A C 1
ATOM 3316 O O . MET A 1 408 ? -6.612 -8.017 -18.405 1.00 96.62 408 MET A O 1
ATOM 3320 N N . GLY A 1 409 ? -6.795 -10.060 -17.481 1.00 95.00 409 GLY A N 1
ATOM 3321 C CA . GLY A 1 409 ? -8.179 -10.297 -17.876 1.00 95.00 409 GLY A CA 1
ATOM 3322 C C . GLY A 1 409 ? -8.355 -10.568 -19.370 1.00 95.00 409 GLY A C 1
ATOM 3323 O O . GLY A 1 409 ? -9.394 -10.223 -19.922 1.00 95.00 409 GLY A O 1
ATOM 3324 N N . PHE A 1 410 ? -7.352 -11.113 -20.061 1.00 95.44 410 PHE A N 1
ATOM 3325 C CA . PHE A 1 410 ? -7.522 -11.589 -21.441 1.00 95.44 410 PHE A CA 1
ATOM 3326 C C . PHE A 1 410 ? -8.217 -12.951 -21.516 1.00 95.44 410 PHE A C 1
ATOM 3328 O O . PHE A 1 410 ? -8.907 -13.208 -22.502 1.00 95.44 410 PHE A O 1
ATOM 3335 N N . ASP A 1 411 ? -8.039 -13.775 -20.481 1.00 90.75 411 ASP A N 1
ATOM 3336 C CA . ASP A 1 411 ? -8.471 -15.173 -20.418 1.00 90.75 411 ASP A CA 1
ATOM 3337 C C . ASP A 1 411 ? -9.322 -15.448 -19.170 1.00 90.75 411 ASP A C 1
ATOM 3339 O O . ASP A 1 411 ? -9.070 -14.790 -18.128 1.00 90.75 411 ASP A O 1
#

Sequence (411 aa):
MALSTQNLPQQIREFKRELKAQCPDYKRRFDDISKAMETEVERIKREESEGSAIPQFAFSDIAENGFNDEQRKRVHQAGCCIIRNTLPADEVTAHNDALSRYIIENGYYEHVPTVEDNYFSQLKSDKPQIFGIYWSAAQIWARQHPNMAVARRHLNHLWTWQDKGKTFFNPDLEASYADRVRRREPGDATLGLSPHVDSGSVERWIEPHYREVYHDIFLGDWHQYNAFYGANRIEVEEFPSPAVCSVFRTFQGWVALTQQGKGDGTLRMVPSTLAIPYMLLRAIQDDVPEDDLCGAAPGRALTVFQQWHPLLFEGLVSIPVVRPGDTVWWHPDTIHAVEDKHNGDGYSNVLFIGAAPDCEKNRHFLDKQRPAFLRGESCPDFAPEHHERTYQGRASEDDLTELGRRQMGFD

Foldseek 3Di:
DPDDPVPLLVLLLVLLVVLCVLCVCLVVLLVVLVVVLLVLLVCQVVVVVVPGLAAEEELVVALPPFDDPVRLVSCQFQLKHKHAQLDPQVVLLVLVVQVVCLCVVLCVVVDDDPDDPPQQVQFDDPDDQKGLAFFFLSNLCCQLPPSNLSNLLSLLVSAPQDDPRDGLFDSNAAQWATDIKGKAAAWAQGAWFAWFFAAAFSCCRRPPLSCVLCVCLRNNPNVPRRLRYRPSQLVRDAFDALRHDLFRFQKWKKFWSAKDWPQQQAKKWLRGPSQVSNLQSLQSDPPHDSSDSPPTDGRHTHGDDCVRCVSSVSSIGMDGIGGGNMMIIGGSGIIMITDSTGNDHGMGIIGTTTNGGGDPSSLVLLVVQLVCLQQQFRRPSHDRSSSRNPRDNGDHPVSADPSSCVSSPVD

Radius of gyration: 20.78 Å; chains: 1; bounding box: 52×45×57 Å